Protein 4WBS (pdb70)

Solvent-accessible surface area: 22930 Å² total; per-residue (Å²): 139,19,46,0,37,0,90,80,0,65,18,106,109,74,104,157,30,17,0,93,70,0,32,2,54,0,39,20,16,44,0,0,0,0,0,0,21,86,55,20,3,3,42,27,0,0,46,0,0,3,17,90,20,94,31,75,46,26,94,0,43,8,83,74,107,61,0,14,165,49,68,67,107,96,4,32,92,73,7,6,9,52,24,56,95,97,36,69,9,112,134,177,58,17,0,31,86,0,0,68,27,15,0,87,143,42,94,28,122,104,52,59,178,23,65,81,118,29,15,36,71,109,0,68,42,11,0,87,73,3,130,1,44,134,11,67,146,53,69,1,62,72,22,61,50,31,54,50,50,51,0,28,4,0,47,10,7,6,41,119,10,26,1,0,0,11,5,30,23,4,46,26,27,26,10,65,21,16,108,31,4,36,47,12,1,114,50,0,71,135,87,84,8,0,0,0,0,3,1,39,28,6,73,36,0,6,50,31,12,59,47,0,17,1,0,17,96,3,36,50,62,14,52,12,45,23,54,104,4,14,123,52,81,55,0,42,79,67,1,4,12,93,92,15,67,131,169,89,126,99,167,106,101,217,85,126,109,46,95,100,14,39,0,28,0,116,74,0,22,24,43,99,82,117,143,66,10,0,106,71,0,37,7,60,0,40,23,18,40,1,0,0,0,0,0,18,86,46,22,3,2,29,21,0,0,62,0,0,2,20,81,18,101,38,80,52,30,93,0,35,10,83,72,57,76,2,25,168,61,69,66,133,25,8,39,96,95,8,5,12,61,16,42,76,141,10,86,25,104,57,98,59,16,0,49,81,0,0,74,25,13,1,116,144,37,112,55,109,71,82,22,65,78,118,27,19,42,67,100,1,112,38,9,10,71,78,2,127,4,59,136,10,16,148,54,68,3,82,73,23,63,54,30,56,63,53,49,0,7,3,0,30,8,6,6,47,117,8,24,0,0,1,11,16,40,12,4,34,24,25,25,16,64,18,20,76,34,4,27,117,7,0,105,43,0,74,147,86,62,9,0,0,1,0,1,2,34,28,6,74,32,0,4,47,16,12,53,52,0,16,0,0,11,109,2,38,50,64,15,50,12,43,25,48,96,4,23,130,50,149,47,0,44,166,52,1,2,12,109,178,16,68,124

Secondary structure (DSSP, 8-state):
--EEEEEEEEEEETTEEEEEEEEEEEETT-EEEEE-STTSSHHHHHHHHHTSS--SEEEEEETTEE-TTS-HHHHHHTTEEEE-SS--S-TTSBHHHHHHHHHTT-B-SSS-BPPHHHHHHHHHHHHHHTT-GGGTTSBGGG--HHHHHHHHHHHHHTT--SEEEEESTTTT--HHHHHHHHHHHHHHHHTT-EEEEE-S-HHHHHTT-SEEEEEETTEEEEEE-HHHHHH-HHHIIIII-TT---/-PPPPP--S--PPP-EEEEEEEEEEETTEEEEEEEEEEEETT-EEEEE-STTSSHHHHHHHHHTSS--SEEEEEETTEE-TTS-HHHHHHTTEEEE-TT----TTSBHHHHHHHHHTT-B---BPPHHHHHHHHHHHHHHTT-GGGTTSBGGG--HHHHHHHHHHHHHTT--SEEEEESTTTT--HHHHHHHHHHHHHHHHTT-EEEEE-S-HHHHHTT-SEEEEEETTEEEEEE-HHHHHH-HHHIIIII-TT---

Foldseek 3Di:
DKKKWWWFFWDADDPRTQAGGETDMWFFLAEEEQEADPSQASVQVLCLSQQVHQTPDTFIDIRNHTCSVPHNVVVLLVFEAEDEDPDDFQQQQFLLRSLLVLLQPEADPVRHRDDPVRSVVLSVVLCVLLVNVVRRGPRLNPDDPLSNVSSSVSSSCSSVHQEYEYEAPPPPDDPVSLVSVLVVVNSSSVVRHIYYYYHHDLCSRLVNHQKYFYRGNNYGPDIGRSVVLVVDPSCCVRPQHPPHDD/DDDDDDDPPDDDDKKKKWKWFFWDDDPPRTQAGGEIDMWIFLFEEEQEADPSNASQVVLCLQQQVDQTPDIFIDIRNHTDSPPHNVVCLLVFEAEDEQPDDFDQAAFLLVRLLVLQQVAFDPGGDDPVRSVVLSVVLCVLLVNVVRRRPGLNPDDSLSNVSSSVSSSCSSVHQEYEYEAQPPPDDPVSLVSVLVVVNSSSSVRHIYYYYHHDPCSRLVRGQKYFYRGNNYGPDIGRSVVLVVDPVCCVRPQHPPHDD

Radius of gyration: 25.63 Å; Cα contacts (8 Å, |Δi|>4): 1025; chains: 2; bounding box: 64×82×53 Å

Sequence (503 aa):
SSSLVVRNLKKRYGSSRTVVKDVSLDVKSGEVVGLLGPNNGAGKTTSFYMIVGLVPLDAGEIDLDGKSISLLPIHKRASSLGLSSYLPQEASVFRKLSVEENIRAVLELQVGDDGKRLSKDAIASRTEALLDELQISHLRENPALSLSGGERRRVEIARALATNPSFILLDEPFAGVDDPIAVLEIQKIVKFLKQRNIGVLITDHNVRETLGICDHAYIISDGSVLAAGAPGDIIENESVRRVYLGEHFRMSAPALPNRKPAGTSSSLVVRNLKKRYGSRTVVKDVSLDVKSGEVVGLLGPNGAGKTTSFYMIVGLVPLDAGEIDLDGKSISLLPIHKRASLGLSYLPQEASVFRKLSVEENIRAVLELQVGGKRLSKDAIASRTEALLDELQISHLRENPALSLSGGERRRVEIARALATNPSFILLDEPFAGVDPIAVLEIQKIVKFLKQRNIGVLITDHNVRETLGICDHAYIISDGSVLAAGAPGDIIENESVRRVYLGEHFRM

Structure (mmCIF, N/CA/C/O backbone):
data_4WBS
#
_entry.id   4WBS
#
_cell.length_a   54.070
_cell.length_b   79.850
_cell.length_c   121.140
_cell.angle_alpha   90.000
_cell.angle_beta   90.000
_cell.angle_gamma   90.000
#
_symmetry.space_group_name_H-M   'P 21 21 21'
#
loop_
_entity.id
_entity.type
_entity.pdbx_description
1 polymer 'ABC transporter related'
2 non-polymer 'CHLORIDE ION'
3 water water
#
loop_
_atom_site.group_PDB
_atom_site.id
_atom_site.type_symbol
_atom_site.label_atom_id
_atom_site.label_alt_id
_atom_site.label_comp_id
_atom_site.label_asym_id
_atom_site.label_entity_id
_atom_site.label_seq_id
_atom_site.pdbx_PDB_ins_code
_atom_site.Cartn_x
_atom_site.Cartn_y
_atom_site.Cartn_z
_atom_site.occupancy
_atom_site.B_iso_or_equiv
_atom_site.auth_seq_id
_atom_site.auth_comp_id
_atom_site.auth_asym_id
_atom_site.auth_atom_id
_atom_site.pdbx_PDB_model_num
ATOM 1 N N . SER A 1 37 ? 26.970 69.262 9.171 1.00 51.89 29 SER A N 1
ATOM 2 C CA . SER A 1 37 ? 26.853 68.007 8.425 1.00 58.48 29 SER A CA 1
ATOM 3 C C . SER A 1 37 ? 28.159 67.197 8.423 1.00 57.30 29 SER A C 1
ATOM 4 O O . SER A 1 37 ? 29.201 67.671 7.979 1.00 55.74 29 SER A O 1
ATOM 7 N N . SER A 1 38 ? 28.090 65.971 8.923 1.00 53.92 30 SER A N 1
ATOM 8 C CA . SER A 1 38 ? 29.243 65.075 8.943 1.00 51.80 30 SER A CA 1
ATOM 9 C C . SER A 1 38 ? 29.104 63.908 7.965 1.00 41.65 30 SER A C 1
ATOM 10 O O . SER A 1 38 ? 28.015 63.637 7.451 1.00 34.65 30 SER A O 1
ATOM 13 N N . SER A 1 39 ? 30.210 63.218 7.698 1.00 29.94 31 SER A N 1
ATOM 14 C CA . SER A 1 39 ? 30.135 62.031 6.862 1.00 37.02 31 SER A CA 1
ATOM 15 C C . SER A 1 39 ? 31.067 60.946 7.385 1.00 35.66 31 SER A C 1
ATOM 16 O O . SER A 1 39 ? 32.201 61.210 7.797 1.00 43.91 31 SER A O 1
ATOM 19 N N . LEU A 1 40 ? 30.551 59.724 7.365 1.00 27.49 32 LEU A N 1
ATOM 20 C CA . LEU A 1 40 ? 31.284 58.515 7.709 1.00 31.06 32 LEU A CA 1
ATOM 21 C C . LEU A 1 40 ? 31.458 57.728 6.424 1.00 29.47 32 LEU A C 1
ATOM 22 O O . LEU A 1 40 ? 30.473 57.304 5.819 1.00 31.34 32 LEU A O 1
ATOM 27 N N . VAL A 1 41 ? 32.703 57.567 5.986 1.00 27.13 33 VAL A N 1
ATOM 28 C CA . VAL A 1 41 ? 32.975 56.990 4.675 1.00 24.36 33 VAL A CA 1
ATOM 29 C C . VAL A 1 41 ? 33.773 55.694 4.812 1.00 24.36 33 VAL A C 1
ATOM 30 O O . VAL A 1 41 ? 34.905 55.686 5.272 1.00 27.68 33 VAL A O 1
ATOM 34 N N . VAL A 1 42 ? 33.158 54.600 4.404 1.00 26.83 34 VAL A N 1
ATOM 35 C CA . VAL A 1 42 ? 33.749 53.284 4.557 1.00 26.02 34 VAL A CA 1
ATOM 36 C C . VAL A 1 42 ? 34.138 52.795 3.179 1.00 29.23 34 VAL A C 1
ATOM 37 O O . VAL A 1 42 ? 33.323 52.833 2.251 1.00 27.04 34 VAL A O 1
ATOM 41 N N . ARG A 1 43 ? 35.400 52.397 3.022 1.00 23.79 35 ARG A N 1
ATOM 42 C CA . ARG A 1 43 ? 35.883 51.960 1.717 1.00 26.39 35 ARG A CA 1
ATOM 43 C C . ARG A 1 43 ? 36.625 50.626 1.749 1.00 32.77 35 ARG A C 1
ATOM 44 O O . ARG A 1 43 ? 37.611 50.462 2.467 1.00 29.02 35 ARG A O 1
ATOM 52 N N . ASN A 1 44 ? 36.122 49.687 0.952 1.00 31.51 36 ASN A N 1
ATOM 53 C CA . ASN A 1 44 ? 36.796 48.417 0.693 1.00 35.58 36 ASN A CA 1
ATOM 54 C C . ASN A 1 44 ? 37.285 47.661 1.929 1.00 31.57 36 ASN A C 1
ATOM 55 O O . ASN A 1 44 ? 38.440 47.253 1.982 1.00 30.07 36 ASN A O 1
ATOM 60 N N . LEU A 1 45 ? 36.414 47.484 2.921 1.00 26.57 37 LEU A N 1
ATOM 61 C CA . LEU A 1 45 ? 36.754 46.667 4.078 1.00 21.09 37 LEU A CA 1
ATOM 62 C C . LEU A 1 45 ? 37.041 45.233 3.666 1.00 25.79 37 LEU A C 1
ATOM 63 O O . LEU A 1 45 ? 36.400 44.704 2.757 1.00 25.13 37 LEU A O 1
ATOM 68 N N . LYS A 1 46 ? 38.013 44.623 4.337 1.00 26.05 38 LYS A N 1
ATOM 69 C CA . LYS A 1 46 ? 38.286 43.197 4.202 1.00 25.79 38 LYS A CA 1
ATOM 70 C C . LYS A 1 46 ? 38.646 42.591 5.556 1.00 24.85 38 LYS A C 1
ATOM 71 O O . LYS A 1 46 ? 39.420 43.174 6.308 1.00 29.45 38 LYS A O 1
ATOM 77 N N . LYS A 1 47 ? 38.108 41.410 5.849 1.00 22.31 39 LYS A N 1
ATOM 78 C CA . LYS A 1 47 ? 38.496 40.688 7.052 1.00 25.35 39 LYS A CA 1
ATOM 79 C C . LYS A 1 47 ? 38.632 39.213 6.721 1.00 27.95 39 LYS A C 1
ATOM 80 O O . LYS A 1 47 ? 37.719 38.595 6.191 1.00 28.96 39 LYS A O 1
ATOM 86 N N . ARG A 1 48 ? 39.788 38.655 7.050 1.00 26.38 40 ARG A N 1
ATOM 87 C CA . ARG A 1 48 ? 40.038 37.239 6.836 1.00 29.75 40 ARG A CA 1
ATOM 88 C C . ARG A 1 48 ? 40.384 36.593 8.177 1.00 33.51 40 ARG A C 1
ATOM 89 O O . ARG A 1 48 ? 41.216 37.120 8.932 1.00 35.26 40 ARG A O 1
ATOM 97 N N . TYR A 1 49 ? 39.752 35.457 8.463 1.00 32.63 41 TYR A N 1
ATOM 98 C CA . TYR A 1 49 ? 40.058 34.655 9.651 1.00 36.01 41 TYR A CA 1
ATOM 99 C C . TYR A 1 49 ? 40.561 33.286 9.253 1.00 45.66 41 TYR A C 1
ATOM 100 O O . TYR A 1 49 ? 39.797 32.470 8.733 1.00 48.96 41 TYR A O 1
ATOM 109 N N . GLY A 1 50 ? 41.847 33.038 9.470 1.00 48.68 42 GLY A N 1
ATOM 110 C CA . GLY A 1 50 ? 42.439 31.784 9.050 1.00 53.43 42 GLY A CA 1
ATOM 111 C C . GLY A 1 50 ? 42.451 31.705 7.540 1.00 52.57 42 GLY A C 1
ATOM 112 O O . GLY A 1 50 ? 43.016 32.571 6.879 1.00 58.82 42 GLY A O 1
ATOM 113 N N . SER A 1 51 ? 41.808 30.684 6.990 1.00 45.83 43 SER A N 1
ATOM 114 C CA A SER A 1 51 ? 41.788 30.477 5.551 0.55 44.83 43 SER A CA 1
ATOM 115 C CA B SER A 1 51 ? 41.798 30.509 5.545 0.45 45.31 43 SER A CA 1
ATOM 116 C C . SER A 1 51 ? 40.468 30.930 4.942 1.00 46.57 43 SER A C 1
ATOM 117 O O . SER A 1 51 ? 40.185 30.627 3.783 1.00 46.00 43 SER A O 1
ATOM 122 N N . ARG A 1 52 ? 39.654 31.625 5.742 1.00 46.17 44 ARG A N 1
ATOM 123 C CA . ARG A 1 52 ? 38.341 32.082 5.302 1.00 45.42 44 ARG A CA 1
ATOM 124 C C . ARG A 1 52 ? 38.168 33.621 5.287 1.00 45.13 44 ARG A C 1
ATOM 125 O O . ARG A 1 52 ? 38.200 34.277 6.339 1.00 39.08 44 ARG A O 1
ATOM 133 N N . THR A 1 53 ? 37.981 34.194 4.101 1.00 30.00 45 THR A N 1
ATOM 134 C CA . THR A 1 53 ? 37.701 35.627 3.998 1.00 36.23 45 THR A CA 1
ATOM 135 C C . THR A 1 53 ? 36.216 35.902 4.197 1.00 39.76 45 THR A C 1
ATOM 136 O O . THR A 1 53 ? 35.416 35.615 3.313 1.00 39.35 45 THR A O 1
ATOM 140 N N . VAL A 1 54 ? 35.846 36.452 5.355 1.00 38.20 46 VAL A N 1
ATOM 141 C CA . VAL A 1 54 ? 34.432 36.686 5.672 1.00 36.53 46 VAL A CA 1
ATOM 142 C C . VAL A 1 54 ? 33.906 38.031 5.146 1.00 31.47 46 VAL A C 1
ATOM 143 O O . VAL A 1 54 ? 32.715 38.156 4.881 1.00 39.16 46 VAL A O 1
ATOM 147 N N . VAL A 1 55 ? 34.782 39.026 5.006 1.00 28.77 47 VAL A N 1
ATOM 148 C CA . VAL A 1 55 ? 34.433 40.277 4.323 1.00 22.87 47 VAL A CA 1
ATOM 149 C C . VAL A 1 55 ? 35.454 40.485 3.220 1.00 28.16 47 VAL A C 1
ATOM 150 O O . VAL A 1 55 ? 36.653 40.596 3.480 1.00 25.70 47 VAL A O 1
ATOM 154 N N . LYS A 1 56 ? 34.995 40.488 1.975 1.00 31.85 48 LYS A N 1
ATOM 155 C CA . LYS A 1 56 ? 35.921 40.590 0.862 1.00 33.34 48 LYS A CA 1
ATOM 156 C C . LYS A 1 56 ? 36.157 42.036 0.467 1.00 29.83 48 LYS A C 1
ATOM 157 O O . LYS A 1 56 ? 37.303 42.457 0.343 1.00 25.54 48 LYS A O 1
ATOM 163 N N . ASP A 1 57 ? 35.071 42.779 0.269 1.00 32.25 49 ASP A N 1
ATOM 164 C CA . ASP A 1 57 ? 35.118 44.177 -0.153 1.00 27.43 49 ASP A CA 1
ATOM 165 C C . ASP A 1 57 ? 33.781 44.855 0.155 1.00 25.73 49 ASP A C 1
ATOM 166 O O . ASP A 1 57 ? 32.842 44.708 -0.614 1.00 25.23 49 ASP A O 1
ATOM 171 N N . VAL A 1 58 ? 33.709 45.622 1.239 1.00 27.78 50 VAL A N 1
ATOM 172 C CA . VAL A 1 58 ? 32.492 46.364 1.573 1.00 25.47 50 VAL A CA 1
ATOM 173 C C . VAL A 1 58 ? 32.760 47.874 1.704 1.00 30.50 50 VAL A C 1
ATOM 174 O O . VAL A 1 58 ? 33.664 48.291 2.423 1.00 31.05 50 VAL A O 1
ATOM 178 N N . SER A 1 59 ? 31.993 48.676 0.965 1.00 26.63 51 SER A N 1
ATOM 179 C CA . SER A 1 59 ? 32.040 50.123 1.074 1.00 27.09 51 SER A CA 1
ATOM 180 C C . SER A 1 59 ? 30.641 50.651 1.327 1.00 28.92 51 SER A C 1
ATOM 181 O O . SER A 1 59 ? 29.664 50.094 0.826 1.00 31.47 51 SER A O 1
ATOM 184 N N . LEU A 1 60 ? 30.556 51.737 2.090 1.00 29.34 52 LEU A N 1
ATOM 185 C CA . LEU A 1 60 ? 29.288 52.397 2.379 1.00 27.50 52 LEU A CA 1
ATOM 186 C C . LEU A 1 60 ? 29.532 53.842 2.820 1.00 28.17 52 LEU A C 1
ATOM 187 O O . LEU A 1 60 ? 30.675 54.239 3.083 1.00 26.73 52 LEU A O 1
ATOM 192 N N . ASP A 1 61 ? 28.451 54.612 2.910 1.00 26.54 53 ASP A N 1
ATOM 193 C CA . ASP A 1 61 ? 28.5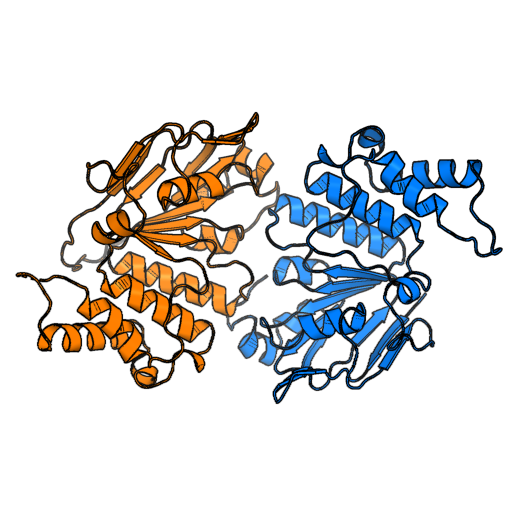09 55.975 3.421 1.00 30.04 53 ASP A CA 1
ATOM 194 C C . ASP A 1 61 ? 27.338 56.205 4.346 1.00 34.57 53 ASP A C 1
ATOM 195 O O . ASP A 1 61 ? 26.243 55.658 4.139 1.00 30.00 53 ASP A O 1
ATOM 200 N N . VAL A 1 62 ? 27.568 57.044 5.350 1.00 32.70 54 VAL A N 1
ATOM 201 C CA . VAL A 1 62 ? 26.504 57.535 6.210 1.00 27.76 54 VAL A CA 1
ATOM 202 C C . VAL A 1 62 ? 26.754 59.029 6.389 1.00 30.94 54 VAL A C 1
ATOM 203 O O . VAL A 1 62 ? 27.900 59.442 6.605 1.00 24.50 54 VAL A O 1
ATOM 207 N N . LYS A 1 63 ? 25.701 59.834 6.260 1.00 29.42 55 LYS A N 1
ATOM 208 C CA . LYS A 1 63 ? 25.784 61.277 6.473 1.00 29.84 55 LYS A CA 1
ATOM 209 C C . LYS A 1 63 ? 24.918 61.703 7.660 1.00 35.36 55 LYS A C 1
ATOM 210 O O . LYS A 1 63 ? 24.038 60.960 8.089 1.00 32.72 55 LYS A O 1
ATOM 212 N N . SER A 1 64 ? 25.149 62.906 8.180 1.00 30.20 56 SER A N 1
ATOM 213 C CA . SER A 1 64 ? 24.331 63.435 9.274 1.00 30.24 56 SER A CA 1
ATOM 214 C C . SER A 1 64 ? 22.839 63.379 8.951 1.00 34.61 56 SER A C 1
ATOM 215 O O . SER A 1 64 ? 22.427 63.706 7.836 1.00 42.07 56 SER A O 1
ATOM 218 N N . GLY A 1 65 ? 22.038 62.955 9.926 1.00 32.79 57 GLY A N 1
ATOM 219 C CA . GLY A 1 65 ? 20.591 62.918 9.774 1.00 30.66 57 GLY A CA 1
ATOM 220 C C . GLY A 1 65 ? 20.074 61.883 8.790 1.00 32.20 57 GLY A C 1
ATOM 221 O O . GLY A 1 65 ? 18.933 61.964 8.339 1.00 44.58 57 GLY A O 1
ATOM 222 N N . GLU A 1 66 ? 20.916 60.910 8.465 1.00 31.81 58 GLU A N 1
ATOM 223 C CA . GLU A 1 66 ? 20.588 59.837 7.532 1.00 31.43 58 GLU A CA 1
ATOM 224 C C . GLU A 1 66 ? 20.512 58.527 8.333 1.00 32.41 58 GLU A C 1
ATOM 225 O O . GLU A 1 66 ? 21.317 58.324 9.230 1.00 30.87 58 GLU A O 1
ATOM 231 N N . VAL A 1 67 ? 19.538 57.664 8.038 1.00 33.13 59 VAL A N 1
ATOM 232 C CA . VAL A 1 67 ? 19.457 56.348 8.693 1.00 28.87 59 VAL A CA 1
ATOM 233 C C . VAL A 1 67 ? 19.795 55.268 7.669 1.00 23.09 59 VAL A C 1
ATOM 234 O O . VAL A 1 67 ? 19.109 55.116 6.656 1.00 24.20 59 VAL A O 1
ATOM 238 N N . VAL A 1 68 ? 20.863 54.531 7.941 1.00 23.68 60 VAL A N 1
ATOM 239 C CA . VAL A 1 68 ? 21.387 53.567 7.003 1.00 26.35 60 VAL A CA 1
ATOM 240 C C . VAL A 1 68 ? 21.347 52.152 7.602 1.00 29.01 60 VAL A C 1
ATOM 241 O O . VAL A 1 68 ? 21.631 51.970 8.782 1.00 21.81 60 VAL A O 1
ATOM 245 N N . GLY A 1 69 ? 20.920 51.177 6.801 1.00 27.33 61 GLY A N 1
ATOM 246 C CA . GLY A 1 69 ? 20.852 49.792 7.233 1.00 27.22 61 GLY A CA 1
ATOM 247 C C . GLY A 1 69 ? 21.902 48.883 6.620 1.00 24.36 61 GLY A C 1
ATOM 248 O O . GLY A 1 69 ? 22.206 48.994 5.432 1.00 20.57 61 GLY A O 1
ATOM 249 N N . LEU A 1 70 ? 22.447 47.987 7.442 1.00 23.72 62 LEU A N 1
ATOM 250 C CA . LEU A 1 70 ? 23.443 46.999 7.028 1.00 21.39 62 LEU A CA 1
ATOM 251 C C . LEU A 1 70 ? 22.826 45.612 7.194 1.00 26.67 62 LEU A C 1
ATOM 252 O O . LEU A 1 70 ? 22.744 45.087 8.313 1.00 25.04 62 LEU A O 1
ATOM 257 N N . LEU A 1 71 ? 22.352 45.050 6.089 1.00 24.84 63 LEU A N 1
ATOM 258 C CA . LEU A 1 71 ? 21.519 43.852 6.128 1.00 22.06 63 LEU A CA 1
ATOM 259 C C . LEU A 1 71 ? 22.099 42.728 5.268 1.00 25.45 63 LEU A C 1
ATOM 260 O O . LEU A 1 71 ? 23.117 42.902 4.609 1.00 23.69 63 LEU A O 1
ATOM 265 N N . GLY A 1 72 ? 21.435 41.576 5.271 1.00 24.22 64 GLY A N 1
ATOM 266 C CA . GLY A 1 72 ? 21.885 40.460 4.476 1.00 22.52 64 GLY A CA 1
ATOM 267 C C . GLY A 1 72 ? 21.840 39.154 5.249 1.00 25.57 64 GLY A C 1
ATOM 268 O O . GLY A 1 72 ? 21.597 39.153 6.461 1.00 29.19 64 GLY A O 1
ATOM 269 N N . PRO A 1 73 ? 22.061 38.032 4.546 1.00 24.61 65 PRO A N 1
ATOM 270 C CA . PRO A 1 73 ? 22.033 36.710 5.190 1.00 29.88 65 PRO A CA 1
ATOM 271 C C . PRO A 1 73 ? 23.007 36.614 6.372 1.00 30.47 65 PRO A C 1
ATOM 272 O O . PRO A 1 73 ? 24.065 37.275 6.404 1.00 24.45 65 PRO A O 1
ATOM 276 N N . ASN A 1 74 ? 22.615 35.817 7.356 1.00 31.85 66 ASN A N 1
ATOM 277 C CA A ASN A 1 74 ? 23.438 35.586 8.533 0.48 40.18 66 ASN A CA 1
ATOM 278 C CA B ASN A 1 74 ? 23.434 35.608 8.540 0.52 40.17 66 ASN A CA 1
ATOM 279 C C . ASN A 1 74 ? 24.832 35.104 8.177 1.00 40.01 66 ASN A C 1
ATOM 280 O O . ASN A 1 74 ? 24.987 34.145 7.419 1.00 41.54 66 ASN A O 1
ATOM 289 N N . GLY A 1 75 ? 25.846 35.778 8.707 1.00 40.14 67 GLY A N 1
ATOM 290 C CA . GLY A 1 75 ? 27.215 35.363 8.493 1.00 37.47 67 GLY A CA 1
ATOM 291 C C . GLY A 1 75 ? 27.782 35.658 7.119 1.00 35.52 67 GLY A C 1
ATOM 292 O O . GLY A 1 75 ? 28.897 35.245 6.825 1.00 36.53 67 GLY A O 1
ATOM 293 N N . ALA A 1 76 ? 27.032 36.358 6.273 1.00 27.24 68 ALA A N 1
ATOM 294 C CA . ALA A 1 76 ? 27.502 36.632 4.918 1.00 33.85 68 ALA A CA 1
ATOM 295 C C . ALA A 1 76 ? 28.341 37.913 4.843 1.00 30.81 68 ALA A C 1
ATOM 296 O O . ALA A 1 76 ? 28.689 38.373 3.753 1.00 31.22 68 ALA A O 1
ATOM 298 N N . GLY A 1 77 ? 28.635 38.503 5.996 1.00 29.60 69 GLY A N 1
ATOM 299 C CA . GLY A 1 77 ? 29.555 39.630 6.047 1.00 19.91 69 GLY A CA 1
ATOM 300 C C . GLY A 1 77 ? 29.031 40.886 6.736 1.00 20.04 69 GLY A C 1
ATOM 301 O O . GLY A 1 77 ? 29.827 41.707 7.166 1.00 26.02 69 GLY A O 1
ATOM 302 N N . LYS A 1 78 ? 27.711 41.025 6.863 1.00 20.14 70 LYS A N 1
ATOM 303 C CA . LYS A 1 78 ? 27.123 42.253 7.437 1.00 22.27 70 LYS A CA 1
ATOM 304 C C . LYS A 1 78 ? 27.605 42.540 8.866 1.00 19.64 70 LYS A C 1
ATOM 305 O O . LYS A 1 78 ? 27.850 43.684 9.222 1.00 22.11 70 LYS A O 1
ATOM 311 N N . THR A 1 79 ? 27.739 41.500 9.685 1.00 21.47 71 THR A N 1
ATOM 312 C CA . THR A 1 79 ? 28.075 41.708 11.086 1.00 27.21 71 THR A CA 1
ATOM 313 C C . THR A 1 79 ? 29.559 42.054 11.266 1.00 21.67 71 THR A C 1
ATOM 314 O O . THR A 1 79 ? 29.912 43.021 11.949 1.00 20.44 71 THR A O 1
ATOM 318 N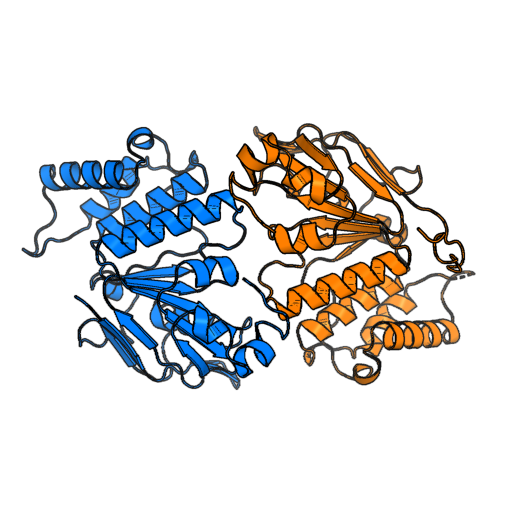 N . THR A 1 80 ? 30.421 41.276 10.634 1.00 24.66 72 THR A N 1
ATOM 319 C CA . THR A 1 80 ? 31.852 41.541 10.728 1.00 24.32 72 THR A CA 1
ATOM 320 C C . THR A 1 80 ? 32.129 42.944 10.177 1.00 25.56 72 THR A C 1
ATOM 321 O O . THR A 1 80 ? 32.953 43.677 10.715 1.00 25.48 72 THR A O 1
ATOM 325 N N . SER A 1 81 ? 31.405 43.321 9.124 1.00 24.06 73 SER A N 1
ATOM 326 C CA . SER A 1 81 ? 31.521 44.651 8.547 1.00 20.58 73 SER A CA 1
ATOM 327 C C . SER A 1 81 ? 31.163 45.712 9.558 1.00 27.79 73 SER A C 1
ATOM 328 O O . SER A 1 81 ? 31.885 46.710 9.723 1.00 24.85 73 SER A O 1
ATOM 331 N N . PHE A 1 82 ? 30.042 45.486 10.239 1.00 21.50 74 PHE A N 1
ATOM 332 C CA . PHE A 1 82 ? 29.545 46.413 11.243 1.00 20.38 74 PHE A CA 1
ATOM 333 C C . PHE A 1 82 ? 30.569 46.587 12.362 1.00 22.84 74 PHE A C 1
ATOM 334 O O . PHE A 1 82 ? 30.895 47.712 12.760 1.00 21.60 74 PHE A O 1
ATOM 342 N N . TYR A 1 83 ? 31.100 45.470 12.851 1.00 19.82 75 TYR A N 1
ATOM 343 C CA . TYR A 1 83 ? 32.070 45.531 13.935 1.00 16.24 75 TYR A CA 1
ATOM 344 C C . TYR A 1 83 ? 33.412 46.154 13.531 1.00 22.60 75 TYR A C 1
ATOM 345 O O . TYR A 1 83 ? 34.101 46.686 14.382 1.00 23.15 75 TYR A O 1
ATOM 354 N N . MET A 1 84 ? 33.798 46.042 12.262 1.00 22.37 76 MET A N 1
ATOM 355 C CA . MET A 1 84 ? 35.004 46.736 11.792 1.00 24.59 76 MET A CA 1
ATOM 356 C C . MET A 1 84 ? 34.744 48.238 11.858 1.00 20.38 76 MET A C 1
ATOM 357 O O . MET A 1 84 ? 35.602 49.018 12.254 1.00 20.39 76 MET A O 1
ATOM 362 N N . ILE A 1 85 ? 33.524 48.635 11.514 1.00 19.70 77 ILE A N 1
ATOM 363 C CA . ILE A 1 85 ? 33.156 50.045 11.589 1.00 20.13 77 ILE A CA 1
ATOM 364 C C . ILE A 1 85 ? 33.099 50.537 13.043 1.00 27.03 77 ILE A C 1
ATOM 365 O O . ILE A 1 85 ? 33.587 51.638 13.355 1.00 23.60 77 ILE A O 1
ATOM 370 N N . VAL A 1 86 ? 32.536 49.724 13.937 1.00 24.11 78 VAL A N 1
ATOM 371 C CA . VAL A 1 86 ? 32.510 50.059 15.363 1.00 21.21 78 VAL A CA 1
ATOM 372 C C . VAL A 1 86 ? 33.923 50.182 15.937 1.00 24.46 78 VAL A C 1
ATOM 373 O O . VAL A 1 86 ? 34.219 51.058 16.765 1.00 23.12 78 VAL A O 1
ATOM 377 N N . GLY A 1 87 ? 34.799 49.288 15.497 1.00 22.44 79 GLY A N 1
ATOM 378 C CA . GLY A 1 87 ? 36.145 49.243 16.021 1.00 22.92 79 GLY A CA 1
ATOM 379 C C . GLY A 1 87 ? 36.413 48.048 16.904 1.00 30.05 79 GLY A C 1
ATOM 380 O O . GLY A 1 87 ? 37.486 47.946 17.490 1.00 27.99 79 GLY A O 1
ATOM 381 N N . LEU A 1 88 ? 35.449 47.129 16.980 1.00 25.38 80 LEU A N 1
ATOM 382 C CA . LEU A 1 88 ? 35.623 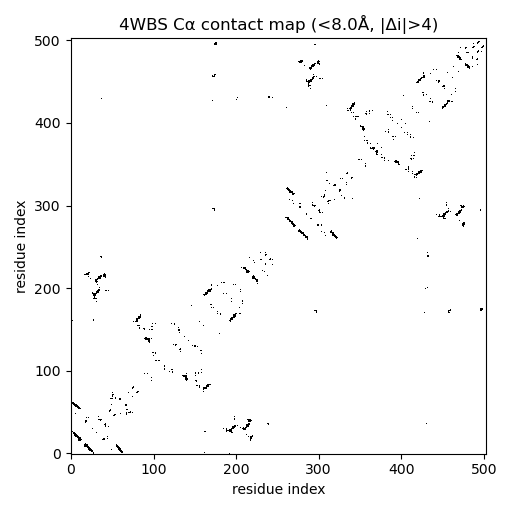45.869 17.727 1.00 28.84 80 LEU A CA 1
ATOM 383 C C . LEU A 1 88 ? 36.465 44.864 16.948 1.00 24.81 80 LEU A C 1
ATOM 384 O O . LEU A 1 88 ? 37.018 43.914 17.519 1.00 28.37 80 LEU A O 1
ATOM 389 N N . VAL A 1 89 ? 36.523 45.048 15.635 1.00 30.36 81 VAL A N 1
ATOM 390 C CA . VAL A 1 89 ? 37.279 44.136 14.788 1.00 32.19 81 VAL A CA 1
ATOM 391 C C . VAL A 1 89 ? 38.263 44.962 13.967 1.00 24.45 81 VAL A C 1
ATOM 392 O O . VAL A 1 89 ? 37.858 45.828 13.190 1.00 23.67 81 VAL A O 1
ATOM 396 N N . PRO A 1 90 ? 39.567 44.690 14.117 1.00 22.94 82 PRO A N 1
ATOM 397 C CA . PRO A 1 90 ? 40.529 45.459 13.322 1.00 25.55 82 PRO A CA 1
ATOM 398 C C . PRO A 1 90 ? 40.462 45.095 11.832 1.00 27.29 82 PRO A C 1
ATOM 399 O O . PRO A 1 90 ? 40.244 43.937 11.494 1.00 25.02 82 PRO A O 1
ATOM 403 N N . LEU A 1 91 ? 40.635 46.082 10.958 1.00 29.76 83 LEU A N 1
ATOM 404 C CA . LEU A 1 91 ? 40.626 45.859 9.509 1.00 27.60 83 LEU A CA 1
ATOM 405 C C . LEU A 1 91 ? 41.874 45.122 9.055 1.00 30.04 83 LEU A C 1
ATOM 406 O O . LEU A 1 91 ? 42.973 45.405 9.540 1.00 29.55 83 LEU A O 1
ATOM 411 N N . ASP A 1 92 ? 41.701 44.187 8.123 1.00 32.15 84 ASP A N 1
ATOM 412 C CA . ASP A 1 92 ? 42.824 43.580 7.410 1.00 33.69 84 ASP A CA 1
ATOM 413 C C . ASP A 1 92 ? 43.199 44.461 6.223 1.00 34.79 84 ASP A C 1
ATOM 414 O O . ASP A 1 92 ? 44.356 44.498 5.789 1.00 35.00 84 ASP A O 1
ATOM 419 N N . ALA A 1 93 ? 42.196 45.168 5.708 1.00 32.73 85 ALA A N 1
ATOM 420 C CA . ALA A 1 93 ? 42.376 46.121 4.624 1.00 38.90 85 ALA A CA 1
ATOM 421 C C . ALA A 1 93 ? 41.178 47.065 4.561 1.00 29.70 85 ALA A C 1
ATOM 422 O O . ALA A 1 93 ? 40.124 46.764 5.101 1.00 27.73 85 ALA A O 1
ATOM 424 N N . GLY A 1 94 ? 41.346 48.204 3.898 1.00 27.70 86 GLY A N 1
ATOM 425 C CA . GLY A 1 94 ? 40.268 49.165 3.772 1.00 30.49 86 GLY A CA 1
ATOM 426 C C . GLY A 1 94 ? 40.508 50.470 4.507 1.00 32.38 86 GLY A C 1
ATOM 427 O O . GLY A 1 94 ? 41.529 50.651 5.171 1.00 28.01 86 GLY A O 1
ATOM 428 N N . GLU A 1 95 ? 39.547 51.377 4.381 1.00 30.80 87 GLU A N 1
ATOM 429 C CA . GLU A 1 95 ? 39.615 52.688 5.002 1.00 27.56 87 GLU A CA 1
ATOM 430 C C . GLU A 1 95 ? 38.282 53.054 5.647 1.00 24.28 87 GLU A C 1
ATOM 431 O O . GLU A 1 95 ? 37.212 52.674 5.156 1.00 26.35 87 GLU A O 1
ATOM 437 N N . ILE A 1 96 ? 38.361 53.797 6.746 1.00 25.99 88 ILE A N 1
ATOM 438 C CA . ILE A 1 96 ? 37.195 54.407 7.379 1.00 26.65 88 ILE A CA 1
ATOM 439 C C . ILE A 1 96 ? 37.542 55.840 7.753 1.00 29.77 88 ILE A C 1
ATOM 440 O O . ILE A 1 96 ? 38.467 56.063 8.543 1.00 24.53 88 ILE A O 1
ATOM 445 N N . ASP A 1 97 ? 36.818 56.800 7.179 1.00 24.74 89 ASP A N 1
ATOM 446 C CA . ASP A 1 97 ? 37.085 58.203 7.439 1.00 26.94 89 ASP A CA 1
ATOM 447 C C . ASP A 1 97 ? 35.883 58.882 8.063 1.00 35.32 89 ASP A C 1
ATOM 448 O O . ASP A 1 97 ? 34.757 58.756 7.562 1.00 29.28 89 ASP A O 1
ATOM 453 N N . LEU A 1 98 ? 36.132 59.617 9.144 1.00 31.56 90 LEU A N 1
ATOM 454 C CA . LEU A 1 98 ? 35.103 60.419 9.782 1.00 29.15 90 LEU A CA 1
ATOM 455 C C . LEU A 1 98 ? 35.452 61.898 9.622 1.00 38.56 90 LEU A C 1
ATOM 456 O O . LEU A 1 98 ? 36.442 62.371 10.181 1.00 41.46 90 LEU A O 1
ATOM 461 N N . ASP A 1 99 ? 34.652 62.609 8.831 1.00 38.26 91 ASP A N 1
ATOM 462 C CA . ASP A 1 99 ? 34.923 64.004 8.506 1.00 42.49 91 ASP A CA 1
ATOM 463 C C . ASP A 1 99 ? 36.332 64.179 7.943 1.00 41.75 91 ASP A C 1
ATOM 464 O O . ASP A 1 99 ? 37.083 65.053 8.380 1.00 33.99 91 ASP A O 1
ATOM 469 N N . GLY A 1 100 ? 36.693 63.325 6.990 1.00 39.70 92 GLY A N 1
ATOM 470 C CA . GLY A 1 100 ? 37.967 63.449 6.301 1.00 42.39 92 GLY A CA 1
ATOM 471 C C . GLY A 1 100 ? 39.153 62.871 7.050 1.00 44.16 92 GLY A C 1
ATOM 472 O O . GLY A 1 100 ? 40.256 62.801 6.499 1.00 41.97 92 GLY A O 1
ATOM 473 N N . LYS A 1 101 ? 38.923 62.410 8.281 1.00 39.73 93 LYS A N 1
ATOM 474 C CA . LYS A 1 101 ? 40.003 61.901 9.138 1.00 41.52 93 LYS A CA 1
ATOM 475 C C . LYS A 1 101 ? 39.947 60.381 9.295 1.00 34.85 93 LYS A C 1
ATOM 476 O O . LYS A 1 101 ? 38.889 59.823 9.584 1.00 31.79 93 LYS A O 1
ATOM 482 N N . SER A 1 102 ? 41.082 59.708 9.105 1.00 34.49 94 SER A N 1
ATOM 483 C CA . SER A 1 102 ? 41.096 58.248 9.218 1.00 37.29 94 SER A CA 1
ATOM 484 C C . SER A 1 102 ? 40.887 57.797 10.655 1.00 33.79 94 SER A C 1
ATOM 485 O O . SER A 1 102 ? 41.523 58.300 11.572 1.00 34.43 94 SER A O 1
ATOM 488 N N . ILE A 1 103 ? 40.015 56.821 10.860 1.00 27.77 95 ILE A N 1
ATOM 489 C CA . ILE A 1 103 ? 39.815 56.323 12.208 1.00 22.20 95 ILE A CA 1
ATOM 490 C C . ILE A 1 103 ? 39.910 54.810 12.306 1.00 29.31 95 ILE A C 1
ATOM 491 O O . ILE A 1 103 ? 39.697 54.239 13.374 1.00 25.40 95 ILE A O 1
ATOM 496 N N . SER A 1 104 ? 40.223 54.166 11.191 1.00 27.75 96 SER A N 1
ATOM 497 C CA . SER A 1 104 ? 40.240 52.715 11.144 1.00 27.37 96 SER A CA 1
ATOM 498 C C . SER A 1 104 ? 41.228 52.079 12.123 1.00 27.69 96 SER A C 1
ATOM 499 O O . SER A 1 104 ? 41.008 50.956 12.563 1.00 30.83 96 SER A O 1
ATOM 502 N N . LEU A 1 105 ? 42.297 52.784 12.489 1.00 24.54 97 LEU A N 1
ATOM 503 C CA . LEU A 1 105 ? 43.240 52.206 13.438 1.00 28.70 97 LEU A CA 1
ATOM 504 C C . LEU A 1 105 ? 42.981 52.618 14.890 1.00 30.86 97 LEU A C 1
ATOM 505 O O . LEU A 1 105 ? 43.694 52.189 15.797 1.00 33.44 97 LEU A O 1
ATOM 510 N N . LEU A 1 106 ? 41.966 53.443 15.115 1.00 28.08 98 LEU A N 1
ATOM 511 C CA . LEU A 1 106 ? 41.707 53.968 16.449 1.00 28.67 98 LEU A CA 1
ATOM 512 C C . LEU A 1 106 ? 40.872 53.031 17.310 1.00 29.85 98 LEU A C 1
ATOM 513 O O . LEU A 1 106 ? 39.963 52.376 16.816 1.00 33.09 98 LEU A O 1
ATOM 518 N N . PRO A 1 107 ? 41.165 52.981 18.616 1.00 31.54 99 PRO A N 1
ATOM 519 C CA . PRO A 1 107 ? 40.288 52.227 19.521 1.00 31.61 99 PRO A CA 1
ATOM 520 C C . PRO A 1 107 ? 38.918 52.887 19.675 1.00 33.13 99 PRO A C 1
ATOM 521 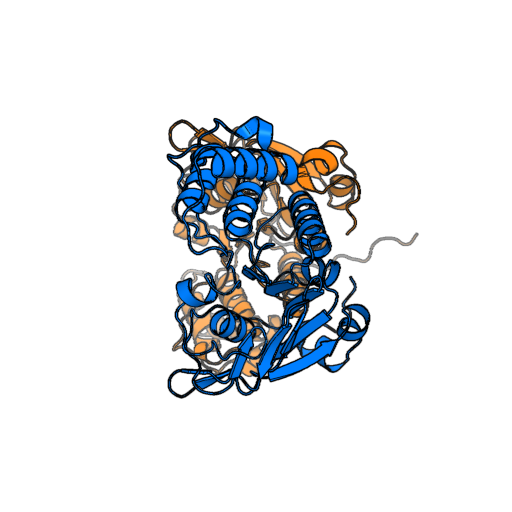O O . PRO A 1 107 ? 38.720 54.064 19.341 1.00 28.57 99 PRO A O 1
ATOM 525 N N . ILE A 1 108 ? 37.984 52.120 20.218 1.00 34.68 100 ILE A N 1
ATOM 526 C CA . ILE A 1 108 ? 36.600 52.534 20.322 1.00 28.98 100 ILE A CA 1
ATOM 527 C C . ILE A 1 108 ? 36.395 53.855 21.065 1.00 34.66 100 ILE A C 1
ATOM 528 O O . ILE A 1 108 ? 35.637 54.713 20.606 1.00 32.06 100 ILE A O 1
ATOM 533 N N . HIS A 1 109 ? 37.076 54.036 22.194 1.00 30.72 101 HIS A N 1
ATOM 534 C CA . HIS A 1 109 ? 36.867 55.252 22.976 1.00 32.46 101 HIS A CA 1
ATOM 535 C C . HIS A 1 109 ? 37.392 56.464 22.219 1.00 26.86 101 HIS A C 1
ATOM 536 O O . HIS A 1 109 ? 36.867 57.561 22.372 1.00 35.02 101 HIS A O 1
ATOM 543 N N . LYS A 1 110 ? 38.429 56.271 21.413 1.00 29.76 102 LYS A N 1
ATOM 544 C CA . LYS A 1 110 ? 38.933 57.357 20.574 1.00 29.25 102 LYS A CA 1
ATOM 545 C C . LYS A 1 110 ? 37.926 57.731 19.488 1.00 29.69 102 LYS A C 1
ATOM 546 O O . LYS A 1 110 ? 37.761 58.919 19.176 1.00 28.35 102 LYS A O 1
ATOM 552 N N . ARG A 1 111 ? 37.275 56.721 18.904 1.00 24.40 103 ARG A N 1
ATOM 553 C CA . ARG A 1 111 ? 36.221 56.954 17.915 1.00 21.36 103 ARG A CA 1
ATOM 554 C C . ARG A 1 111 ? 35.056 57.683 18.554 1.00 28.21 103 ARG A C 1
ATOM 555 O O . ARG A 1 111 ? 34.438 58.536 17.925 1.00 28.27 103 ARG A O 1
ATOM 563 N N . ALA A 1 112 ? 34.751 57.314 19.794 1.00 28.50 104 ALA A N 1
ATOM 564 C CA . ALA A 1 112 ? 33.690 57.953 20.568 1.00 31.31 104 ALA A CA 1
ATOM 565 C C . ALA A 1 112 ? 33.995 59.427 20.789 1.00 32.48 104 ALA A C 1
ATOM 566 O O . ALA A 1 112 ? 33.119 60.278 20.633 1.00 30.10 104 ALA A O 1
ATOM 568 N N . SER A 1 113 ? 35.241 59.721 21.153 1.00 28.29 105 SER A N 1
ATOM 569 C CA A SER A 1 113 ? 35.659 61.100 21.386 0.36 31.75 105 SER A CA 1
ATOM 570 C CA B SER A 1 113 ? 35.680 61.094 21.382 0.64 32.39 105 SER A CA 1
ATOM 571 C C . SER A 1 113 ? 35.440 61.943 20.136 1.00 34.58 105 SER A C 1
ATOM 572 O O . SER A 1 113 ? 35.114 63.131 20.229 1.00 35.02 105 SER A O 1
ATOM 577 N N . LEU A 1 114 ? 35.580 61.314 18.970 1.00 25.63 106 LEU A N 1
ATOM 578 C CA . LEU A 1 114 ? 35.433 62.014 17.695 1.00 32.38 106 LEU A CA 1
ATOM 579 C C . LEU A 1 114 ? 33.983 62.080 17.192 1.00 35.22 106 LEU A C 1
ATOM 580 O O . LEU A 1 114 ? 33.703 62.698 16.164 1.00 38.82 106 LEU A O 1
ATOM 585 N N . GLY A 1 115 ? 33.059 61.467 17.921 1.00 31.00 107 GLY A N 1
ATOM 586 C CA . GLY A 1 115 ? 31.650 61.586 17.582 1.00 27.85 107 GLY A CA 1
ATOM 587 C C . GLY A 1 115 ? 30.961 60.308 17.121 1.00 29.54 107 GLY A C 1
ATOM 588 O O . GLY A 1 115 ? 29.811 60.341 16.665 1.00 26.54 107 GLY A O 1
ATOM 589 N N . LEU A 1 116 ? 31.655 59.180 17.243 1.00 26.87 108 LEU A N 1
ATOM 590 C CA . LEU A 1 116 ? 31.095 57.893 16.819 1.00 30.73 108 LEU A CA 1
ATOM 591 C C . LEU A 1 116 ? 30.688 57.046 18.035 1.00 27.07 108 LEU A C 1
ATOM 592 O O . LEU A 1 116 ? 31.533 56.415 18.648 1.00 30.01 108 LEU A O 1
ATOM 597 N N . SER A 1 117 ? 29.399 57.001 18.375 1.00 24.34 109 SER A N 1
ATOM 598 C CA A SER A 1 117 ? 28.923 56.287 19.570 0.55 26.73 109 SER A CA 1
ATOM 599 C CA B SER A 1 117 ? 28.994 56.257 19.567 0.45 26.81 109 SER A CA 1
ATOM 600 C C . SER A 1 117 ? 28.273 54.943 19.233 1.00 30.96 109 SER A C 1
ATOM 601 O O . SER A 1 117 ? 27.471 54.854 18.308 1.00 26.39 109 SER A O 1
ATOM 606 N N . TYR A 1 118 ? 28.608 53.912 20.002 1.00 27.50 110 TYR A N 1
ATOM 607 C CA . TYR A 1 118 ? 28.155 52.539 19.767 1.00 23.25 110 TYR A CA 1
ATOM 608 C C . TYR A 1 118 ? 27.195 52.074 20.862 1.00 23.23 110 TYR A C 1
ATOM 609 O O . TYR A 1 118 ? 27.485 52.218 22.054 1.00 23.49 110 TYR A O 1
ATOM 618 N N . LEU A 1 119 ? 26.055 51.531 20.447 1.00 24.45 111 LEU A N 1
ATOM 619 C CA . LEU A 1 119 ? 25.016 51.073 21.362 1.00 24.24 111 LEU A CA 1
ATOM 620 C C . LEU A 1 119 ? 24.853 49.576 21.168 1.00 27.53 111 LEU A C 1
ATOM 621 O O . LEU A 1 119 ? 24.120 49.139 20.282 1.00 32.13 111 LEU A O 1
ATOM 626 N N . PRO A 1 120 ? 25.516 48.786 22.015 1.00 38.50 112 PRO A N 1
ATOM 627 C CA . PRO A 1 120 ? 25.436 47.333 21.863 1.00 45.72 112 PRO A CA 1
ATOM 628 C C . PRO A 1 120 ? 24.086 46.747 22.249 1.00 51.47 112 PRO A C 1
ATOM 629 O O . PRO A 1 120 ? 23.234 47.426 22.832 1.00 37.62 112 PRO A O 1
ATOM 633 N N . GLN A 1 121 ? 23.937 45.467 21.923 1.00 64.50 113 GLN A N 1
ATOM 634 C CA . GLN A 1 121 ? 22.753 44.667 22.208 1.00 70.85 113 GLN A CA 1
ATOM 635 C C . GLN A 1 121 ? 22.429 44.537 23.694 1.00 72.44 113 GLN A C 1
ATOM 636 O O . GLN A 1 121 ? 21.368 44.964 24.153 1.00 70.26 113 GLN A O 1
ATOM 642 N N . GLU A 1 122 ? 23.359 43.944 24.433 1.00 75.81 114 GLU A N 1
ATOM 643 C CA . GLU A 1 122 ? 23.177 43.640 25.850 1.00 81.09 114 GLU A CA 1
ATOM 644 C C . GLU A 1 122 ? 22.830 44.814 26.771 1.00 80.49 114 GLU A C 1
ATOM 645 O O . GLU A 1 122 ? 21.696 44.960 27.227 1.00 82.21 114 GLU A O 1
ATOM 647 N N . ALA A 1 123 ? 23.830 45.639 27.037 1.00 74.40 115 ALA A N 1
ATOM 648 C CA . ALA A 1 123 ? 23.772 46.644 28.082 1.00 68.44 115 ALA A CA 1
ATOM 649 C C . ALA A 1 123 ? 24.523 47.870 27.493 1.00 86.97 115 ALA A C 1
ATOM 650 O O . ALA A 1 123 ? 24.785 47.827 26.300 1.00 93.19 115 ALA A O 1
ATOM 652 N N . SER A 1 124 ? 24.886 48.947 28.203 1.00 80.42 116 SER A N 1
ATOM 653 C CA . SER A 1 124 ? 25.136 49.032 29.632 1.00 79.13 116 SER A CA 1
ATOM 654 C C . SER A 1 124 ? 24.798 50.368 30.253 1.00 76.66 116 SER A C 1
ATOM 655 O O . SER A 1 124 ? 25.101 51.433 29.717 1.00 77.69 116 SER A O 1
ATOM 657 N N . VAL A 1 125 ? 24.177 50.269 31.416 1.00 72.42 117 VAL A N 1
ATOM 658 C CA . VAL A 1 125 ? 23.915 51.389 32.290 1.00 66.82 117 VAL A CA 1
ATOM 659 C C . VAL A 1 125 ? 24.217 50.782 33.646 1.00 62.84 117 VAL A C 1
ATOM 660 O O . VAL A 1 125 ? 24.131 49.566 33.816 1.00 62.47 117 VAL A O 1
ATOM 664 N N . PHE A 1 126 ? 24.605 51.610 34.603 1.00 61.68 118 PHE A N 1
ATOM 665 C CA . PHE A 1 126 ? 24.974 51.113 35.916 1.00 54.57 118 PHE A CA 1
ATOM 666 C C . PHE A 1 126 ? 23.707 50.911 36.734 1.00 52.55 118 PHE A C 1
ATOM 667 O O . PHE A 1 126 ? 23.040 51.872 37.126 1.00 50.16 118 PHE A O 1
ATOM 675 N N . ARG A 1 127 ? 23.375 49.643 36.957 1.00 52.81 119 ARG A N 1
ATOM 676 C CA . ARG A 1 127 ? 22.114 49.247 37.574 1.00 50.06 119 ARG A CA 1
ATOM 677 C C . ARG A 1 127 ? 21.931 49.819 38.977 1.00 49.18 119 ARG A C 1
ATOM 678 O O . ARG A 1 127 ? 20.804 50.052 39.426 1.00 47.97 119 ARG A O 1
ATOM 686 N N . LYS A 1 128 ? 23.046 50.026 39.671 1.00 47.40 120 LYS A N 1
ATOM 687 C CA . LYS A 1 128 ? 23.023 50.538 41.036 1.00 41.56 120 LYS A CA 1
ATOM 688 C C . LYS A 1 128 ? 22.855 52.063 41.058 1.00 40.60 120 LYS A C 1
ATOM 689 O O . LYS A 1 128 ? 22.571 52.653 42.098 1.00 48.64 120 LYS A O 1
ATOM 695 N N . LEU A 1 129 ? 23.091 52.705 39.922 1.00 34.60 121 LEU A N 1
ATOM 696 C CA . LEU A 1 129 ? 22.909 54.146 39.820 1.00 36.21 121 LEU A CA 1
ATOM 697 C C . LEU A 1 129 ? 21.486 54.496 39.385 1.00 36.97 121 LEU A C 1
ATOM 698 O O . LEU A 1 129 ? 20.845 53.739 38.655 1.00 33.35 121 LEU A O 1
ATOM 703 N N . SER A 1 130 ? 21.007 55.656 39.813 1.00 34.46 122 SER A N 1
ATOM 704 C CA . SER A 1 130 ? 19.725 56.154 39.341 1.00 37.40 122 SER A CA 1
ATOM 705 C C . SER A 1 130 ? 19.825 56.515 37.859 1.00 37.80 122 SER A C 1
ATOM 706 O O . SER A 1 130 ? 20.921 56.557 37.293 1.00 38.68 122 SER A O 1
ATOM 709 N N . VAL A 1 131 ? 18.679 56.772 37.239 1.00 41.60 123 VAL A N 1
ATOM 710 C CA . VAL A 1 131 ? 18.631 57.210 35.848 1.00 35.61 123 VAL A CA 1
ATOM 711 C C . VAL A 1 131 ? 19.407 58.510 35.689 1.00 28.79 123 VAL A C 1
ATOM 712 O O . VAL A 1 131 ? 20.220 58.657 34.773 1.00 31.22 123 VAL A O 1
ATOM 716 N N . GLU A 1 132 ? 19.156 59.446 36.599 1.00 37.36 124 GLU A N 1
ATOM 717 C CA . GLU A 1 132 ? 19.857 60.723 36.618 1.00 35.29 124 GLU A CA 1
ATOM 718 C C . GLU A 1 132 ? 21.365 60.570 36.818 1.00 35.81 124 GLU A C 1
ATOM 719 O O . GLU A 1 132 ? 22.145 61.263 36.177 1.00 29.55 124 GLU A O 1
ATOM 725 N N . GLU A 1 133 ? 21.770 59.681 37.721 1.00 37.10 125 GLU A N 1
ATOM 726 C CA . GLU A 1 133 ? 23.190 59.459 37.998 1.00 37.91 125 GLU A CA 1
ATOM 727 C C . GLU A 1 133 ? 23.925 58.816 36.823 1.00 33.90 125 GLU A C 1
ATOM 728 O O . GLU A 1 133 ? 25.106 59.087 36.588 1.00 31.00 125 GLU A O 1
ATOM 734 N N . ASN A 1 134 ? 23.221 57.960 36.094 1.00 29.67 126 ASN A N 1
ATOM 735 C CA . ASN A 1 134 ? 23.769 57.318 34.909 1.00 26.90 126 ASN A CA 1
ATOM 736 C C . ASN A 1 134 ? 24.124 58.325 33.843 1.00 31.58 126 ASN A C 1
ATOM 737 O O . ASN A 1 134 ? 25.141 58.195 33.160 1.00 28.21 126 ASN A O 1
ATOM 742 N N . ILE A 1 135 ? 23.270 59.334 33.718 1.00 25.14 127 ILE A N 1
ATOM 743 C CA . ILE A 1 135 ? 23.455 60.382 32.730 1.00 28.53 127 ILE A CA 1
ATOM 744 C C . ILE A 1 135 ? 24.547 61.376 33.155 1.00 33.06 127 ILE A C 1
ATOM 745 O O . ILE A 1 135 ? 25.396 61.771 32.348 1.00 34.03 127 ILE A O 1
ATOM 750 N N . ARG A 1 136 ? 24.528 61.763 34.425 1.00 32.46 128 ARG A N 1
ATOM 751 C CA . ARG A 1 136 ? 25.531 62.674 34.964 1.00 34.46 128 ARG A CA 1
ATOM 752 C C . ARG A 1 136 ? 26.938 62.097 34.895 1.00 34.42 128 ARG A C 1
ATOM 753 O O . ARG A 1 136 ? 27.908 62.825 34.654 1.00 28.88 128 ARG A O 1
ATOM 761 N N . ALA A 1 137 ? 27.038 60.792 35.140 1.00 29.91 129 ALA A N 1
ATOM 762 C CA . ALA A 1 137 ? 28.317 60.087 35.128 1.00 34.22 129 ALA A CA 1
ATOM 763 C C . ALA A 1 137 ? 29.027 60.276 33.801 1.00 34.06 129 ALA A C 1
ATOM 764 O O . ALA A 1 137 ? 30.240 60.448 33.754 1.00 31.71 129 ALA A O 1
ATOM 766 N N . VAL A 1 138 ? 28.257 60.257 32.721 1.00 25.82 130 VAL A N 1
ATOM 767 C CA . VAL A 1 138 ? 28.811 60.505 31.398 1.00 28.95 130 VAL A CA 1
ATOM 768 C C . VAL A 1 138 ? 29.231 61.959 31.259 1.00 25.24 130 VAL A C 1
ATOM 769 O O . VAL A 1 138 ? 30.346 62.262 30.843 1.00 26.82 130 VAL A O 1
ATOM 773 N N . LEU A 1 139 ? 28.327 62.855 31.637 1.00 27.37 131 LEU A N 1
ATOM 774 C CA . LEU A 1 139 ? 28.553 64.289 31.489 1.00 30.65 131 LEU A CA 1
ATOM 775 C C . LEU A 1 139 ? 29.733 64.794 32.336 1.00 27.53 131 LEU A C 1
ATOM 776 O O . LEU A 1 139 ? 30.390 65.752 31.960 1.00 28.57 131 LEU A O 1
ATOM 781 N N . GLU A 1 140 ? 29.974 64.147 33.475 1.00 27.63 132 GLU A N 1
ATOM 782 C CA . GLU A 1 140 ? 31.071 64.493 34.367 1.00 39.24 132 GLU A CA 1
ATOM 783 C C . GLU A 1 140 ? 32.426 64.243 33.712 1.00 35.04 132 GLU A C 1
ATOM 784 O O . GLU A 1 140 ? 33.427 64.850 34.090 1.00 32.64 132 GLU A O 1
ATOM 790 N N . LEU A 1 141 ? 32.442 63.327 32.748 1.00 29.90 133 LEU A N 1
ATOM 791 C CA . LEU A 1 141 ? 33.654 62.933 32.064 1.00 31.08 133 LEU A CA 1
ATOM 792 C C . LEU A 1 141 ? 33.882 63.707 30.779 1.00 33.00 133 LEU A C 1
ATOM 793 O O . LEU A 1 141 ? 34.944 63.562 30.167 1.00 32.74 133 LEU A O 1
ATOM 798 N N . GLN A 1 142 ? 32.932 64.551 30.376 1.00 27.32 134 GLN A N 1
ATOM 799 C CA . GLN A 1 142 ? 33.093 65.220 29.083 1.00 28.01 134 GLN A CA 1
ATOM 800 C C . GLN A 1 142 ? 34.035 66.419 29.173 1.00 35.28 134 GLN A C 1
ATOM 801 O O . GLN A 1 142 ? 34.212 67.009 30.237 1.00 32.99 134 GLN A O 1
ATOM 807 N N . VAL A 1 143 ? 34.613 66.775 28.028 1.00 31.60 135 VAL A N 1
ATOM 808 C CA . VAL A 1 143 ? 35.449 67.950 27.901 1.00 41.52 135 VAL A CA 1
ATOM 809 C C . VAL A 1 143 ? 34.855 68.862 26.830 1.00 55.61 135 VAL A C 1
ATOM 810 O O . VAL A 1 143 ? 34.551 68.412 25.729 1.00 61.93 135 VAL A O 1
ATOM 814 N N . GLY A 1 144 ? 34.683 70.138 27.160 1.00 61.30 136 GLY A N 1
ATOM 815 C CA . GLY A 1 144 ? 34.169 71.124 26.221 1.00 69.61 136 GLY A CA 1
ATOM 816 C C . GLY A 1 144 ? 34.968 71.327 24.941 1.00 78.23 136 GLY A C 1
ATOM 817 O O . GLY A 1 144 ? 36.045 70.755 24.763 1.00 81.64 136 GLY A O 1
ATOM 818 N N . ASP A 1 145 ? 34.434 72.154 24.043 1.00 81.19 137 ASP A N 1
ATOM 819 C CA . ASP A 1 145 ? 35.169 72.588 22.857 1.00 75.70 137 ASP A CA 1
ATOM 820 C C . ASP A 1 145 ? 36.237 73.567 23.308 1.00 77.42 137 ASP A C 1
ATOM 821 O O . ASP A 1 145 ? 37.273 73.735 22.658 1.00 77.72 137 ASP A O 1
ATOM 823 N N . ASP A 1 146 ? 35.960 74.214 24.438 1.00 76.49 138 ASP A N 1
ATOM 824 C CA . ASP A 1 146 ? 36.935 75.054 25.116 1.00 73.08 138 ASP A CA 1
ATOM 825 C C . ASP A 1 146 ? 38.130 74.205 25.511 1.00 68.38 138 ASP A C 1
ATOM 826 O O . ASP A 1 146 ? 39.280 74.635 25.421 1.00 70.09 138 ASP A O 1
ATOM 828 N N . GLY A 1 147 ? 37.836 72.983 25.938 1.00 63.88 139 GLY A N 1
ATOM 829 C CA . GLY A 1 147 ? 38.848 72.075 26.437 1.00 57.97 139 GLY A CA 1
ATOM 830 C C . GLY A 1 147 ? 38.693 71.902 27.934 1.00 54.55 139 GLY A C 1
ATOM 831 O O . GLY A 1 147 ? 39.510 71.265 28.590 1.00 45.10 139 GLY A O 1
ATOM 832 N N . LYS A 1 148 ? 37.606 72.431 28.479 1.00 56.54 140 LYS A N 1
ATOM 833 C CA . LYS A 1 148 ? 37.408 72.381 29.916 1.00 55.64 140 LYS A CA 1
ATOM 834 C C . LYS A 1 148 ? 36.287 71.410 30.290 1.00 39.68 140 LYS A C 1
ATOM 835 O O . LYS A 1 148 ? 35.398 71.157 29.490 1.00 41.90 140 LYS A O 1
ATOM 837 N N . ARG A 1 149 ? 36.365 70.847 31.495 1.00 39.29 141 ARG A N 1
ATOM 838 C CA . ARG A 1 149 ? 35.327 69.951 32.011 1.00 38.09 141 ARG A CA 1
ATOM 839 C C . ARG A 1 149 ? 34.080 70.794 32.272 1.00 38.26 141 ARG A C 1
ATOM 840 O O . ARG A 1 149 ? 34.185 71.997 32.492 1.00 40.98 141 ARG A O 1
ATOM 848 N N . LEU A 1 150 ? 32.903 70.181 32.188 1.00 36.47 142 LEU A N 1
ATOM 849 C CA . LEU A 1 150 ? 31.649 70.911 32.368 1.00 37.63 142 LEU A CA 1
ATOM 850 C C . LEU A 1 150 ? 31.464 71.423 33.799 1.00 39.87 142 LEU A C 1
ATOM 851 O O . LEU A 1 150 ? 31.731 70.703 34.760 1.00 41.51 142 LEU A O 1
ATOM 856 N N . SER A 1 151 ? 30.982 72.655 33.940 1.00 44.13 143 SER A N 1
ATOM 857 C CA . SER A 1 151 ? 30.662 73.195 35.263 1.00 51.62 143 SER A CA 1
ATOM 858 C C . SER A 1 151 ? 29.487 72.433 35.871 1.00 51.09 143 SER A C 1
ATOM 859 O O . SER A 1 151 ? 28.728 71.782 35.152 1.00 46.39 143 SER A O 1
ATOM 862 N N . LYS A 1 152 ? 29.331 72.533 37.189 1.00 53.02 144 LYS A N 1
ATOM 863 C CA . LYS A 1 152 ? 28.221 71.885 37.873 1.00 49.43 144 LYS A CA 1
ATOM 864 C C . LYS A 1 152 ? 26.903 72.353 37.277 1.00 53.90 144 LYS A C 1
ATOM 865 O O . LYS A 1 152 ? 26.001 71.554 37.036 1.00 55.08 144 LYS A O 1
ATOM 867 N N . ASP A 1 153 ? 26.828 73.650 36.993 1.00 61.89 145 ASP A N 1
ATOM 868 C CA . ASP A 1 153 ? 25.652 74.263 36.381 1.00 63.26 145 ASP A CA 1
ATOM 869 C C . ASP A 1 153 ? 25.364 73.659 35.010 1.00 58.23 145 ASP A C 1
ATOM 870 O O . ASP A 1 153 ? 24.215 73.391 34.668 1.00 56.56 145 ASP A O 1
ATOM 875 N N . ALA A 1 154 ? 26.418 73.446 34.230 1.00 55.89 146 ALA A N 1
ATOM 876 C CA . ALA A 1 154 ? 26.282 72.914 32.877 1.00 53.18 146 ALA A CA 1
ATOM 877 C C . ALA A 1 154 ? 25.826 71.453 32.879 1.00 43.53 146 ALA A C 1
ATOM 878 O O . ALA A 1 154 ? 25.024 71.036 32.036 1.00 39.76 146 ALA A O 1
ATOM 880 N N . ILE A 1 155 ? 26.339 70.677 33.825 1.00 38.57 147 ILE A N 1
ATOM 881 C CA . ILE A 1 155 ? 25.945 69.275 33.957 1.00 40.16 147 ILE A CA 1
ATOM 882 C C . ILE A 1 155 ? 24.456 69.141 34.343 1.00 41.71 147 ILE A C 1
ATOM 883 O O . ILE A 1 155 ? 23.728 68.312 33.785 1.00 39.51 147 ILE A O 1
ATOM 888 N N . ALA A 1 156 ? 24.018 69.962 35.299 1.00 44.07 148 ALA A N 1
ATOM 889 C CA . ALA A 1 156 ? 22.619 69.985 35.729 1.00 50.00 148 ALA A CA 1
ATOM 890 C C . ALA A 1 156 ? 21.714 70.341 34.558 1.00 47.72 148 ALA A C 1
ATOM 891 O O . ALA A 1 156 ? 20.707 69.680 34.312 1.00 48.29 148 ALA A O 1
ATOM 893 N N . SER A 1 157 ? 22.100 71.379 33.828 1.00 45.41 149 SER A N 1
ATOM 894 C CA . SER A 1 157 ? 21.336 71.839 32.682 1.00 53.05 149 SER A CA 1
ATOM 895 C C . SER A 1 157 ? 21.201 70.741 31.613 1.00 46.57 149 SER A C 1
ATOM 896 O O . SER A 1 157 ? 20.100 70.478 31.123 1.00 42.25 149 SER A O 1
ATOM 899 N N . ARG A 1 158 ? 22.307 70.091 31.258 1.00 40.61 150 ARG A N 1
ATOM 900 C CA . ARG A 1 158 ? 22.277 69.065 30.213 1.00 39.33 150 ARG A CA 1
ATOM 901 C C . ARG A 1 158 ? 21.541 67.793 30.645 1.00 35.85 150 ARG A C 1
ATOM 902 O O . ARG A 1 158 ? 20.899 67.149 29.826 1.00 33.50 150 ARG A O 1
ATOM 910 N N . THR A 1 159 ? 21.662 67.434 31.922 1.00 33.78 151 THR A N 1
ATOM 911 C CA . THR A 1 159 ? 20.933 66.308 32.489 1.00 37.17 151 THR A CA 1
ATOM 912 C C . THR A 1 159 ? 19.428 66.547 32.379 1.00 44.61 151 THR A C 1
ATOM 913 O O . THR A 1 159 ? 18.674 65.693 31.911 1.00 42.79 151 THR A O 1
ATOM 917 N N . GLU A 1 160 ? 19.001 67.723 32.822 1.00 44.88 152 GLU A N 1
ATOM 918 C CA . GLU A 1 160 ? 17.599 68.089 32.750 1.00 39.72 152 GLU A CA 1
ATOM 919 C C . GLU A 1 160 ? 17.125 68.016 31.304 1.00 44.39 152 GLU A C 1
ATOM 920 O O . GLU A 1 160 ? 16.076 67.448 31.025 1.00 41.51 152 GLU A O 1
ATOM 926 N N . ALA A 1 161 ? 17.927 68.551 30.384 1.00 42.09 153 ALA A N 1
ATOM 927 C CA . ALA A 1 161 ? 17.591 68.543 28.962 1.00 41.39 153 ALA A CA 1
ATOM 928 C C . ALA A 1 161 ? 17.394 67.130 28.413 1.00 36.96 153 ALA A C 1
ATOM 929 O O . ALA A 1 161 ? 16.392 66.829 27.770 1.00 42.32 153 ALA A O 1
ATOM 931 N N . LEU A 1 162 ? 18.355 66.262 28.686 1.00 34.38 154 LEU A N 1
ATOM 932 C CA . LEU A 1 162 ? 18.307 64.897 28.181 1.00 35.12 154 LEU A CA 1
ATOM 933 C C . LEU A 1 162 ? 17.132 64.115 28.766 1.00 38.79 154 LEU A C 1
ATOM 934 O O . LEU A 1 162 ? 16.512 63.312 28.071 1.00 39.28 154 LEU A O 1
ATOM 939 N N . LEU A 1 163 ? 16.838 64.336 30.044 1.00 38.72 155 LEU A N 1
ATOM 940 C CA . LEU A 1 163 ? 15.714 63.646 30.681 1.00 40.27 155 LEU A CA 1
ATOM 941 C C . LEU A 1 163 ? 14.403 63.988 29.981 1.00 39.99 155 LEU A C 1
ATOM 942 O O . LEU A 1 163 ? 13.611 63.104 29.645 1.00 42.92 155 LEU A O 1
ATOM 947 N N . ASP A 1 164 ? 14.203 65.279 29.749 1.00 40.99 156 ASP A N 1
ATOM 948 C CA . ASP A 1 164 ? 13.019 65.785 29.079 1.00 47.72 156 ASP A CA 1
ATOM 949 C C . ASP A 1 164 ? 12.944 65.309 27.638 1.00 46.94 156 ASP A C 1
ATOM 950 O O . ASP A 1 164 ? 11.880 64.897 27.176 1.00 45.47 156 ASP A O 1
ATOM 955 N N . GLU A 1 165 ? 14.070 65.367 26.929 1.00 46.62 157 GLU A N 1
ATOM 956 C CA . GLU A 1 165 ? 14.093 64.999 25.517 1.00 45.85 157 GLU A CA 1
ATOM 957 C C . GLU A 1 165 ? 13.765 63.538 25.296 1.00 42.11 157 GLU A C 1
ATOM 958 O O . GLU A 1 165 ? 13.176 63.179 24.282 1.00 43.10 157 GLU A O 1
ATOM 964 N N . LEU A 1 166 ? 14.185 62.694 26.231 1.00 39.51 158 LEU A N 1
ATOM 965 C CA . LEU A 1 166 ? 13.941 61.265 26.115 1.00 39.95 158 LEU A CA 1
ATOM 966 C C . LEU A 1 166 ? 12.673 60.869 26.866 1.00 44.51 158 LEU A C 1
ATOM 967 O O . LEU A 1 166 ? 12.373 59.684 26.988 1.00 43.18 158 LEU A O 1
ATOM 972 N N . GLN A 1 167 ? 11.960 61.875 27.372 1.00 43.98 159 GLN A N 1
ATOM 973 C CA . GLN A 1 167 ? 10.674 61.686 28.036 1.00 53.99 159 GLN A CA 1
ATOM 974 C C . GLN A 1 167 ? 10.790 60.740 29.222 1.00 52.36 159 GLN A C 1
ATOM 975 O O . GLN A 1 167 ? 9.898 59.940 29.475 1.00 50.03 159 GLN A O 1
ATOM 981 N N . ILE A 1 168 ? 11.900 60.824 29.946 1.00 42.60 160 ILE A N 1
ATOM 982 C CA . ILE A 1 168 ? 12.131 59.903 31.045 1.00 39.55 160 ILE A CA 1
ATOM 983 C C . ILE A 1 168 ? 12.358 60.650 32.347 1.00 37.52 160 ILE A C 1
ATOM 984 O O . ILE A 1 168 ? 12.912 60.109 33.297 1.00 36.52 160 ILE A O 1
ATOM 989 N N . SER A 1 169 ? 11.925 61.903 32.387 1.00 40.90 161 SER A N 1
ATOM 990 C CA . SER A 1 169 ? 12.153 62.738 33.559 1.00 44.54 161 SER A CA 1
ATOM 991 C C . SER A 1 169 ? 11.470 62.191 34.807 1.00 46.78 161 SER A C 1
ATOM 992 O O . SER A 1 169 ? 11.925 62.431 35.920 1.00 42.17 161 SER A O 1
ATOM 995 N N . HIS A 1 170 ? 10.391 61.437 34.619 1.00 46.41 162 HIS A N 1
ATOM 996 C CA . HIS A 1 170 ? 9.678 60.838 35.743 1.00 46.79 162 HIS A CA 1
ATOM 997 C C . HIS A 1 170 ? 10.471 59.712 36.384 1.00 47.81 162 HIS A C 1
ATOM 998 O O . HIS A 1 170 ? 10.135 59.250 37.474 1.00 47.05 162 HIS A O 1
ATOM 1005 N N . LEU A 1 171 ? 11.522 59.267 35.701 1.00 44.01 163 LEU A N 1
ATOM 1006 C CA . LEU A 1 171 ? 12.328 58.156 36.191 1.00 42.60 163 LEU A CA 1
ATOM 1007 C C . LEU A 1 171 ? 13.658 58.569 36.822 1.00 36.70 163 LEU A C 1
ATOM 1008 O O . LEU A 1 171 ? 14.452 57.705 37.190 1.00 35.44 163 LEU A O 1
ATOM 1013 N N . ARG A 1 172 ? 13.886 59.876 36.949 1.00 40.14 164 ARG A N 1
ATOM 1014 C CA . ARG A 1 172 ? 15.191 60.413 37.353 1.00 41.29 164 ARG A CA 1
ATOM 1015 C C . ARG A 1 172 ? 15.803 59.712 38.576 1.00 36.99 164 ARG A C 1
ATOM 1016 O O . ARG A 1 172 ? 16.990 59.414 38.572 1.00 35.37 164 ARG A O 1
ATOM 1024 N N . GLU A 1 173 ? 14.991 59.426 39.592 1.00 38.35 165 GLU A N 1
ATOM 1025 C CA . GLU A 1 173 ? 15.472 58.815 40.836 1.00 41.34 165 GLU A CA 1
ATOM 1026 C C . GLU A 1 173 ? 15.435 57.294 40.834 1.00 42.07 165 GLU A C 1
ATOM 1027 O O . GLU A 1 173 ? 15.949 56.667 41.763 1.00 40.15 165 GLU A O 1
ATOM 1033 N N . ASN A 1 174 ? 14.809 56.702 39.820 1.00 37.44 166 ASN A N 1
ATOM 1034 C CA . ASN A 1 174 ? 14.716 55.249 39.756 1.00 39.85 166 ASN A CA 1
ATOM 1035 C C . ASN A 1 174 ? 16.084 54.615 39.524 1.00 37.47 166 ASN A C 1
ATOM 1036 O O . ASN A 1 174 ? 16.843 55.075 38.665 1.00 36.80 166 ASN A O 1
ATOM 1041 N N . PRO A 1 175 ? 16.386 53.532 40.265 1.00 38.38 167 PRO A N 1
ATOM 1042 C CA . PRO A 1 175 ? 17.582 52.744 39.970 1.00 39.17 167 PRO A CA 1
ATOM 1043 C C . PRO A 1 175 ? 17.445 52.144 38.578 1.00 37.47 167 PRO A C 1
ATOM 1044 O O . PRO A 1 175 ? 16.345 51.715 38.214 1.00 36.61 167 PRO A O 1
ATOM 1048 N N . ALA A 1 176 ? 18.539 52.100 37.828 1.00 34.85 168 ALA A N 1
ATOM 1049 C CA . ALA A 1 176 ? 18.531 51.563 36.471 1.00 35.67 168 ALA A CA 1
ATOM 1050 C C . ALA A 1 176 ? 18.013 50.123 36.439 1.00 36.98 168 ALA A C 1
ATOM 1051 O O . ALA A 1 176 ? 17.382 49.702 35.467 1.00 41.65 168 ALA A O 1
ATOM 1053 N N . LEU A 1 177 ? 18.283 49.381 37.509 1.00 38.26 169 LEU A N 1
ATOM 1054 C CA . LEU A 1 177 ? 17.834 47.997 37.643 1.00 40.66 169 LEU A CA 1
ATOM 1055 C C . LEU A 1 177 ? 16.310 47.837 37.561 1.00 44.76 169 LEU A C 1
ATOM 1056 O O . LEU A 1 177 ? 15.815 46.803 37.121 1.00 49.65 169 LEU A O 1
ATOM 1058 N N . SER A 1 178 ? 15.567 48.854 37.984 1.00 46.22 170 SER A N 1
ATOM 1059 C CA . SER A 1 178 ? 14.107 48.750 38.073 1.00 45.58 170 SER A CA 1
ATOM 1060 C C . SER A 1 178 ? 13.363 49.036 36.762 1.00 47.73 170 SER A C 1
ATOM 1061 O O . SER A 1 178 ? 12.134 48.921 36.698 1.00 50.59 170 SER A O 1
ATOM 1064 N N . LEU A 1 179 ? 14.096 49.398 35.717 1.00 44.24 171 LEU A N 1
ATOM 1065 C CA . LEU A 1 179 ? 13.463 49.863 34.487 1.00 41.95 171 LEU A CA 1
ATOM 1066 C C . LEU A 1 179 ? 12.967 48.743 33.573 1.00 46.06 171 LEU A C 1
ATOM 1067 O O . LEU A 1 179 ? 13.550 47.665 33.507 1.00 48.45 171 LEU A O 1
ATOM 1072 N N . SER A 1 180 ? 11.893 49.028 32.847 1.00 44.79 172 SER A N 1
ATOM 1073 C CA . SER A 1 180 ? 11.453 48.172 31.763 1.00 45.68 172 SER A CA 1
ATOM 1074 C C . SER A 1 180 ? 12.483 48.233 30.652 1.00 45.72 172 SER A C 1
ATOM 1075 O O . SER A 1 180 ? 13.352 49.100 30.664 1.00 46.93 172 SER A O 1
ATOM 1078 N N . GLY A 1 181 ? 12.392 47.327 29.686 1.00 46.98 173 GLY A N 1
ATOM 1079 C CA . GLY A 1 181 ? 13.343 47.325 28.588 1.00 47.03 173 GLY A CA 1
ATOM 1080 C C . GLY A 1 181 ? 13.282 48.615 27.794 1.00 43.71 173 GLY A C 1
ATOM 1081 O O . GLY A 1 181 ? 14.311 49.187 27.425 1.00 40.74 173 GLY A O 1
ATOM 1082 N N . GLY A 1 182 ? 12.065 49.094 27.566 1.00 41.07 174 GLY A N 1
ATOM 1083 C CA . GLY A 1 182 ? 11.854 50.305 26.797 1.00 43.05 174 GLY A CA 1
ATOM 1084 C C . GLY A 1 182 ? 12.421 51.528 27.485 1.00 46.38 174 GLY A C 1
ATOM 1085 O O . GLY A 1 182 ? 13.088 52.350 26.857 1.00 49.25 174 GLY A O 1
ATOM 1086 N N . GLU A 1 183 ? 12.163 51.644 28.781 1.00 45.07 175 GLU A N 1
ATOM 1087 C CA . GLU A 1 183 ? 12.706 52.743 29.571 1.00 41.42 175 GLU A CA 1
ATOM 1088 C C . GLU A 1 183 ? 14.240 52.683 29.634 1.00 41.17 175 GLU A C 1
ATOM 1089 O O . GLU A 1 183 ? 14.920 53.706 29.506 1.00 38.06 175 GLU A O 1
ATOM 1095 N N . ARG A 1 184 ? 14.784 51.484 29.825 1.00 46.01 176 ARG A N 1
ATOM 1096 C CA . ARG A 1 184 ? 16.235 51.317 29.887 1.00 42.66 176 ARG A CA 1
ATOM 1097 C C . ARG A 1 184 ? 16.870 51.768 28.573 1.00 38.82 176 ARG A C 1
ATOM 1098 O O . ARG A 1 184 ? 17.881 52.466 28.556 1.00 35.55 176 ARG A O 1
ATOM 1106 N N . ARG A 1 185 ? 16.223 51.409 27.473 1.00 41.13 177 ARG A N 1
ATOM 1107 C CA . ARG A 1 185 ? 16.701 51.752 26.146 1.00 42.36 177 ARG A CA 1
ATOM 1108 C C . ARG A 1 185 ? 16.833 53.271 25.996 1.00 41.09 177 ARG A C 1
ATOM 1109 O O . ARG A 1 185 ? 17.792 53.781 25.407 1.00 35.49 177 ARG A O 1
ATOM 1117 N N . ARG A 1 186 ? 15.866 53.984 26.559 1.00 41.22 178 ARG A N 1
ATOM 1118 C CA . ARG A 1 186 ? 15.846 55.437 26.522 1.00 38.35 178 ARG A CA 1
ATOM 1119 C C . ARG A 1 186 ? 16.992 56.024 27.343 1.00 35.29 178 ARG A C 1
ATOM 1120 O O . ARG A 1 186 ? 17.599 57.028 26.961 1.00 37.11 178 ARG A O 1
ATOM 1128 N N . VAL A 1 187 ? 17.307 55.378 28.458 1.00 35.62 179 VAL A N 1
ATOM 1129 C CA . VAL A 1 187 ? 18.412 55.835 29.284 1.00 37.40 179 VAL A CA 1
ATOM 1130 C C . VAL A 1 187 ? 19.733 55.665 28.532 1.00 37.41 179 VAL A C 1
ATOM 1131 O O . VAL A 1 187 ? 20.597 56.540 28.571 1.00 39.89 179 VAL A O 1
ATOM 1135 N N . GLU A 1 188 ? 19.858 54.556 27.812 1.00 32.55 180 GLU A N 1
ATOM 1136 C CA . GLU A 1 188 ? 21.053 54.283 27.027 1.00 29.47 180 GLU A CA 1
ATOM 1137 C C . GLU A 1 188 ? 21.264 55.331 25.920 1.00 29.66 180 GLU A C 1
ATOM 1138 O O . GLU A 1 188 ? 22.388 55.804 25.708 1.00 32.42 180 GLU A O 1
ATOM 1144 N N . ILE A 1 189 ? 20.186 55.725 25.249 1.00 26.73 181 ILE A N 1
ATOM 1145 C CA . ILE A 1 189 ? 20.260 56.797 24.266 1.00 33.71 181 ILE A CA 1
ATOM 1146 C C . ILE A 1 189 ? 20.723 58.080 24.933 1.00 32.27 181 ILE A C 1
ATOM 1147 O O . ILE A 1 189 ? 21.600 58.772 24.419 1.00 30.91 181 ILE A O 1
ATOM 1152 N N . ALA A 1 190 ? 20.127 58.386 26.080 1.00 31.80 182 ALA A N 1
ATOM 1153 C CA . ALA A 1 190 ? 20.508 59.566 26.837 1.00 35.69 182 ALA A CA 1
ATOM 1154 C C . ALA A 1 190 ? 22.012 59.551 27.133 1.00 34.74 182 ALA A C 1
ATOM 1155 O O . ALA A 1 190 ? 22.679 60.553 26.914 1.00 33.00 182 ALA A O 1
ATOM 1157 N N . ARG A 1 191 ? 22.550 58.407 27.570 1.00 31.09 183 ARG A N 1
ATOM 1158 C CA . ARG A 1 191 ? 23.990 58.312 27.869 1.00 30.46 183 ARG A CA 1
ATOM 1159 C C . ARG A 1 191 ? 24.846 58.501 26.626 1.00 32.16 183 ARG A C 1
ATOM 1160 O O . ARG A 1 191 ? 25.898 59.129 26.686 1.00 37.46 183 ARG A O 1
ATOM 1168 N N . ALA A 1 192 ? 24.402 57.957 25.501 1.00 28.94 184 ALA A N 1
ATOM 1169 C CA . ALA A 1 192 ? 25.095 58.174 24.240 1.00 28.76 184 ALA A CA 1
ATOM 1170 C C . ALA A 1 192 ? 25.022 59.655 23.835 1.00 30.36 184 ALA A C 1
ATOM 1171 O O . ALA A 1 192 ? 26.002 60.233 23.349 1.00 30.08 184 ALA A O 1
ATOM 1173 N N . LEU A 1 193 ? 23.848 60.256 24.016 1.00 27.96 185 LEU A N 1
ATOM 1174 C CA . LEU A 1 193 ? 23.645 61.643 23.597 1.00 30.62 185 LEU A CA 1
ATOM 1175 C C . LEU A 1 193 ? 24.484 62.590 24.433 1.00 27.65 185 LEU A C 1
ATOM 1176 O O . LEU A 1 193 ? 24.871 63.648 23.961 1.00 29.73 185 LEU A O 1
ATOM 1181 N N . ALA A 1 194 ? 24.785 62.189 25.661 1.00 25.08 186 ALA A N 1
ATOM 1182 C CA . ALA A 1 194 ? 25.566 63.017 26.557 1.00 37.22 186 ALA A CA 1
ATOM 1183 C C . ALA A 1 194 ? 27.015 63.191 26.078 1.00 33.68 186 ALA A C 1
ATOM 1184 O O . ALA A 1 194 ? 27.720 64.067 26.570 1.00 33.72 186 ALA A O 1
ATOM 1186 N N . THR A 1 195 ? 27.443 62.381 25.109 1.00 28.91 187 THR A N 1
ATOM 1187 C CA . THR A 1 195 ? 28.784 62.510 24.519 1.00 26.66 187 THR A CA 1
ATOM 1188 C C . THR A 1 195 ? 28.756 63.402 23.268 1.00 32.68 187 THR A C 1
ATOM 1189 O O . THR A 1 195 ? 29.769 63.591 22.592 1.00 31.53 187 THR A O 1
ATOM 1193 N N . ASN A 1 196 ? 27.572 63.908 22.951 1.00 26.61 188 ASN A N 1
ATOM 1194 C CA . ASN A 1 196 ? 27.338 64.717 21.758 1.00 31.44 188 ASN A CA 1
ATOM 1195 C C . ASN A 1 196 ? 27.874 64.055 20.466 1.00 32.50 188 ASN A C 1
ATOM 1196 O O . ASN A 1 196 ? 28.747 64.615 19.780 1.00 34.53 188 ASN A O 1
ATOM 1201 N N . PRO A 1 197 ? 27.360 62.854 20.132 1.00 28.49 189 PRO A N 1
ATOM 1202 C CA . PRO A 1 197 ? 27.826 62.095 18.966 1.00 25.08 189 PRO A CA 1
ATOM 1203 C C . PRO A 1 197 ? 27.383 62.671 17.633 1.00 27.30 189 PRO A C 1
ATOM 1204 O O . PRO A 1 197 ? 26.324 63.277 17.530 1.00 28.63 189 PRO A O 1
ATOM 1208 N N . SER A 1 198 ? 28.178 62.415 16.610 1.00 27.97 190 SER A N 1
ATOM 1209 C CA . SER A 1 198 ? 27.820 62.744 15.244 1.00 33.21 190 SER A CA 1
ATOM 1210 C C . SER A 1 198 ? 27.055 61.588 14.579 1.00 26.97 190 SER A C 1
ATOM 1211 O O . SER A 1 198 ? 26.173 61.787 13.729 1.00 23.97 190 SER A O 1
ATOM 1214 N N . PHE A 1 199 ? 27.403 60.377 14.990 1.00 20.59 191 PHE A N 1
ATOM 1215 C CA . PHE A 1 199 ? 26.819 59.150 14.444 1.00 20.02 191 PHE A CA 1
ATOM 1216 C C . PHE A 1 199 ? 26.547 58.164 15.562 1.00 25.47 191 PHE A C 1
ATOM 1217 O O . PHE A 1 199 ? 27.315 58.078 16.522 1.00 21.39 191 PHE A O 1
ATOM 1225 N N . ILE A 1 200 ? 25.459 57.416 15.437 1.00 26.80 192 ILE A N 1
ATOM 1226 C CA . ILE A 1 200 ? 25.141 56.369 16.408 1.00 23.06 192 ILE A CA 1
ATOM 1227 C C . ILE A 1 200 ? 25.000 55.032 15.691 1.00 28.17 192 ILE A C 1
ATOM 1228 O O . ILE A 1 200 ? 24.266 54.912 14.709 1.00 30.84 192 ILE A O 1
ATOM 1233 N N . LEU A 1 201 ? 25.730 54.035 16.180 1.00 17.73 193 LEU A N 1
ATOM 1234 C CA . LEU A 1 201 ? 25.749 52.695 15.587 1.00 18.30 193 LEU A CA 1
ATOM 1235 C C . LEU A 1 201 ? 24.962 51.737 16.472 1.00 24.48 193 LEU A C 1
ATOM 1236 O O . LEU A 1 201 ? 25.360 51.503 17.618 1.00 21.26 193 LEU A O 1
ATOM 1241 N N . LEU A 1 202 ? 23.822 51.252 15.963 1.00 20.92 194 LEU A N 1
ATOM 1242 C CA . LEU A 1 202 ? 22.924 50.363 16.707 1.00 22.07 194 LEU A CA 1
ATOM 1243 C C . LEU A 1 202 ? 23.097 48.883 16.330 1.00 22.00 194 LEU A C 1
ATOM 1244 O O . LEU A 1 202 ? 22.867 48.504 15.191 1.00 23.36 194 LEU A O 1
ATOM 1249 N N . ASP A 1 203 ? 23.464 48.056 17.299 1.00 17.81 195 ASP A N 1
ATOM 1250 C CA . ASP A 1 203 ? 23.725 46.643 17.070 1.00 22.78 195 ASP A CA 1
ATOM 1251 C C . ASP A 1 203 ? 22.435 45.862 17.397 1.00 23.67 195 ASP A C 1
ATOM 1252 O O . ASP A 1 203 ? 22.049 45.785 18.560 1.00 18.90 195 ASP A O 1
ATOM 1257 N N . GLU A 1 204 ? 21.762 45.352 16.368 1.00 23.01 196 GLU A N 1
ATOM 1258 C CA . GLU A 1 204 ? 20.532 44.555 16.522 1.00 21.47 196 GLU A CA 1
ATOM 1259 C C . GLU A 1 204 ? 19.465 45.139 17.482 1.00 23.87 196 GLU A C 1
ATOM 1260 O O . GLU A 1 204 ? 18.975 44.452 18.383 1.00 20.03 196 GLU A O 1
ATOM 1266 N N . PRO A 1 205 ? 19.077 46.403 17.271 1.00 20.01 197 PRO A N 1
ATOM 1267 C CA . PRO A 1 205 ? 18.125 46.999 18.207 1.00 21.05 197 PRO A CA 1
ATOM 1268 C C . PRO A 1 205 ? 16.780 46.255 18.240 1.00 23.47 197 PRO A C 1
ATOM 1269 O O . PRO A 1 205 ? 16.108 46.299 19.267 1.00 26.17 197 PRO A O 1
ATOM 1273 N N . PHE A 1 206 ? 16.398 45.568 17.164 1.00 24.49 198 PHE A N 1
ATOM 1274 C CA . PHE A 1 206 ? 15.088 44.906 17.156 1.00 25.17 198 PHE A CA 1
ATOM 1275 C C . PHE A 1 206 ? 15.087 43.454 17.606 1.00 25.19 198 PHE A C 1
ATOM 1276 O O . PHE A 1 206 ? 14.028 42.814 17.618 1.00 18.71 198 PHE A O 1
ATOM 1284 N N . ALA A 1 207 ? 16.253 42.899 17.920 1.00 21.42 199 ALA A N 1
ATOM 1285 C CA . ALA A 1 207 ? 16.335 41.485 18.307 1.00 22.29 199 ALA A CA 1
ATOM 1286 C C . ALA A 1 207 ? 15.483 41.152 19.530 1.00 26.11 199 ALA A C 1
ATOM 1287 O O . ALA A 1 207 ? 15.710 41.693 20.613 1.00 24.67 199 ALA A O 1
ATOM 1289 N N . GLY A 1 208 ? 14.526 40.240 19.339 1.00 23.90 200 GLY A N 1
ATOM 1290 C CA . GLY A 1 208 ? 13.639 39.751 20.392 1.00 24.68 200 GLY A CA 1
ATOM 1291 C C . GLY A 1 208 ? 12.540 40.689 20.907 1.00 24.51 200 GLY A C 1
ATOM 1292 O O . GLY A 1 208 ? 11.839 40.346 21.857 1.00 25.88 200 GLY A O 1
ATOM 1293 N N . VAL A 1 209 ? 12.360 41.857 20.302 1.00 26.41 201 VAL A N 1
ATOM 1294 C CA . VAL A 1 209 ? 11.463 42.855 20.904 1.00 28.35 201 VAL A CA 1
ATOM 1295 C C . VAL A 1 209 ? 10.045 42.709 20.337 1.00 29.08 201 VAL A C 1
ATOM 1296 O O . VAL A 1 209 ? 9.899 42.266 19.209 1.00 28.79 201 VAL A O 1
ATOM 1300 N N . ASP A 1 210 ? 9.002 43.053 21.106 1.00 30.20 202 ASP A N 1
ATOM 1301 C CA A ASP A 1 210 ? 7.607 42.908 20.644 0.64 29.22 202 ASP A CA 1
ATOM 1302 C CA B ASP A 1 210 ? 7.647 42.861 20.586 0.36 28.96 202 ASP A CA 1
ATOM 1303 C C . ASP A 1 210 ? 7.253 44.007 19.638 1.00 30.30 202 ASP A C 1
ATOM 1304 O O . ASP A 1 210 ? 7.967 45.028 19.549 1.00 29.19 202 ASP A O 1
ATOM 1313 N N . PRO A 1 211 ? 6.130 43.838 18.895 1.00 29.18 203 PRO A N 1
ATOM 1314 C CA . PRO A 1 211 ? 5.772 44.878 17.920 1.00 31.34 203 PRO A CA 1
ATOM 1315 C C . PRO A 1 211 ? 5.629 46.289 18.503 1.00 34.45 203 PRO A C 1
ATOM 1316 O O . PRO A 1 211 ? 6.001 47.241 17.828 1.00 40.65 203 PRO A O 1
ATOM 1320 N N . ILE A 1 212 ? 5.117 46.415 19.723 1.00 26.13 204 ILE A N 1
ATOM 1321 C CA . ILE A 1 212 ? 4.975 47.724 20.357 1.00 32.56 204 ILE A CA 1
ATOM 1322 C C . ILE A 1 212 ? 6.338 48.356 20.572 1.00 34.80 204 ILE A C 1
ATOM 1323 O O . ILE A 1 212 ? 6.528 49.562 20.365 1.00 30.02 204 ILE A O 1
ATOM 1328 N N . ALA A 1 213 ? 7.297 47.529 20.968 1.00 31.54 205 ALA A N 1
ATOM 1329 C CA . ALA A 1 213 ? 8.651 48.022 21.212 1.00 33.79 205 ALA A CA 1
ATOM 1330 C C . ALA A 1 213 ? 9.299 48.488 19.914 1.00 35.92 205 ALA A C 1
ATOM 1331 O O . ALA A 1 213 ? 10.028 49.478 19.907 1.00 27.99 205 ALA A O 1
ATOM 1333 N N . VAL A 1 214 ? 9.013 47.786 18.819 1.00 33.12 206 VAL A N 1
ATOM 1334 C CA . VAL A 1 214 ? 9.497 48.184 17.498 1.00 36.53 206 VAL A CA 1
ATOM 1335 C C . VAL A 1 214 ? 9.147 49.649 17.201 1.00 33.08 206 VAL A C 1
ATOM 1336 O O . VAL A 1 214 ? 9.996 50.418 16.754 1.00 32.51 206 VAL A O 1
ATOM 1340 N N . LEU A 1 215 ? 7.891 50.011 17.438 1.00 27.81 207 LEU A N 1
ATOM 1341 C CA . LEU A 1 215 ? 7.405 51.366 17.203 1.00 28.48 207 LEU A CA 1
ATOM 1342 C C . LEU A 1 215 ? 8.163 52.390 18.032 1.00 32.65 207 LEU A C 1
ATOM 1343 O O . LEU A 1 215 ? 8.497 53.462 17.545 1.00 31.67 207 LEU A O 1
ATOM 1348 N N . GLU A 1 216 ? 8.409 52.058 19.294 1.00 31.43 208 GLU A N 1
ATOM 1349 C CA . GLU A 1 216 ? 9.157 52.933 20.179 1.00 33.02 208 GLU A CA 1
ATOM 1350 C C . GLU A 1 216 ? 10.573 53.145 19.629 1.00 30.01 208 GLU A C 1
ATOM 1351 O O . GLU A 1 216 ? 11.062 54.269 19.562 1.00 24.72 208 GLU A O 1
ATOM 1353 N N . ILE A 1 217 ? 11.224 52.059 19.221 1.00 25.13 209 ILE A N 1
ATOM 1354 C CA . ILE A 1 217 ? 12.579 52.157 18.678 1.00 28.76 209 ILE A CA 1
ATOM 1355 C C . ILE A 1 217 ? 12.621 53.000 17.402 1.00 27.65 209 ILE A C 1
ATOM 1356 O O . ILE A 1 217 ? 13.484 53.859 17.237 1.00 27.76 209 ILE A O 1
ATOM 1361 N N . GLN A 1 218 ? 11.650 52.791 16.528 1.00 31.56 210 GLN A N 1
ATOM 1362 C CA . GLN A 1 218 ? 11.547 53.559 15.300 1.00 34.58 210 GLN A CA 1
ATOM 1363 C C . GLN A 1 218 ? 11.312 55.049 15.597 1.00 33.72 210 GLN A C 1
ATOM 1364 O O . GLN A 1 218 ? 11.877 55.935 14.931 1.00 26.27 210 GLN A O 1
ATOM 1370 N N . LYS A 1 219 ? 10.488 55.331 16.602 1.00 29.30 211 LYS A N 1
ATOM 1371 C CA . LYS A 1 219 ? 10.289 56.718 17.001 1.00 31.05 211 LYS A CA 1
ATOM 1372 C C . LYS A 1 219 ? 11.601 57.334 17.509 1.00 28.35 211 LYS A C 1
ATOM 1373 O O . LYS A 1 219 ? 11.918 58.487 17.192 1.00 24.99 211 LYS A O 1
ATOM 1375 N N . ILE A 1 220 ? 12.362 56.562 18.282 1.00 24.80 212 ILE A N 1
ATOM 1376 C CA . ILE A 1 220 ? 13.657 57.031 18.800 1.00 25.12 212 ILE A CA 1
ATOM 1377 C C . ILE A 1 220 ? 14.648 57.319 17.681 1.00 27.90 212 ILE A C 1
ATOM 1378 O O . ILE A 1 220 ? 15.352 58.327 17.720 1.00 28.60 212 ILE A O 1
ATOM 1383 N N . VAL A 1 221 ? 14.697 56.445 16.681 1.00 26.02 213 VAL A N 1
ATOM 1384 C CA . VAL A 1 221 ? 15.601 56.649 15.552 1.00 27.18 213 VAL A CA 1
ATOM 1385 C C . VAL A 1 221 ? 15.225 57.907 14.786 1.00 32.63 213 VAL A C 1
ATOM 1386 O O . VAL A 1 221 ? 16.095 58.680 14.391 1.00 29.68 213 VAL A O 1
ATOM 1390 N N . LYS A 1 222 ? 13.922 58.110 14.586 1.00 31.29 214 LYS A N 1
ATOM 1391 C CA . LYS A 1 222 ? 13.425 59.331 13.959 1.00 27.85 214 LYS A CA 1
ATOM 1392 C C . LYS A 1 222 ? 13.831 60.567 14.768 1.00 33.15 214 LYS A C 1
ATOM 1393 O O . LYS A 1 222 ? 14.220 61.589 14.204 1.00 33.71 214 LYS A O 1
ATOM 1399 N N . PHE A 1 223 ? 13.735 60.476 16.088 1.00 31.45 215 PHE A N 1
ATOM 1400 C CA . PHE A 1 223 ? 14.190 61.547 16.973 1.00 29.85 215 PHE A CA 1
ATOM 1401 C C . PHE A 1 223 ? 15.696 61.830 16.749 1.00 25.75 215 PHE A C 1
ATOM 1402 O O . PHE A 1 223 ? 16.116 62.989 16.622 1.00 25.07 215 PHE A O 1
ATOM 1410 N N . LEU A 1 224 ? 16.496 60.775 16.663 1.00 22.73 216 LEU A N 1
ATOM 1411 C CA . LEU A 1 224 ? 17.936 60.922 16.377 1.00 22.26 216 LEU A CA 1
ATOM 1412 C C . LEU A 1 224 ? 18.182 61.587 15.031 1.00 34.02 216 LEU A C 1
ATOM 1413 O O . LEU A 1 224 ? 19.000 62.502 14.909 1.00 28.96 216 LEU A O 1
ATOM 1418 N N . LYS A 1 225 ? 17.454 61.119 14.024 1.00 33.18 217 LYS A N 1
ATOM 1419 C CA . LYS A 1 225 ? 17.531 61.651 12.662 1.00 36.13 217 LYS A CA 1
ATOM 1420 C C . LYS A 1 225 ? 17.250 63.165 12.618 1.00 34.25 217 LYS A C 1
ATOM 1421 O O . LYS A 1 225 ? 17.925 63.941 11.925 1.00 29.11 217 LYS A O 1
ATOM 1427 N N . GLN A 1 226 ? 16.226 63.580 13.349 1.00 32.34 218 GLN A N 1
ATOM 1428 C CA . GLN A 1 226 ? 15.850 64.984 13.414 1.00 29.84 218 GLN A CA 1
ATOM 1429 C C . GLN A 1 226 ? 16.844 65.842 14.218 1.00 28.97 218 GLN A C 1
ATOM 1430 O O . GLN A 1 226 ? 16.825 67.068 14.128 1.00 38.90 218 GLN A O 1
ATOM 1436 N N . ARG A 1 227 ? 17.708 65.196 14.992 1.00 33.76 219 ARG A N 1
ATOM 1437 C CA . ARG A 1 227 ? 18.789 65.881 15.709 1.00 41.54 219 ARG A CA 1
ATOM 1438 C C . ARG A 1 227 ? 20.072 65.975 14.877 1.00 38.58 219 ARG A C 1
ATOM 1439 O O . ARG A 1 227 ? 21.139 66.292 15.406 1.00 41.52 219 ARG A O 1
ATOM 1447 N N . ASN A 1 228 ? 19.965 65.643 13.592 1.00 33.15 220 ASN A N 1
ATOM 1448 C CA . ASN A 1 228 ? 21.088 65.668 12.653 1.00 27.66 220 ASN A CA 1
ATOM 1449 C C . ASN A 1 228 ? 22.161 64.648 13.033 1.00 25.18 220 ASN A C 1
ATOM 1450 O O . ASN A 1 228 ? 23.341 64.845 12.758 1.00 30.29 220 ASN A O 1
ATOM 1455 N N . ILE A 1 229 ? 21.736 63.556 13.666 1.00 24.03 221 ILE A N 1
ATOM 1456 C CA . ILE A 1 229 ? 22.631 62.425 13.930 1.00 28.39 221 ILE A CA 1
ATOM 1457 C C . ILE A 1 229 ? 22.440 61.339 12.867 1.00 28.44 221 ILE A C 1
ATOM 1458 O O . ILE A 1 229 ? 21.319 60.892 12.624 1.00 31.42 221 ILE A O 1
ATOM 1463 N N . GLY A 1 230 ? 23.537 60.919 12.237 1.00 26.99 222 GLY A N 1
ATOM 1464 C CA . GLY A 1 230 ? 23.498 59.805 11.309 1.00 26.23 222 GLY A CA 1
ATOM 1465 C C . GLY A 1 230 ? 23.384 58.512 12.098 1.00 27.42 222 GLY A C 1
ATOM 1466 O O . GLY A 1 230 ? 23.995 58.376 13.162 1.00 30.26 222 GLY A O 1
ATOM 1467 N N . VAL A 1 231 ? 22.592 57.568 11.608 1.00 28.93 223 VAL A N 1
ATOM 1468 C CA . VAL A 1 231 ? 22.431 56.304 12.321 1.00 25.67 223 VAL A CA 1
ATOM 1469 C C . VAL A 1 231 ? 22.692 55.105 11.410 1.00 24.13 223 VAL A C 1
ATOM 1470 O O . VAL A 1 231 ? 22.130 55.007 10.315 1.00 20.37 223 VAL A O 1
ATOM 1474 N N . LEU A 1 232 ? 23.570 54.211 11.865 1.00 21.67 224 LEU A N 1
ATOM 1475 C CA . LEU A 1 232 ? 23.846 52.969 11.177 1.00 25.60 224 LEU A CA 1
ATOM 1476 C C . LEU A 1 232 ? 23.295 51.788 11.979 1.00 25.63 224 LEU A C 1
ATOM 1477 O O . LEU A 1 232 ? 23.666 51.583 13.126 1.00 22.29 224 LEU A O 1
ATOM 1482 N N . ILE A 1 233 ? 22.415 51.011 11.360 1.00 22.47 225 ILE A N 1
ATOM 1483 C CA . ILE A 1 233 ? 21.798 49.874 12.029 1.00 16.98 225 ILE A CA 1
ATOM 1484 C C . ILE A 1 233 ? 22.142 48.562 11.352 1.00 16.79 225 ILE A C 1
ATOM 1485 O O . ILE A 1 233 ? 21.994 48.422 10.137 1.00 26.56 225 ILE A O 1
ATOM 1490 N N . THR A 1 234 ? 22.568 47.578 12.138 1.00 21.18 226 THR A N 1
ATOM 1491 C CA . THR A 1 234 ? 22.554 46.224 11.618 1.00 20.27 226 THR A CA 1
ATOM 1492 C C . THR A 1 234 ? 21.558 45.435 12.471 1.00 20.96 226 THR A C 1
ATOM 1493 O O . THR A 1 234 ? 21.433 45.633 13.673 1.00 22.21 226 THR A O 1
ATOM 1497 N N . ASP A 1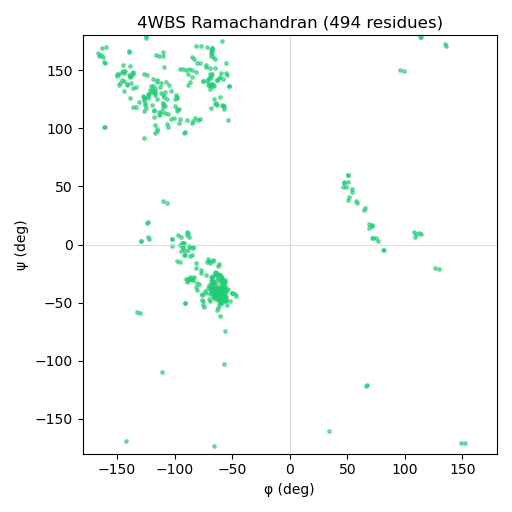 235 ? 20.816 44.559 11.819 1.00 18.13 227 ASP A N 1
ATOM 1498 C CA . ASP A 1 235 ? 19.758 43.829 12.486 1.00 21.15 227 ASP A CA 1
ATOM 1499 C C . ASP A 1 235 ? 19.353 42.682 11.599 1.00 24.82 227 ASP A C 1
ATOM 1500 O O . ASP A 1 235 ? 19.637 42.710 10.400 1.00 32.78 227 ASP A O 1
ATOM 1505 N N . HIS A 1 236 ? 18.670 41.695 12.172 1.00 20.18 228 HIS A N 1
ATOM 1506 C CA . HIS A 1 236 ? 18.179 40.542 11.407 1.00 20.70 228 HIS A CA 1
ATOM 1507 C C . HIS A 1 236 ? 16.732 40.711 10.949 1.00 22.13 228 HIS A C 1
ATOM 1508 O O . HIS A 1 236 ? 16.256 39.956 10.101 1.00 19.05 228 HIS A O 1
ATOM 1515 N N . ASN A 1 237 ? 16.036 41.682 11.538 1.00 22.67 229 ASN A N 1
ATOM 1516 C CA . ASN A 1 237 ? 14.598 41.886 11.304 1.00 21.61 229 ASN A CA 1
ATOM 1517 C C . ASN A 1 237 ? 14.390 42.850 10.161 1.00 24.36 229 ASN A C 1
ATOM 1518 O O . ASN A 1 237 ? 14.446 44.069 10.335 1.00 25.17 229 ASN A O 1
ATOM 1523 N N . VAL A 1 238 ? 14.162 42.278 8.989 1.00 23.09 230 VAL A N 1
ATOM 1524 C CA . VAL A 1 238 ? 14.261 42.991 7.724 1.00 26.99 230 VAL A CA 1
ATOM 1525 C C . VAL A 1 238 ? 13.256 44.140 7.624 1.00 31.48 230 VAL A C 1
ATOM 1526 O O . VAL A 1 238 ? 13.618 45.294 7.367 1.00 26.39 230 VAL A O 1
ATOM 1530 N N . ARG A 1 239 ? 11.982 43.824 7.828 1.00 23.08 231 ARG A N 1
ATOM 1531 C CA . ARG A 1 239 ? 10.928 44.826 7.645 1.00 21.11 231 ARG A CA 1
ATOM 1532 C C . ARG A 1 239 ? 11.020 45.994 8.627 1.00 21.63 231 ARG A C 1
ATOM 1533 O O . ARG A 1 239 ? 10.868 47.155 8.237 1.00 24.10 231 ARG A O 1
ATOM 1541 N N . GLU A 1 240 ? 11.268 45.669 9.894 1.00 26.34 232 GLU A N 1
ATOM 1542 C CA . GLU A 1 240 ? 11.425 46.654 10.955 1.00 28.52 232 GLU A CA 1
ATOM 1543 C C . GLU A 1 240 ? 12.555 47.640 10.643 1.00 27.39 232 GLU A C 1
ATOM 1544 O O . GLU A 1 240 ? 12.424 48.855 10.845 1.00 26.17 232 GLU A O 1
ATOM 1550 N N . THR A 1 241 ? 13.657 47.105 10.133 1.00 21.09 233 THR A N 1
ATOM 1551 C CA . THR A 1 241 ? 14.835 47.908 9.818 1.00 23.13 233 THR A CA 1
ATOM 1552 C C . THR A 1 241 ? 14.638 48.729 8.562 1.00 22.45 233 THR A C 1
ATOM 1553 O O . THR A 1 241 ? 14.791 49.959 8.581 1.00 22.35 233 THR A O 1
ATOM 1557 N N . LEU A 1 242 ? 14.266 48.069 7.473 1.00 20.45 234 LEU A N 1
ATOM 1558 C CA . LEU A 1 242 ? 14.016 48.784 6.232 1.00 28.29 234 LEU A CA 1
ATOM 1559 C C . LEU A 1 242 ? 12.966 49.886 6.403 1.00 31.06 234 LEU A C 1
ATOM 1560 O O . LEU A 1 242 ? 13.003 50.896 5.715 1.00 32.12 234 LEU A O 1
ATOM 1565 N N . GLY A 1 243 ? 12.031 49.663 7.322 1.00 35.87 235 GLY A N 1
ATOM 1566 C CA . GLY A 1 243 ? 10.959 50.601 7.585 1.00 33.89 235 GLY A CA 1
ATOM 1567 C C . GLY A 1 243 ? 11.394 51.961 8.081 1.00 35.27 235 GLY A C 1
ATOM 1568 O O . GLY A 1 243 ? 10.628 52.910 7.984 1.00 34.85 235 GLY A O 1
ATOM 1569 N N . ILE A 1 244 ? 12.617 52.078 8.588 1.00 33.69 236 ILE A N 1
ATOM 1570 C CA . ILE A 1 244 ? 13.112 53.385 9.024 1.00 31.52 236 ILE A CA 1
ATOM 1571 C C . ILE A 1 244 ? 14.386 53.806 8.326 1.00 30.14 236 ILE A C 1
ATOM 1572 O O . ILE A 1 244 ? 14.967 54.826 8.671 1.00 31.11 236 ILE A O 1
ATOM 1577 N N . CYS A 1 245 ? 14.837 53.020 7.362 1.00 31.68 237 CYS A N 1
ATOM 1578 C CA . CYS A 1 245 ? 16.075 53.347 6.674 1.00 30.20 237 CYS A CA 1
ATOM 1579 C C . CYS A 1 245 ? 15.843 54.248 5.484 1.00 31.19 237 CYS A C 1
ATOM 1580 O O . CYS A 1 245 ? 14.909 54.035 4.711 1.00 33.32 237 CYS A O 1
ATOM 1583 N N . ASP A 1 246 ? 16.707 55.247 5.336 1.00 26.86 238 ASP A N 1
ATOM 1584 C CA . ASP A 1 246 ? 16.729 56.063 4.139 1.00 32.03 238 ASP A CA 1
ATOM 1585 C C . ASP A 1 246 ? 17.454 55.299 3.049 1.00 35.30 238 ASP A C 1
ATOM 1586 O O . ASP A 1 246 ? 17.140 55.414 1.869 1.00 34.35 238 ASP A O 1
ATOM 1591 N N . HIS A 1 247 ? 18.444 54.523 3.470 1.00 35.34 239 HIS A N 1
ATOM 1592 C CA . HIS A 1 247 ? 19.312 53.808 2.557 1.00 35.88 239 HIS A CA 1
ATOM 1593 C C . HIS A 1 247 ? 19.695 52.477 3.203 1.00 30.91 239 HIS A C 1
ATOM 1594 O O . HIS A 1 247 ? 19.800 52.406 4.419 1.00 26.41 239 HIS A O 1
ATOM 1601 N N . ALA A 1 248 ? 19.903 51.431 2.411 1.00 28.23 240 ALA A N 1
ATOM 1602 C CA . ALA A 1 248 ? 20.319 50.143 2.977 1.00 30.88 240 ALA A CA 1
ATOM 1603 C C . ALA A 1 248 ? 21.318 49.434 2.065 1.00 28.31 240 ALA A C 1
ATOM 1604 O O . ALA A 1 248 ? 21.311 49.614 0.850 1.00 36.71 240 ALA A O 1
ATOM 1606 N N . TYR A 1 249 ? 22.210 48.669 2.670 1.00 21.33 241 TYR A N 1
ATOM 1607 C CA . TYR A 1 249 ? 23.183 47.896 1.916 1.00 26.93 241 TYR A CA 1
ATOM 1608 C C . TYR A 1 249 ? 22.941 46.416 2.191 1.00 28.59 241 TYR A C 1
ATOM 1609 O O . TYR A 1 249 ? 22.853 46.014 3.351 1.00 27.53 241 TYR A O 1
ATOM 1618 N N . ILE A 1 250 ? 22.824 45.608 1.140 1.00 32.08 242 ILE A N 1
ATOM 1619 C CA . ILE A 1 250 ? 22.693 44.157 1.326 1.00 27.58 242 ILE A CA 1
ATOM 1620 C C . ILE A 1 250 ? 24.049 43.471 1.150 1.00 21.93 242 ILE A C 1
ATOM 1621 O O . ILE A 1 250 ? 24.670 43.555 0.079 1.00 28.49 242 ILE A O 1
ATOM 1626 N N . ILE A 1 251 ? 24.538 42.843 2.221 1.00 19.87 243 ILE A N 1
ATOM 1627 C CA . ILE A 1 251 ? 25.863 42.203 2.184 1.00 26.93 243 ILE A CA 1
ATOM 1628 C C . ILE A 1 251 ? 25.697 40.711 1.964 1.00 26.69 243 ILE A C 1
ATOM 1629 O O . ILE A 1 251 ? 24.978 40.035 2.700 1.00 22.03 243 ILE A O 1
ATOM 1634 N N . SER A 1 252 ? 26.362 40.211 0.933 1.00 31.17 244 SER A N 1
ATOM 1635 C CA . SER A 1 252 ? 26.277 38.804 0.583 1.00 29.93 244 SER A CA 1
ATOM 1636 C C . SER A 1 252 ? 27.622 38.373 0.003 1.00 28.62 244 SER A C 1
ATOM 1637 O O . SER A 1 252 ? 28.221 39.128 -0.766 1.00 28.84 244 SER A O 1
ATOM 1640 N N . ASP A 1 253 ? 28.087 37.176 0.367 1.00 31.91 245 ASP A N 1
ATOM 1641 C CA . ASP A 1 253 ? 29.402 36.696 -0.074 1.00 29.26 245 ASP A CA 1
ATOM 1642 C C . ASP A 1 253 ? 30.521 37.724 0.205 1.00 25.39 245 ASP A C 1
ATOM 1643 O O . ASP A 1 253 ? 31.372 37.991 -0.644 1.00 32.83 245 ASP A O 1
ATOM 1648 N N . GLY A 1 254 ? 30.469 38.357 1.373 1.00 28.15 246 GLY A N 1
ATOM 1649 C CA . GLY A 1 254 ? 31.489 39.305 1.788 1.00 26.94 246 GLY A CA 1
ATOM 1650 C C . GLY A 1 254 ? 31.541 40.616 1.014 1.00 30.07 246 GLY A C 1
ATOM 1651 O O . GLY A 1 254 ? 32.520 41.358 1.121 1.00 25.51 246 GLY A O 1
ATOM 1652 N N . SER A 1 255 ? 30.492 40.910 0.247 1.00 27.52 247 SER A N 1
ATOM 1653 C CA . SER A 1 255 ? 30.476 42.082 -0.628 1.00 25.85 247 SER A CA 1
ATOM 1654 C C . SER A 1 255 ? 29.122 42.791 -0.638 1.00 26.82 247 SER A C 1
ATOM 1655 O O . SER A 1 255 ? 28.128 42.252 -0.170 1.00 25.11 247 SER A O 1
ATOM 1658 N N . VAL A 1 256 ? 29.093 44.008 -1.169 1.00 26.52 248 VAL A N 1
ATOM 1659 C CA . VAL A 1 256 ? 27.824 44.706 -1.307 1.00 32.80 248 VAL A CA 1
ATOM 1660 C C . VAL A 1 256 ? 27.075 44.193 -2.526 1.00 31.89 248 VAL A C 1
ATOM 1661 O O . VAL A 1 256 ? 27.448 44.488 -3.664 1.00 37.01 248 VAL A O 1
ATOM 1665 N N . LEU A 1 257 ? 26.024 43.420 -2.277 1.00 29.00 249 LEU A N 1
ATOM 1666 C CA . LEU A 1 257 ? 25.194 42.851 -3.338 1.00 26.01 249 LEU A CA 1
ATOM 1667 C C . LEU A 1 257 ? 24.304 43.917 -3.977 1.00 31.47 249 LEU A C 1
ATOM 1668 O O . LEU A 1 257 ? 24.087 43.918 -5.190 1.00 35.94 249 LEU A O 1
ATOM 1673 N N . ALA A 1 258 ? 23.774 44.804 -3.140 1.00 31.60 250 ALA A N 1
ATOM 1674 C CA . ALA A 1 258 ? 22.957 45.918 -3.603 1.00 38.67 250 ALA A CA 1
ATOM 1675 C C . ALA A 1 258 ? 22.890 47.020 -2.549 1.00 34.29 250 ALA A C 1
ATOM 1676 O O . ALA A 1 258 ? 23.052 46.767 -1.355 1.00 29.34 250 ALA A O 1
ATOM 1678 N N . ALA A 1 259 ? 22.613 48.238 -3.002 1.00 29.00 251 ALA A N 1
ATOM 1679 C CA . ALA A 1 259 ? 22.524 49.388 -2.119 1.00 31.67 251 ALA A CA 1
ATOM 1680 C C . ALA A 1 259 ? 21.497 50.369 -2.674 1.00 35.04 251 ALA A C 1
ATOM 1681 O O . ALA A 1 259 ? 21.327 50.465 -3.882 1.00 39.93 251 ALA A O 1
ATOM 1683 N N . GLY A 1 260 ? 20.785 51.066 -1.795 1.00 33.63 252 GLY A N 1
ATOM 1684 C CA . GLY A 1 260 ? 19.821 52.055 -2.249 1.00 35.42 252 GLY A CA 1
ATOM 1685 C C . GLY A 1 260 ? 18.649 52.190 -1.302 1.00 35.61 252 GLY A C 1
ATOM 1686 O O . GLY A 1 260 ? 18.667 51.634 -0.195 1.00 29.71 252 GLY A O 1
ATOM 1687 N N . ALA A 1 261 ? 17.631 52.928 -1.742 1.00 34.23 253 ALA A N 1
ATOM 1688 C CA . ALA A 1 261 ? 16.406 53.078 -0.968 1.00 33.01 253 ALA A CA 1
ATOM 1689 C C . ALA A 1 261 ? 15.766 51.707 -0.754 1.00 31.53 253 ALA A C 1
ATOM 1690 O O . ALA A 1 261 ? 15.818 50.857 -1.640 1.00 31.25 253 ALA A O 1
ATOM 1692 N N . PRO A 1 262 ? 15.155 51.494 0.425 1.00 34.72 254 PRO A N 1
ATOM 1693 C CA . PRO A 1 262 ? 14.496 50.227 0.749 1.00 38.08 254 PRO A CA 1
ATOM 1694 C C . PRO A 1 262 ? 13.535 49.773 -0.352 1.00 36.10 254 PRO A C 1
ATOM 1695 O O . PRO A 1 262 ? 13.538 48.600 -0.708 1.00 37.50 254 PRO A O 1
ATOM 1699 N N . GLY A 1 263 ? 12.768 50.703 -0.909 1.00 38.44 255 GLY A N 1
ATOM 1700 C CA . GLY A 1 263 ? 11.829 50.391 -1.974 1.00 43.40 255 GLY A CA 1
ATOM 1701 C C . GLY A 1 263 ? 12.473 49.744 -3.191 1.00 43.13 255 GLY A C 1
ATOM 1702 O O . GLY A 1 263 ? 11.882 48.878 -3.827 1.00 49.82 255 GLY A O 1
ATOM 1703 N N . ASP A 1 264 ? 13.679 50.178 -3.534 1.00 40.57 256 ASP A N 1
ATOM 1704 C CA . ASP A 1 264 ? 14.396 49.608 -4.666 1.00 38.20 256 ASP A CA 1
ATOM 1705 C C . ASP A 1 264 ? 15.091 48.293 -4.283 1.00 37.84 256 ASP A C 1
ATOM 1706 O O . ASP A 1 264 ? 15.173 47.366 -5.091 1.00 40.82 256 ASP A O 1
ATOM 1711 N N . ILE A 1 265 ? 15.606 48.238 -3.058 1.00 36.60 257 ILE A N 1
ATOM 1712 C CA . ILE A 1 265 ? 16.275 47.048 -2.533 1.00 36.08 257 ILE A CA 1
ATOM 1713 C C . ILE A 1 265 ? 15.383 45.806 -2.617 1.00 35.28 257 ILE A C 1
ATOM 1714 O O . ILE A 1 265 ? 15.815 44.753 -3.106 1.00 34.68 257 ILE A O 1
ATOM 1719 N N . ILE A 1 266 ? 14.140 45.947 -2.152 1.00 29.38 258 ILE A N 1
ATOM 1720 C CA . ILE A 1 266 ? 13.150 44.864 -2.155 1.00 32.13 258 ILE A CA 1
ATOM 1721 C C . ILE A 1 266 ? 12.936 44.268 -3.538 1.00 40.17 258 ILE A C 1
ATOM 1722 O O . ILE A 1 266 ? 12.758 43.062 -3.690 1.00 45.91 258 ILE A O 1
ATOM 1727 N N . GLU A 1 267 ? 12.926 45.129 -4.549 1.00 41.32 259 GLU A N 1
ATOM 1728 C CA . GLU A 1 267 ? 12.587 44.704 -5.903 1.00 44.97 259 GLU A CA 1
ATOM 1729 C C . GLU A 1 267 ? 13.791 44.147 -6.640 1.00 43.22 259 GLU A C 1
ATOM 1730 O O . GLU A 1 267 ? 13.655 43.591 -7.732 1.00 43.75 259 GLU A O 1
ATOM 1736 N N . ASN A 1 268 ? 14.970 44.304 -6.045 1.00 39.38 260 ASN A N 1
ATOM 1737 C CA . ASN A 1 268 ? 16.193 43.811 -6.661 1.00 39.80 260 ASN A CA 1
ATOM 1738 C C . ASN A 1 268 ? 16.166 42.287 -6.746 1.00 38.85 260 ASN A C 1
ATOM 1739 O O . ASN A 1 268 ? 16.086 41.597 -5.730 1.00 39.36 260 ASN A O 1
ATOM 1744 N N . GLU A 1 269 ? 16.262 41.772 -7.967 1.00 36.33 261 GLU A N 1
ATOM 1745 C CA . GLU A 1 269 ? 16.102 40.347 -8.217 1.00 38.72 261 GLU A CA 1
ATOM 1746 C C . GLU A 1 269 ? 17.182 39.513 -7.535 1.00 39.03 261 GLU A C 1
ATOM 1747 O O . GLU A 1 269 ? 16.905 38.408 -7.079 1.00 38.13 261 GLU A O 1
ATOM 1749 N N . SER A 1 270 ? 18.409 40.031 -7.482 1.00 43.42 262 SER A N 1
ATOM 1750 C CA . SER A 1 270 ? 19.512 39.346 -6.797 1.00 39.16 262 SER A CA 1
ATOM 1751 C C . SER A 1 270 ? 19.211 39.201 -5.317 1.00 29.01 262 SER A C 1
ATOM 1752 O O . SER A 1 270 ? 19.380 38.129 -4.725 1.00 32.11 262 SER A O 1
ATOM 1755 N N . VAL A 1 271 ? 18.764 40.303 -4.728 1.00 27.15 263 VAL A N 1
ATOM 1756 C CA . VAL A 1 271 ? 18.416 40.363 -3.318 1.00 29.17 263 VAL A CA 1
ATOM 1757 C C . VAL A 1 271 ? 17.279 39.370 -2.968 1.00 31.54 263 VAL A C 1
ATOM 1758 O O . VAL A 1 271 ? 17.325 38.677 -1.937 1.00 28.58 263 VAL A O 1
ATOM 1762 N N . ARG A 1 272 ? 16.284 39.285 -3.847 1.00 24.80 264 ARG A N 1
ATOM 1763 C CA . ARG A 1 272 ? 15.162 38.389 -3.624 1.00 38.13 264 ARG A CA 1
ATOM 1764 C C . ARG A 1 272 ? 15.639 36.932 -3.687 1.00 35.60 264 ARG A C 1
ATOM 1765 O O . ARG A 1 272 ? 15.217 36.108 -2.886 1.00 35.60 264 ARG A O 1
ATOM 1773 N N . ARG A 1 273 ? 16.546 36.634 -4.615 1.00 34.12 265 ARG A N 1
ATOM 1774 C CA . ARG A 1 273 ? 17.058 35.273 -4.796 1.00 31.54 265 ARG A CA 1
ATOM 1775 C C . ARG A 1 273 ? 17.865 34.805 -3.592 1.00 27.32 265 ARG A C 1
ATOM 1776 O O . ARG A 1 273 ? 17.708 33.684 -3.121 1.00 33.60 265 ARG A O 1
ATOM 1778 N N . VAL A 1 274 ? 18.739 35.673 -3.104 1.00 26.94 266 VAL A N 1
ATOM 1779 C CA . VAL A 1 274 ? 19.687 35.313 -2.054 1.00 38.94 266 VAL A CA 1
ATOM 1780 C C . VAL A 1 274 ? 19.161 35.470 -0.619 1.00 30.70 266 VAL A C 1
ATOM 1781 O O . VAL A 1 274 ? 19.578 34.758 0.300 1.00 29.52 266 VAL A O 1
ATOM 1785 N N . TYR A 1 275 ? 18.256 36.416 -0.432 1.00 28.22 267 TYR A N 1
ATOM 1786 C CA . TYR A 1 275 ? 17.956 36.906 0.904 1.00 30.89 267 TYR A CA 1
ATOM 1787 C C . TYR A 1 275 ? 16.468 37.003 1.225 1.00 31.93 267 TYR A C 1
ATOM 1788 O O . TYR A 1 275 ? 16.015 36.428 2.205 1.00 26.44 267 TYR A O 1
ATOM 1797 N N . LEU A 1 276 ? 15.730 37.774 0.428 1.00 32.83 268 LEU A N 1
ATOM 1798 C CA . LEU A 1 276 ? 14.330 38.063 0.729 1.00 34.44 268 LEU A CA 1
ATOM 1799 C C . LEU A 1 276 ? 13.324 37.019 0.256 1.00 32.75 268 LEU A C 1
ATOM 1800 O O . LEU A 1 276 ? 12.276 36.875 0.859 1.00 31.83 268 LEU A O 1
ATOM 1805 N N . GLY A 1 277 ? 13.612 36.333 -0.841 1.00 32.75 269 GLY A N 1
ATOM 1806 C CA . GLY A 1 277 ? 12.670 35.359 -1.361 1.00 38.98 269 GLY A CA 1
ATOM 1807 C C . GLY A 1 277 ? 11.804 35.961 -2.446 1.00 40.08 269 GLY A C 1
ATOM 1808 O O . GLY A 1 277 ? 11.509 37.158 -2.418 1.00 36.74 269 GLY A O 1
ATOM 1809 N N . GLU A 1 278 ? 11.382 35.121 -3.386 1.00 42.82 270 GLU A N 1
ATOM 1810 C CA . GLU A 1 278 ? 10.607 35.553 -4.547 1.00 46.67 270 GLU A CA 1
ATOM 1811 C C . GLU A 1 278 ? 9.307 36.219 -4.141 1.00 44.91 270 GLU A C 1
ATOM 1812 O O . GLU A 1 278 ? 8.863 37.164 -4.791 1.00 49.33 270 GLU A O 1
ATOM 1814 N N . HIS A 1 279 ? 8.693 35.726 -3.069 1.00 44.96 271 HIS A N 1
ATOM 1815 C CA . HIS A 1 279 ? 7.376 36.218 -2.673 1.00 50.56 271 HIS A CA 1
ATOM 1816 C C . HIS A 1 279 ? 7.451 37.095 -1.428 1.00 59.56 271 HIS A C 1
ATOM 1817 O O . HIS A 1 279 ? 6.549 37.070 -0.589 1.00 65.45 271 HIS A O 1
ATOM 1819 N N . PHE A 1 280 ? 8.528 37.869 -1.308 1.00 55.33 272 PHE A N 1
ATOM 1820 C CA . PHE A 1 280 ? 8.659 38.802 -0.195 1.00 45.56 272 PHE A CA 1
ATOM 1821 C C . PHE A 1 280 ? 7.706 39.979 -0.332 1.00 41.92 272 PHE A C 1
ATOM 1822 O O . PHE A 1 280 ? 7.552 40.542 -1.414 1.00 46.14 272 PHE A O 1
ATOM 1830 N N . ARG A 1 281 ? 7.077 40.349 0.775 1.00 38.40 273 ARG A N 1
ATOM 1831 C CA . ARG A 1 281 ? 6.267 41.561 0.832 1.00 44.37 273 ARG A CA 1
ATOM 1832 C C . ARG A 1 281 ? 6.523 42.229 2.169 1.00 43.14 273 ARG A C 1
ATOM 1833 O O . ARG A 1 281 ? 6.737 41.543 3.174 1.00 37.25 273 ARG A O 1
ATOM 1835 N N . MET A 1 282 ? 6.504 43.558 2.180 1.00 47.44 274 MET A N 1
ATOM 1836 C CA . MET A 1 282 ? 6.703 44.314 3.408 1.00 48.82 274 MET A CA 1
ATOM 1837 C C . MET A 1 282 ? 5.511 44.083 4.321 1.00 55.58 274 MET A C 1
ATOM 1838 O O . MET A 1 282 ? 5.626 44.175 5.545 1.00 56.19 274 MET A O 1
ATOM 1844 N N . SER B 1 24 ? -21.508 26.004 -2.144 1.00 46.23 16 SER B N 1
ATOM 1845 C CA . SER B 1 24 ? -20.313 25.403 -1.549 1.00 51.29 16 SER B CA 1
ATOM 1846 C C . SER B 1 24 ? -20.261 23.872 -1.682 1.00 48.37 16 SER B C 1
ATOM 1847 O O . SER B 1 24 ? -21.227 23.180 -1.360 1.00 48.52 16 SER B O 1
ATOM 1850 N N . ALA B 1 25 ? -19.121 23.351 -2.140 1.00 43.78 17 ALA B N 1
ATOM 1851 C CA . ALA B 1 25 ? -18.925 21.910 -2.295 1.00 37.24 17 ALA B CA 1
ATOM 1852 C C . ALA B 1 25 ? -18.629 21.235 -0.958 1.00 32.14 17 ALA B C 1
ATOM 1853 O O . ALA B 1 25 ? -18.164 21.879 -0.028 1.00 33.34 17 ALA B O 1
ATOM 1855 N N . PRO B 1 26 ? -18.907 19.928 -0.858 1.00 35.07 18 PRO B N 1
ATOM 1856 C CA . PRO B 1 26 ? -18.500 19.157 0.323 1.00 36.87 18 PRO B CA 1
ATOM 1857 C C . PRO B 1 26 ? -16.985 19.089 0.435 1.00 33.12 18 PRO B C 1
ATOM 1858 O O . PRO B 1 26 ? -16.302 19.292 -0.565 1.00 36.51 18 PRO B O 1
ATOM 1862 N N . ALA B 1 27 ? -16.469 18.797 1.622 1.00 34.12 19 ALA B N 1
ATOM 1863 C CA . ALA B 1 27 ? -15.026 18.714 1.816 1.00 37.94 19 ALA B CA 1
ATOM 1864 C C . ALA B 1 27 ? -14.415 17.564 1.015 1.00 29.21 19 ALA B C 1
ATOM 1865 O O . ALA B 1 27 ? -15.086 16.574 0.733 1.00 28.63 19 ALA B O 1
ATOM 1867 N N . LEU B 1 28 ? -13.144 17.711 0.644 1.00 31.71 20 LEU B N 1
ATOM 1868 C CA . LEU B 1 28 ? -12.389 16.628 0.013 1.00 36.94 20 LEU B CA 1
ATOM 1869 C C . LEU B 1 28 ? -12.405 15.377 0.887 1.00 35.80 20 LEU B C 1
ATOM 1870 O O . LEU B 1 28 ? -12.624 15.465 2.095 1.00 35.33 20 LEU B O 1
ATOM 1875 N N . PRO B 1 29 ? -12.210 14.198 0.278 1.00 38.90 21 PRO B N 1
ATOM 1876 C CA . PRO B 1 29 ? -12.128 12.985 1.105 1.00 38.27 21 PRO B CA 1
ATOM 1877 C C . PRO B 1 29 ? -10.852 12.956 1.953 1.00 39.93 21 PRO B C 1
ATOM 1878 O O . PRO B 1 29 ? -9.816 13.473 1.523 1.00 40.46 21 PRO B O 1
ATOM 1882 N N . ASN B 1 30 ? -10.930 12.386 3.153 1.00 40.59 22 ASN B N 1
ATOM 1883 C CA . ASN B 1 30 ? -9.736 12.210 3.975 1.00 41.47 22 ASN B CA 1
ATOM 1884 C C . ASN B 1 30 ? -9.251 10.777 3.868 1.00 42.08 22 ASN B C 1
ATOM 1885 O O . ASN B 1 30 ? -9.901 9.864 4.370 1.00 38.08 22 ASN B O 1
ATOM 1887 N N . ARG B 1 31 ? -8.126 10.571 3.196 1.00 42.49 23 ARG B N 1
ATOM 1888 C CA . ARG B 1 31 ? -7.607 9.221 3.023 1.00 43.43 23 ARG B CA 1
ATOM 1889 C C . ARG B 1 31 ? -6.450 8.964 3.981 1.00 51.44 23 ARG B C 1
ATOM 1890 O O . ARG B 1 31 ? -5.879 7.868 4.005 1.00 51.64 23 ARG B O 1
ATOM 1898 N N . LYS B 1 32 ? -6.099 9.985 4.759 1.00 49.36 24 LYS B N 1
ATOM 1899 C CA . LYS B 1 32 ? -5.031 9.859 5.746 1.00 54.59 24 LYS B CA 1
ATOM 1900 C C . LYS B 1 32 ? -5.333 8.719 6.710 1.00 59.62 24 LYS B C 1
ATOM 1901 O O . LYS B 1 32 ? -6.327 8.766 7.445 1.00 52.13 24 LYS B O 1
ATOM 1903 N N . PRO B 1 33 ? -4.471 7.685 6.698 1.00 69.95 25 PRO B N 1
ATOM 1904 C CA . PRO B 1 33 ? -4.644 6.502 7.545 1.00 75.63 25 PRO B CA 1
ATOM 1905 C C . PRO B 1 33 ? -4.687 6.922 9.003 1.00 76.50 25 PRO B C 1
ATOM 1906 O O . PRO B 1 33 ? -3.727 7.516 9.486 1.00 78.34 25 PRO B O 1
ATOM 1910 N N . ALA B 1 34 ? -5.800 6.643 9.673 1.00 79.72 26 ALA B N 1
ATOM 1911 C CA . ALA B 1 34 ? -6.043 7.142 11.024 1.00 84.14 26 ALA B CA 1
ATOM 1912 C C . ALA B 1 34 ? -4.916 6.800 12.005 1.00 91.58 26 ALA B C 1
ATOM 1913 O O . ALA B 1 34 ? -4.759 5.647 12.419 1.00 95.12 26 ALA B O 1
ATOM 1915 N N . GLY B 1 35 ? -4.132 7.814 12.363 1.00 89.69 27 GLY B N 1
ATOM 1916 C CA . GLY B 1 35 ? -3.081 7.656 13.349 1.00 90.94 27 GLY B CA 1
ATOM 1917 C C . GLY B 1 35 ? -3.663 7.780 14.740 1.00 89.08 27 GLY B C 1
ATOM 1918 O O . GLY B 1 35 ? -4.751 8.333 14.914 1.00 88.94 27 GLY B O 1
ATOM 1919 N N . THR B 1 36 ? -2.949 7.255 15.730 1.00 85.38 28 THR B N 1
ATOM 1920 C CA . THR B 1 36 ? -3.395 7.343 17.112 1.00 78.34 28 THR B CA 1
ATOM 1921 C C . THR B 1 36 ? -3.460 8.807 17.545 1.00 74.44 28 THR B C 1
ATOM 1922 O O . THR B 1 36 ? -2.460 9.525 17.503 1.00 75.96 28 THR B O 1
ATOM 1924 N N . SER B 1 37 ? -4.650 9.249 17.933 1.00 69.15 29 SER B N 1
ATOM 1925 C CA . SER B 1 37 ? -4.834 10.613 18.395 1.00 61.01 29 SER B CA 1
ATOM 1926 C C . SER B 1 37 ? -4.135 10.812 19.730 1.00 59.92 29 SER B C 1
ATOM 1927 O O . SER B 1 37 ? -4.492 10.188 20.730 1.00 58.10 29 SER B O 1
ATOM 1929 N N . SER B 1 38 ? -3.150 11.703 19.747 1.00 59.47 30 SER B N 1
ATOM 1930 C CA . SER B 1 38 ? -2.463 12.025 20.980 1.00 52.99 30 SER B CA 1
ATOM 1931 C C . SER B 1 38 ? -2.809 13.428 21.432 1.00 50.71 30 SER B C 1
ATOM 1932 O O . SER B 1 38 ? -3.276 14.245 20.654 1.00 47.46 30 SER B O 1
ATOM 1935 N N . SER B 1 39 ? -2.551 13.706 22.698 1.00 33.59 31 SER B N 1
ATOM 1936 C CA . SER B 1 39 ? -2.769 15.031 23.256 1.00 37.46 31 SER B CA 1
ATOM 1937 C C . SER B 1 39 ? -1.710 15.411 24.282 1.00 31.33 31 SER B C 1
ATOM 1938 O O . SER B 1 39 ? -1.276 14.569 25.066 1.00 33.27 31 SER B O 1
ATOM 1941 N N . LEU B 1 40 ? -1.290 16.671 24.261 1.00 24.33 32 LEU B N 1
ATOM 1942 C CA . LEU B 1 40 ? -0.437 17.218 25.308 1.00 32.78 32 LEU B CA 1
ATOM 1943 C C . LEU B 1 40 ? -1.241 18.283 26.062 1.00 23.54 32 LEU B C 1
ATOM 1944 O O . LEU B 1 40 ? -1.616 19.290 25.486 1.00 33.77 32 LEU B O 1
ATOM 1949 N N . VAL B 1 41 ? -1.537 18.036 27.330 1.00 25.73 33 VAL B N 1
ATOM 1950 C CA . VAL B 1 41 ? -2.442 18.900 28.077 1.00 27.92 33 VAL B CA 1
ATOM 1951 C C . VAL B 1 41 ? -1.743 19.495 29.276 1.00 32.41 33 VAL B C 1
ATOM 1952 O O . VAL B 1 41 ? -1.241 18.785 30.142 1.00 36.45 33 VAL B O 1
ATOM 1956 N N . VAL B 1 42 ? -1.684 20.812 29.291 1.00 26.17 34 VAL B N 1
ATOM 1957 C CA . VAL B 1 42 ? -0.966 21.539 30.306 1.00 24.20 34 VAL B CA 1
ATOM 1958 C C . VAL B 1 42 ? -1.950 22.271 31.218 1.00 28.52 34 VAL B C 1
ATOM 1959 O O . VAL B 1 42 ? -2.809 22.999 30.735 1.00 26.79 34 VAL B O 1
ATOM 1963 N N . ARG B 1 43 ? -1.819 22.094 32.531 1.00 27.34 35 ARG B N 1
ATOM 1964 C CA . ARG B 1 43 ? -2.760 22.696 33.477 1.00 34.15 35 ARG B CA 1
ATOM 1965 C C . ARG B 1 43 ? -2.105 23.543 34.545 1.00 34.16 35 ARG B C 1
ATOM 1966 O O . ARG B 1 43 ? -1.319 23.021 35.334 1.00 32.99 35 ARG B O 1
ATOM 1974 N N . ASN B 1 44 ? -2.487 24.814 34.612 1.00 33.33 36 ASN B N 1
ATOM 1975 C CA . ASN B 1 44 ? -2.121 25.703 35.712 1.00 31.34 36 ASN B CA 1
ATOM 1976 C C . ASN B 1 44 ? -0.645 25.661 36.121 1.00 30.21 36 ASN B C 1
ATOM 1977 O O . ASN B 1 44 ? -0.336 25.533 37.301 1.00 38.30 36 ASN B O 1
ATOM 1982 N N . LEU B 1 45 ? 0.258 25.772 35.157 1.00 31.93 37 LEU B N 1
ATOM 1983 C CA . LEU B 1 45 ? 1.680 25.884 35.479 1.00 36.87 37 LEU B CA 1
ATOM 1984 C C . LEU B 1 45 ? 1.938 27.092 36.366 1.00 40.09 37 LEU B C 1
ATOM 1985 O O . LEU B 1 45 ? 1.320 28.139 36.177 1.00 28.52 37 LEU B O 1
ATOM 1990 N N . LYS B 1 46 ? 2.864 26.947 37.313 1.00 32.00 38 LYS B N 1
ATOM 1991 C CA . LYS B 1 46 ? 3.323 28.076 38.123 1.00 33.20 38 LYS B CA 1
ATOM 1992 C C . LYS B 1 46 ? 4.838 28.004 38.296 1.00 38.83 38 LYS B C 1
ATOM 1993 O O . LYS B 1 46 ? 5.405 26.910 38.452 1.00 38.89 38 LYS B O 1
ATOM 1995 N N . LYS B 1 47 ? 5.502 29.156 38.202 1.00 31.08 39 LYS B N 1
ATOM 1996 C CA . LYS B 1 47 ? 6.942 29.206 38.463 1.00 36.16 39 LYS B CA 1
ATOM 1997 C C . LYS B 1 47 ? 7.356 30.500 39.149 1.00 40.62 39 LYS B C 1
ATOM 1998 O O . LYS B 1 47 ? 6.961 31.585 38.739 1.00 39.61 39 LYS B O 1
ATOM 2004 N N . ARG B 1 48 ? 8.144 30.365 40.206 1.00 44.11 40 ARG B N 1
ATOM 2005 C CA . ARG B 1 48 ? 8.690 31.509 40.908 1.00 47.45 40 ARG B CA 1
ATOM 2006 C C . ARG B 1 48 ? 10.215 31.450 40.872 1.00 53.86 40 ARG B C 1
ATOM 2007 O O . ARG B 1 48 ? 10.802 30.379 41.020 1.00 55.67 40 ARG B O 1
ATOM 2009 N N . TYR B 1 49 ? 10.851 32.584 40.605 1.00 52.63 41 TYR B N 1
ATOM 2010 C CA . TYR B 1 49 ? 12.299 32.685 40.747 1.00 54.63 41 TYR B CA 1
ATOM 2011 C C . TYR B 1 49 ? 12.583 33.724 41.827 1.00 63.11 41 TYR B C 1
ATOM 2012 O O . TYR B 1 49 ? 12.498 34.928 41.579 1.00 68.13 41 TYR B O 1
ATOM 2021 N N . GLY B 1 50 ? 12.937 33.260 43.019 1.00 62.69 42 GLY B N 1
ATOM 2022 C CA . GLY B 1 50 ? 13.111 34.155 44.145 1.00 71.09 42 GLY B CA 1
ATOM 2023 C C . GLY B 1 50 ? 11.803 34.807 44.564 1.00 74.59 42 GLY B C 1
ATOM 2024 O O . GLY B 1 50 ? 10.833 34.124 44.896 1.00 76.22 42 GLY B O 1
ATOM 2025 N N . SER B 1 51 ? 11.777 36.136 44.537 1.00 75.10 43 SER B N 1
ATOM 2026 C CA . SER B 1 51 ? 10.611 36.902 44.974 1.00 76.98 43 SER B CA 1
ATOM 2027 C C . SER B 1 51 ? 9.620 37.131 43.835 1.00 75.39 43 SER B C 1
ATOM 2028 O O . SER B 1 51 ? 8.525 37.658 44.039 1.00 80.87 43 SER B O 1
ATOM 2030 N N . ARG B 1 52 ? 10.006 36.697 42.642 1.00 67.05 44 ARG B N 1
ATOM 2031 C CA . ARG B 1 52 ? 9.321 37.056 41.407 1.00 56.55 44 ARG B CA 1
ATOM 2032 C C . ARG B 1 52 ? 8.547 35.876 40.830 1.00 58.18 44 ARG B C 1
ATOM 2033 O O . ARG B 1 52 ? 9.141 34.885 40.403 1.00 60.04 44 ARG B O 1
ATOM 2041 N N . THR B 1 53 ? 7.221 35.983 40.817 1.00 55.41 45 THR B N 1
ATOM 2042 C CA . THR B 1 53 ? 6.393 34.952 40.199 1.00 52.63 45 THR B CA 1
ATOM 2043 C C . THR B 1 53 ? 6.287 35.226 38.708 1.00 46.70 45 THR B C 1
ATOM 2044 O O . THR B 1 53 ? 5.580 36.137 38.283 1.00 54.30 45 THR B O 1
ATOM 2048 N N . VAL B 1 54 ? 7.011 34.439 37.919 1.00 35.99 46 VAL B N 1
ATOM 2049 C CA . VAL B 1 54 ? 7.097 34.648 36.479 1.00 36.03 46 VAL B CA 1
ATOM 2050 C C . VAL B 1 54 ? 5.997 33.933 35.681 1.00 38.91 46 VAL B C 1
ATOM 2051 O O . VAL B 1 54 ? 5.596 34.397 34.616 1.00 37.70 46 VAL B O 1
ATOM 2055 N N . VAL B 1 55 ? 5.515 32.807 36.199 1.00 38.59 47 VAL B N 1
ATOM 2056 C CA . VAL B 1 55 ? 4.349 32.130 35.638 1.00 31.97 47 VAL B CA 1
ATOM 2057 C C . VAL B 1 55 ? 3.340 31.907 36.764 1.00 36.62 47 VAL B C 1
ATOM 2058 O O . VAL B 1 55 ? 3.617 31.186 37.726 1.00 34.34 47 VAL B O 1
ATOM 2062 N N . LYS B 1 56 ? 2.183 32.550 36.659 1.00 37.60 48 LYS B N 1
ATOM 2063 C CA . LYS B 1 56 ? 1.178 32.469 37.714 1.00 49.56 48 LYS B CA 1
ATOM 2064 C C . LYS B 1 56 ? 0.186 31.327 37.489 1.00 52.06 48 LYS B C 1
ATOM 2065 O O . LYS B 1 56 ? -0.059 30.512 38.384 1.00 48.18 48 LYS B O 1
ATOM 2071 N N . ASP B 1 57 ? -0.375 31.278 36.287 1.00 48.75 49 ASP B N 1
ATOM 2072 C CA . ASP B 1 57 ? -1.382 30.289 35.931 1.00 45.53 49 ASP B CA 1
ATOM 2073 C C . ASP B 1 57 ? -1.440 30.193 34.417 1.00 44.45 49 ASP B C 1
ATOM 2074 O O . ASP B 1 57 ? -2.000 31.072 33.763 1.00 47.20 49 ASP B O 1
ATOM 2079 N N . VAL B 1 58 ? -0.824 29.161 33.850 1.00 34.88 50 VAL B N 1
ATOM 2080 C CA . VAL B 1 58 ? -0.927 28.961 32.409 1.00 27.16 50 VAL B CA 1
ATOM 2081 C C . VAL B 1 58 ? -1.406 27.559 32.060 1.00 28.73 50 VAL B C 1
ATOM 2082 O O . VAL B 1 58 ? -0.789 26.577 32.463 1.00 26.28 50 VAL B O 1
ATOM 2086 N N . SER B 1 59 ? -2.491 27.478 31.285 1.00 32.36 51 SER B N 1
ATOM 2087 C CA . SER B 1 59 ? -2.986 26.198 30.766 1.00 32.55 51 SER B CA 1
ATOM 2088 C C . SER B 1 59 ? -3.065 26.267 29.244 1.00 36.75 51 SER B C 1
ATOM 2089 O O . SER B 1 59 ? -3.321 27.319 28.661 1.00 37.12 51 SER B O 1
ATOM 2092 N N . LEU B 1 60 ? -2.808 25.139 28.604 1.00 33.25 52 LEU B N 1
ATOM 2093 C CA . LEU B 1 60 ? -2.885 25.054 27.159 1.00 32.58 52 LEU B CA 1
ATOM 2094 C C . LEU B 1 60 ? -2.960 23.596 26.779 1.00 32.96 52 LEU B C 1
ATOM 2095 O O . LEU B 1 60 ? -2.789 22.722 27.619 1.00 32.57 52 LEU B O 1
ATOM 2100 N N . ASP B 1 61 ? -3.254 23.335 25.518 1.00 30.99 53 ASP B N 1
ATOM 2101 C CA . ASP B 1 61 ? -3.238 21.972 25.022 1.00 25.87 53 ASP B CA 1
ATOM 2102 C C . ASP B 1 61 ? -2.757 21.960 23.592 1.00 30.95 53 ASP B C 1
ATOM 2103 O O . ASP B 1 61 ? -2.882 22.943 22.873 1.00 27.69 53 ASP B O 1
ATOM 2108 N N . VAL B 1 62 ? -2.203 20.827 23.195 1.00 26.27 54 VAL B N 1
ATOM 2109 C CA . VAL B 1 62 ? -1.840 20.564 21.819 1.00 24.15 54 VAL B CA 1
ATOM 2110 C C . VAL B 1 62 ? -2.355 19.171 21.497 1.00 27.03 54 VAL B C 1
ATOM 2111 O O . VAL B 1 62 ? -2.211 18.247 22.309 1.00 25.81 54 VAL B O 1
ATOM 2115 N N . LYS B 1 63 ? -2.974 19.021 20.334 1.00 30.01 55 LYS B N 1
ATOM 2116 C CA . LYS B 1 63 ? -3.413 17.709 19.888 1.00 32.86 55 LYS B CA 1
ATOM 2117 C C . LYS B 1 63 ? -2.579 17.356 18.662 1.00 33.97 55 LYS B C 1
ATOM 2118 O O . LYS B 1 63 ? -1.969 18.238 18.054 1.00 29.60 55 LYS B O 1
ATOM 2120 N N . SER B 1 64 ? -2.550 16.072 18.314 1.00 36.47 56 SER B N 1
ATOM 2121 C CA . SER B 1 64 ? -1.857 15.595 17.123 1.00 35.33 56 SER B CA 1
ATOM 2122 C C . SER B 1 64 ? -2.297 16.370 15.899 1.00 31.28 56 SER B C 1
ATOM 2123 O O . SER B 1 64 ? -3.477 16.593 15.711 1.00 33.54 56 SER B O 1
ATOM 2126 N N . GLY B 1 65 ? -1.346 16.751 15.055 1.00 26.64 57 GLY B N 1
ATOM 2127 C CA . GLY B 1 65 ? -1.655 17.455 13.828 1.00 32.49 57 GLY B CA 1
ATOM 2128 C C . GLY B 1 65 ? -2.121 18.894 13.998 1.00 33.49 57 GLY B C 1
ATOM 2129 O O . GLY B 1 65 ? -2.700 19.470 13.087 1.00 32.57 57 GLY B O 1
ATOM 2130 N N . GLU B 1 66 ? -1.870 19.467 15.168 1.00 27.65 58 GLU B N 1
ATOM 2131 C CA . GLU B 1 66 ? -2.228 20.853 15.472 1.00 28.63 58 GLU B CA 1
ATOM 2132 C C . GLU B 1 66 ? -0.935 21.654 15.689 1.00 26.51 58 GLU B C 1
ATOM 2133 O O . GLU B 1 66 ? -0.009 21.139 16.311 1.00 20.85 58 GLU B O 1
ATOM 2139 N N . VAL B 1 67 ? -0.879 22.889 15.190 1.00 21.23 59 VAL B N 1
ATOM 2140 C CA . VAL B 1 67 ? 0.278 23.769 15.448 1.00 19.64 59 VAL B CA 1
ATOM 2141 C C . VAL B 1 67 ? -0.184 24.860 16.412 1.00 23.48 59 VAL B C 1
ATOM 2142 O O . VAL B 1 67 ? -1.119 25.623 16.122 1.00 22.97 59 VAL B O 1
ATOM 2146 N N . VAL B 1 68 ? 0.453 24.895 17.571 1.00 20.65 60 VAL B N 1
ATOM 2147 C CA . VAL B 1 68 ? 0.078 25.805 18.641 1.00 19.20 60 VAL B CA 1
ATOM 2148 C C . VAL B 1 68 ? 1.205 26.783 18.957 1.00 24.18 60 VAL B C 1
ATOM 2149 O O . VAL B 1 68 ? 2.365 26.382 19.079 1.00 21.78 60 VAL B O 1
ATOM 2153 N N . GLY B 1 69 ? 0.853 28.060 19.100 1.00 23.50 61 GLY B N 1
ATOM 2154 C CA . GLY B 1 69 ? 1.828 29.080 19.396 1.00 22.18 61 GLY B CA 1
ATOM 2155 C C . GLY B 1 69 ? 1.807 29.575 20.826 1.00 23.93 61 GLY B C 1
ATOM 2156 O O . GLY B 1 69 ? 0.756 29.813 21.422 1.00 28.36 61 GLY B O 1
ATOM 2157 N N . LEU B 1 70 ? 3.003 29.730 21.375 1.00 20.72 62 LEU B N 1
ATOM 2158 C CA . LEU B 1 70 ? 3.171 30.228 22.723 1.00 23.60 62 LEU B CA 1
ATOM 2159 C C . LEU B 1 70 ? 3.899 31.579 22.617 1.00 25.66 62 LEU B C 1
ATOM 2160 O O . LEU B 1 70 ? 5.125 31.639 22.486 1.00 23.07 62 LEU B O 1
ATOM 2165 N N . LEU B 1 71 ? 3.116 32.656 22.661 1.00 25.76 63 LEU B N 1
ATOM 2166 C CA . LEU B 1 71 ? 3.582 33.995 22.337 1.00 23.70 63 LEU B CA 1
ATOM 2167 C C . LEU B 1 71 ? 3.319 34.993 23.460 1.00 24.67 63 LEU B C 1
ATOM 2168 O O . LEU B 1 71 ? 2.783 34.634 24.503 1.00 24.85 63 LEU B O 1
ATOM 2173 N N . GLY B 1 72 ? 3.721 36.245 23.258 1.00 20.71 64 GLY B N 1
ATOM 2174 C CA . GLY B 1 72 ? 3.495 37.242 24.288 1.00 24.62 64 GLY B CA 1
ATOM 2175 C C . GLY B 1 72 ? 4.708 38.099 24.533 1.00 25.30 64 GLY B C 1
ATOM 2176 O O . GLY B 1 72 ? 5.787 37.822 23.989 1.00 29.37 64 GLY B O 1
ATOM 2177 N N . PRO B 1 73 ? 4.547 39.142 25.363 1.00 23.87 65 PRO B N 1
ATOM 2178 C CA . PRO B 1 73 ? 5.651 40.066 25.649 1.00 24.32 65 PRO B CA 1
ATOM 2179 C C . PRO B 1 73 ? 6.903 39.353 26.151 1.00 28.00 65 PRO B C 1
ATOM 2180 O O . PRO B 1 73 ? 6.817 38.353 26.852 1.00 25.48 65 PRO B O 1
ATOM 2184 N N . ASN B 1 74 ? 8.064 39.881 25.790 1.00 26.72 66 ASN B N 1
ATOM 2185 C CA . ASN B 1 74 ? 9.313 39.237 26.164 1.00 27.70 66 ASN B CA 1
ATOM 2186 C C . ASN B 1 74 ? 9.414 39.178 27.688 1.00 25.37 66 ASN B C 1
ATOM 2187 O O . ASN B 1 74 ? 9.241 40.179 28.370 1.00 31.10 66 ASN B O 1
ATOM 2192 N N . GLY B 1 75 ? 9.649 37.992 28.224 1.00 27.18 67 GLY B N 1
ATOM 2193 C CA . GLY B 1 75 ? 9.735 37.805 29.665 1.00 30.20 67 GLY B CA 1
ATOM 2194 C C . GLY B 1 75 ? 8.454 37.771 30.497 1.00 29.53 67 GLY B C 1
ATOM 2195 O O . GLY B 1 75 ? 8.527 37.653 31.711 1.00 29.88 67 GLY B O 1
ATOM 2196 N N . ALA B 1 76 ? 7.285 37.847 29.871 1.00 30.04 68 ALA B N 1
ATOM 2197 C CA . ALA B 1 76 ? 6.021 37.868 30.629 1.00 31.43 68 ALA B CA 1
ATOM 2198 C C . ALA B 1 76 ? 5.440 36.468 30.894 1.00 31.43 68 ALA B C 1
ATOM 2199 O O . ALA B 1 76 ? 4.308 36.337 31.385 1.00 32.95 68 ALA B O 1
ATOM 2201 N N . GLY B 1 77 ? 6.200 35.427 30.572 1.00 31.32 69 GLY B N 1
ATOM 2202 C CA . GLY B 1 77 ? 5.793 34.075 30.917 1.00 31.12 69 GLY B CA 1
ATOM 2203 C C . GLY B 1 77 ? 5.801 33.013 29.824 1.00 25.20 69 GLY B C 1
ATOM 2204 O O . GLY B 1 77 ? 5.852 31.841 30.148 1.00 24.97 69 GLY B O 1
ATOM 2205 N N . LYS B 1 78 ? 5.766 33.399 28.552 1.00 24.86 70 LYS B N 1
ATOM 2206 C CA . LYS B 1 78 ? 5.695 32.413 27.471 1.00 20.63 70 LYS B CA 1
ATOM 2207 C C . LYS B 1 78 ? 6.893 31.458 27.473 1.00 22.76 70 LYS B C 1
ATOM 2208 O O . LYS B 1 78 ? 6.739 30.256 27.241 1.00 23.33 70 LYS B O 1
ATOM 2214 N N . THR B 1 79 ? 8.079 31.987 27.751 1.00 27.61 71 THR B N 1
ATOM 2215 C CA . THR B 1 79 ? 9.306 31.211 27.633 1.00 24.29 71 THR B CA 1
ATOM 2216 C C . THR B 1 79 ? 9.476 30.230 28.785 1.00 20.33 71 THR B C 1
ATOM 2217 O O . THR B 1 79 ? 9.760 29.057 28.567 1.00 21.90 71 THR B O 1
ATOM 2221 N N . THR B 1 80 ? 9.308 30.715 30.010 1.00 24.22 72 THR B N 1
ATOM 2222 C CA . THR B 1 80 ? 9.392 29.865 31.196 1.00 19.08 72 THR B CA 1
ATOM 2223 C C . THR B 1 80 ? 8.303 28.783 31.133 1.00 29.00 72 THR B C 1
ATOM 2224 O O . THR B 1 80 ? 8.528 27.631 31.516 1.00 24.45 72 THR B O 1
ATOM 2228 N N . SER B 1 81 ? 7.127 29.151 30.628 1.00 23.51 73 SER B N 1
ATOM 2229 C CA . SER B 1 81 ? 6.052 28.178 30.437 1.00 22.54 73 SER B CA 1
ATOM 2230 C C . SER B 1 81 ? 6.504 27.075 29.489 1.00 22.17 73 SER B C 1
ATOM 2231 O O . SER B 1 81 ? 6.319 25.879 29.749 1.00 22.26 73 SER B O 1
ATOM 2234 N N . PHE B 1 82 ? 7.117 27.500 28.389 1.00 19.37 74 PHE B N 1
ATOM 2235 C CA . PHE B 1 82 ? 7.630 26.581 27.378 1.00 20.67 74 PHE B CA 1
ATOM 2236 C C . PHE B 1 82 ? 8.710 25.649 27.971 1.00 21.42 74 PHE B C 1
ATOM 2237 O O . PHE B 1 82 ? 8.700 24.442 27.724 1.00 22.89 74 PHE B O 1
ATOM 2245 N N . TYR B 1 83 ? 9.635 26.205 28.751 1.00 25.28 75 TYR B N 1
ATOM 2246 C CA . TYR B 1 83 ? 10.700 25.379 29.340 1.00 24.27 75 TYR B CA 1
ATOM 2247 C C . TYR B 1 83 ? 10.171 24.376 30.369 1.00 23.90 75 TYR B C 1
ATOM 2248 O O . TYR B 1 83 ? 10.745 23.292 30.541 1.00 20.50 75 TYR B O 1
ATOM 2257 N N . MET B 1 84 ? 9.097 24.732 31.068 1.00 20.42 76 MET B N 1
ATOM 2258 C CA . MET B 1 84 ? 8.470 23.783 31.981 1.00 24.73 76 MET B CA 1
ATOM 2259 C C . MET B 1 84 ? 7.899 22.608 31.193 1.00 21.56 76 MET B C 1
ATOM 2260 O O . MET B 1 84 ? 7.979 21.454 31.622 1.00 22.18 76 MET B O 1
ATOM 2265 N N . ILE B 1 85 ? 7.340 22.896 30.023 1.00 17.72 77 ILE B N 1
ATOM 2266 C CA . ILE B 1 85 ? 6.795 21.838 29.167 1.00 20.43 77 ILE B CA 1
ATOM 2267 C C . ILE B 1 85 ? 7.907 20.944 28.568 1.00 25.03 77 ILE B C 1
ATOM 2268 O O . ILE B 1 85 ? 7.789 19.718 28.523 1.00 24.43 77 ILE B O 1
ATOM 2273 N N . VAL B 1 86 ? 8.988 21.560 28.119 1.00 23.76 78 VAL B N 1
ATOM 2274 C CA . VAL B 1 86 ? 10.134 20.790 27.635 1.00 21.36 78 VAL B CA 1
ATOM 2275 C C . VAL B 1 86 ? 10.696 19.937 28.759 1.00 20.40 78 VAL B C 1
ATOM 2276 O O . VAL B 1 86 ? 11.023 18.781 28.551 1.00 21.97 78 VAL B O 1
ATOM 2280 N N . GLY B 1 87 ? 10.766 20.507 29.961 1.00 22.79 79 GLY B N 1
ATOM 2281 C CA . GLY B 1 87 ? 11.404 19.844 31.081 1.00 22.70 79 GLY B CA 1
ATOM 2282 C C . GLY B 1 87 ? 12.749 20.465 31.467 1.00 26.04 79 GLY B C 1
ATOM 2283 O O . GLY B 1 87 ? 13.500 19.881 32.252 1.00 23.94 79 GLY B O 1
ATOM 2284 N N . LEU B 1 88 ? 13.070 21.634 30.911 1.00 24.47 80 LEU B N 1
ATOM 2285 C CA . LEU B 1 88 ? 14.333 22.323 31.240 1.00 27.36 80 LEU B CA 1
ATOM 2286 C C . LEU B 1 88 ? 14.241 22.996 32.597 1.00 29.32 80 LEU B C 1
ATOM 2287 O O . LEU B 1 88 ? 15.240 23.216 33.281 1.00 32.81 80 LEU B O 1
ATOM 2292 N N . VAL B 1 89 ? 13.006 23.291 32.978 1.00 28.50 81 VAL B N 1
ATOM 2293 C CA . VAL B 1 89 ? 12.683 23.955 34.226 1.00 29.86 81 VAL B CA 1
ATOM 2294 C C . VAL B 1 89 ? 11.641 23.140 35.001 1.00 30.82 81 VAL B C 1
ATOM 2295 O O . VAL B 1 89 ? 10.610 22.764 34.444 1.00 27.68 81 VAL B O 1
ATOM 2299 N N . PRO B 1 90 ? 11.927 22.820 36.273 1.00 24.40 82 PRO B N 1
ATOM 2300 C CA . PRO B 1 90 ? 10.946 22.104 37.108 1.00 25.59 82 PRO B CA 1
ATOM 2301 C C . PRO B 1 90 ? 9.722 22.959 37.464 1.00 35.14 82 PRO B C 1
ATOM 2302 O O . PRO B 1 90 ? 9.873 24.152 37.713 1.00 30.80 82 PRO B O 1
ATOM 2306 N N . LEU B 1 91 ? 8.533 22.357 37.508 1.00 37.78 83 LEU B N 1
ATOM 2307 C CA . LEU B 1 91 ? 7.319 23.087 37.893 1.00 34.91 83 LEU B CA 1
ATOM 2308 C C . LEU B 1 91 ? 7.296 23.416 39.384 1.00 40.01 83 LEU B C 1
ATOM 2309 O O . LEU B 1 91 ? 7.721 22.602 40.206 1.00 40.60 83 LEU B O 1
ATOM 2314 N N . ASP B 1 92 ? 6.802 24.602 39.738 1.00 36.19 84 ASP B N 1
ATOM 2315 C CA . ASP B 1 92 ? 6.469 24.870 41.139 1.00 38.35 84 ASP B CA 1
ATOM 2316 C C . ASP B 1 92 ? 5.068 24.324 41.428 1.00 39.49 84 ASP B C 1
ATOM 2317 O O . ASP B 1 92 ? 4.774 23.910 42.546 1.00 47.02 84 ASP B O 1
ATOM 2322 N N . ALA B 1 93 ? 4.216 24.330 40.404 1.00 33.89 85 ALA B N 1
ATOM 2323 C CA . ALA B 1 93 ? 2.858 23.783 40.486 1.00 38.19 85 ALA B CA 1
ATOM 2324 C C . ALA B 1 93 ? 2.309 23.589 39.079 1.00 32.89 85 ALA B C 1
ATOM 2325 O O . ALA B 1 93 ? 2.845 24.152 38.125 1.00 30.93 85 ALA B O 1
ATOM 2327 N N . GLY B 1 94 ? 1.247 22.795 38.952 1.00 33.29 86 GLY B N 1
ATOM 2328 C CA . GLY B 1 94 ? 0.641 22.525 37.660 1.00 33.74 86 GLY B CA 1
ATOM 2329 C C . GLY B 1 94 ? 0.771 21.077 37.217 1.00 39.47 86 GLY B C 1
ATOM 2330 O O . GLY B 1 94 ? 1.362 20.250 37.910 1.00 37.12 86 GLY B O 1
ATOM 2331 N N . GLU B 1 95 ? 0.205 20.757 36.062 1.00 40.05 87 GLU B N 1
ATOM 2332 C CA . GLU B 1 95 ? 0.242 19.390 35.558 1.00 33.17 87 GLU B CA 1
ATOM 2333 C C . GLU B 1 95 ? 0.573 19.393 34.083 1.00 30.35 87 GLU B C 1
ATOM 2334 O O . GLU B 1 95 ? 0.211 20.317 33.361 1.00 29.58 87 GLU B O 1
ATOM 2340 N N . ILE B 1 96 ? 1.250 18.346 33.635 1.00 27.00 88 ILE B N 1
ATOM 2341 C CA . ILE B 1 96 ? 1.462 18.123 32.220 1.00 27.45 88 ILE B CA 1
ATOM 2342 C C . ILE B 1 96 ? 1.156 16.676 31.926 1.00 28.27 88 ILE B C 1
ATOM 2343 O O . ILE B 1 96 ? 1.810 15.781 32.469 1.00 28.45 88 ILE B O 1
ATOM 2348 N N . ASP B 1 97 ? 0.163 16.450 31.068 1.00 29.53 89 ASP B N 1
ATOM 2349 C CA . ASP B 1 97 ? -0.273 15.100 30.714 1.00 33.87 89 ASP B CA 1
ATOM 2350 C C . ASP B 1 97 ? -0.065 14.823 29.242 1.00 35.71 89 ASP B C 1
ATOM 2351 O O . ASP B 1 97 ? -0.450 15.620 28.376 1.00 33.99 89 ASP B O 1
ATOM 2356 N N . LEU B 1 98 ? 0.556 13.682 28.971 1.00 28.53 90 LEU B N 1
ATOM 2357 C CA . LEU B 1 98 ? 0.726 13.190 27.615 1.00 30.68 90 LEU B CA 1
ATOM 2358 C C . LEU B 1 98 ? -0.109 11.933 27.481 1.00 35.91 90 LEU B C 1
ATOM 2359 O O . LEU B 1 98 ? 0.172 10.929 28.129 1.00 37.39 90 LEU B O 1
ATOM 2364 N N . ASP B 1 99 ? -1.155 12.015 26.665 1.00 41.36 91 ASP B N 1
ATOM 2365 C CA . ASP B 1 99 ? -2.108 10.922 26.483 1.00 44.41 91 ASP B CA 1
ATOM 2366 C C . ASP B 1 99 ? -2.677 10.456 27.806 1.00 43.19 91 ASP B C 1
ATOM 2367 O O . ASP B 1 99 ? -2.779 9.256 28.063 1.00 40.35 91 ASP B O 1
ATOM 2372 N N . GLY B 1 100 ? -3.065 11.417 28.638 1.00 40.82 92 GLY B N 1
ATOM 2373 C CA . GLY B 1 100 ? -3.716 11.115 29.903 1.00 47.89 92 GLY B CA 1
ATOM 2374 C C . GLY B 1 100 ? -2.787 10.744 31.041 1.00 48.67 92 GLY B C 1
ATOM 2375 O O . GLY B 1 100 ? -3.239 10.556 32.170 1.00 42.93 92 GLY B O 1
ATOM 2376 N N . LYS B 1 101 ? -1.493 10.638 30.739 1.00 45.99 93 LYS B N 1
ATOM 2377 C CA . LYS B 1 101 ? -0.492 10.231 31.712 1.00 46.92 93 LYS B CA 1
ATOM 2378 C C . LYS B 1 101 ? 0.472 11.376 32.042 1.00 38.04 93 LYS B C 1
ATOM 2379 O O . LYS B 1 101 ? 0.945 12.082 31.150 1.00 30.57 93 LYS B O 1
ATOM 2381 N N . SER B 1 102 ? 0.752 11.550 33.328 1.00 39.94 94 SER B N 1
ATOM 2382 C CA . SER B 1 102 ? 1.632 12.614 33.799 1.00 40.86 94 SER B CA 1
ATOM 2383 C C . SER B 1 102 ? 3.065 12.436 33.326 1.00 30.71 94 SER B C 1
ATOM 2384 O O . SER B 1 102 ? 3.597 11.324 33.351 1.00 31.93 94 SER B O 1
ATOM 2387 N N . ILE B 1 103 ? 3.678 13.529 32.874 1.00 27.70 95 ILE B N 1
ATOM 2388 C CA . ILE B 1 103 ? 5.088 13.511 32.511 1.00 31.01 95 ILE B CA 1
ATOM 2389 C C . ILE B 1 103 ? 5.859 14.655 33.177 1.00 32.36 95 ILE B C 1
ATOM 2390 O O . ILE B 1 103 ? 7.048 14.824 32.924 1.00 26.74 95 ILE B O 1
ATOM 2395 N N . SER B 1 104 ? 5.195 15.446 34.016 1.00 27.86 96 SER B N 1
ATOM 2396 C CA . SER B 1 104 ? 5.854 16.615 34.625 1.00 31.29 96 SER B CA 1
ATOM 2397 C C . SER B 1 104 ? 7.086 16.255 35.496 1.00 42.65 96 SER B C 1
ATOM 2398 O O . SER B 1 104 ? 7.996 17.067 35.661 1.00 40.29 96 SER B O 1
ATOM 2401 N N . LEU B 1 105 ? 7.123 15.043 36.044 1.00 38.48 97 LEU B N 1
ATOM 2402 C CA . LEU B 1 105 ? 8.256 14.619 36.869 1.00 34.63 97 LEU B CA 1
ATOM 2403 C C . LEU B 1 105 ? 9.350 13.871 36.117 1.00 34.77 97 LEU B C 1
ATOM 2404 O O . LEU B 1 105 ? 10.303 13.395 36.725 1.00 30.31 97 LEU B O 1
ATOM 2409 N N . LEU B 1 106 ? 9.190 13.708 34.811 1.00 32.56 98 LEU B N 1
ATOM 2410 C CA . LEU B 1 106 ? 10.191 12.981 34.040 1.00 31.77 98 LEU B CA 1
ATOM 2411 C C . LEU B 1 106 ? 11.316 13.888 33.521 1.00 25.00 98 LEU B C 1
ATOM 2412 O O . LEU B 1 106 ? 11.083 15.055 33.205 1.00 23.79 98 LEU B O 1
ATOM 2417 N N . PRO B 1 107 ? 12.542 13.344 33.434 1.00 26.48 99 PRO B N 1
ATOM 2418 C CA . PRO B 1 107 ? 13.646 14.053 32.771 1.00 30.82 99 PRO B CA 1
ATOM 2419 C C . PRO B 1 107 ? 13.373 14.165 31.279 1.00 29.86 99 PRO B C 1
ATOM 2420 O O . PRO B 1 107 ? 12.501 13.455 30.775 1.00 25.46 99 PRO B O 1
ATOM 2424 N N . ILE B 1 108 ? 14.108 15.032 30.594 1.00 26.39 100 ILE B N 1
ATOM 2425 C CA . ILE B 1 108 ? 13.879 15.318 29.189 1.00 25.57 100 ILE B CA 1
ATOM 2426 C C . ILE B 1 108 ? 13.971 14.072 28.323 1.00 24.65 100 ILE B C 1
ATOM 2427 O O . ILE B 1 108 ? 13.156 13.883 27.417 1.00 23.92 100 ILE B O 1
ATOM 2432 N N . HIS B 1 109 ? 14.954 13.220 28.593 1.00 32.91 101 HIS B N 1
ATOM 2433 C CA . HIS B 1 109 ? 15.134 12.018 27.775 1.00 30.21 101 HIS B CA 1
ATOM 2434 C C . HIS B 1 109 ? 13.997 10.981 27.939 1.00 33.33 101 HIS B C 1
ATOM 2435 O O . HIS B 1 109 ? 13.685 10.248 26.992 1.00 27.35 101 HIS B O 1
ATOM 2442 N N . LYS B 1 110 ? 13.398 10.903 29.126 1.00 33.62 102 LYS B N 1
ATOM 2443 C CA . LYS B 1 110 ? 12.237 10.031 29.342 1.00 26.62 102 LYS B CA 1
ATOM 2444 C C . LYS B 1 110 ? 11.023 10.561 28.558 1.00 30.95 102 LYS B C 1
ATOM 2445 O O . LYS B 1 110 ? 10.265 9.792 27.975 1.00 34.82 102 LYS B O 1
ATOM 2447 N N . ARG B 1 111 ? 10.859 11.882 28.546 1.00 29.65 103 ARG B N 1
ATOM 2448 C CA . ARG B 1 111 ? 9.821 12.526 27.749 1.00 23.65 103 ARG B CA 1
ATOM 2449 C C . ARG B 1 111 ? 10.059 12.246 26.267 1.00 26.48 103 ARG B C 1
ATOM 2450 O O . ARG B 1 111 ? 9.117 12.000 25.522 1.00 24.47 103 ARG B O 1
ATOM 2458 N N . ALA B 1 112 ? 11.324 12.267 25.844 1.00 31.56 104 ALA B N 1
ATOM 2459 C CA . ALA B 1 112 ? 11.671 11.951 24.459 1.00 31.09 104 ALA B CA 1
ATOM 2460 C C . ALA B 1 112 ? 11.229 10.532 24.126 1.00 31.98 104 ALA B C 1
ATOM 2461 O O . ALA B 1 112 ? 10.652 10.285 23.065 1.00 31.25 104 ALA B O 1
ATOM 2463 N N . SER B 1 113 ? 11.495 9.603 25.038 1.00 31.98 105 SER B N 1
ATOM 2464 C CA . SER B 1 113 ? 11.081 8.208 24.861 1.00 32.84 105 SER B CA 1
ATOM 2465 C C . SER B 1 113 ? 9.579 8.067 24.698 1.00 32.34 105 SER B C 1
ATOM 2466 O O . SER B 1 113 ? 9.100 7.184 23.993 1.00 34.04 105 SER B O 1
ATOM 2469 N N . LEU B 1 114 ? 8.826 8.938 25.355 1.00 32.60 106 LEU B N 1
ATOM 2470 C CA . LEU B 1 114 ? 7.382 8.807 25.332 1.00 27.20 106 LEU B CA 1
ATOM 2471 C C . LEU B 1 114 ? 6.786 9.538 24.136 1.00 31.85 106 LEU B C 1
ATOM 2472 O O . LEU B 1 114 ? 5.574 9.524 23.954 1.00 28.62 106 LEU B O 1
ATOM 2477 N N . GLY B 1 115 ? 7.636 10.180 23.334 1.00 22.12 107 GLY B N 1
ATOM 2478 C CA . GLY B 1 115 ? 7.191 10.801 22.095 1.00 25.85 107 GLY B CA 1
ATOM 2479 C C . GLY B 1 115 ? 7.246 12.324 22.051 1.00 26.55 107 GLY B C 1
ATOM 2480 O O . GLY B 1 115 ? 6.715 12.945 21.126 1.00 29.30 107 GLY B O 1
ATOM 2481 N N . LEU B 1 116 ? 7.875 12.930 23.051 1.00 29.00 108 LEU B N 1
ATOM 2482 C CA . LEU B 1 116 ? 7.936 14.390 23.157 1.00 27.73 108 LEU B CA 1
ATOM 2483 C C . LEU B 1 116 ? 9.333 14.886 22.807 1.00 26.95 108 LEU B C 1
ATOM 2484 O O . LEU B 1 116 ? 10.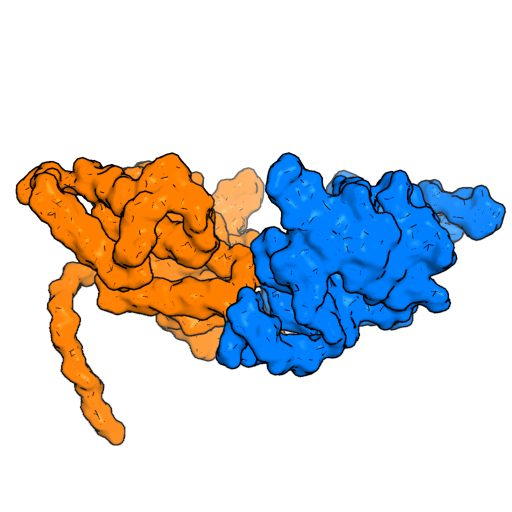265 14.750 23.594 1.00 29.48 108 LEU B O 1
ATOM 2489 N N . SER B 1 117 ? 9.481 15.438 21.611 1.00 24.25 109 SER B N 1
ATOM 2490 C CA . SER B 1 117 ? 10.789 15.756 21.068 1.00 25.42 109 SER B CA 1
ATOM 2491 C C . SER B 1 117 ? 11.091 17.264 21.164 1.00 24.09 109 SER B C 1
ATOM 2492 O O . SER B 1 117 ? 10.274 18.094 20.768 1.00 25.52 109 SER B O 1
ATOM 2495 N N . TYR B 1 118 ? 12.280 17.612 21.657 1.00 20.22 110 TYR B N 1
ATOM 2496 C CA . TYR B 1 118 ? 12.632 19.016 21.839 1.00 21.09 110 TYR B CA 1
ATOM 2497 C C . TYR B 1 118 ? 13.632 19.433 20.778 1.00 25.92 110 TYR B C 1
ATOM 2498 O O . TYR B 1 118 ? 14.677 18.804 20.585 1.00 19.20 110 TYR B O 1
ATOM 2507 N N . LEU B 1 119 ? 13.279 20.494 20.065 1.00 21.51 111 LEU B N 1
ATOM 2508 C CA . LEU B 1 119 ? 14.100 20.965 18.981 1.00 22.35 111 LEU B CA 1
ATOM 2509 C C . LEU B 1 119 ? 14.478 22.452 19.074 1.00 24.01 111 LEU B C 1
ATOM 2510 O O . LEU B 1 119 ? 13.738 23.314 18.591 1.00 21.39 111 LEU B O 1
ATOM 2515 N N . PRO B 1 120 ? 15.623 22.752 19.697 1.00 22.56 112 PRO B N 1
ATOM 2516 C CA . PRO B 1 120 ? 16.164 24.115 19.715 1.00 22.28 112 PRO B CA 1
ATOM 2517 C C . PRO B 1 120 ? 16.804 24.416 18.361 1.00 25.14 112 PRO B C 1
ATOM 2518 O O . PRO B 1 120 ? 16.885 23.520 17.522 1.00 24.42 112 PRO B O 1
ATOM 2522 N N . GLN B 1 121 ? 17.178 25.660 18.111 1.00 18.84 113 GLN B N 1
ATOM 2523 C CA . GLN B 1 121 ? 17.894 25.972 16.891 1.00 22.00 113 GLN B CA 1
ATOM 2524 C C . GLN B 1 121 ? 19.278 25.313 16.961 1.00 26.75 113 GLN B C 1
ATOM 2525 O O . GLN B 1 121 ? 19.870 25.227 18.046 1.00 27.82 113 GLN B O 1
ATOM 2531 N N . GLU B 1 122 ? 19.798 24.891 15.811 1.00 25.36 114 GLU B N 1
ATOM 2532 C CA . GLU B 1 122 ? 21.107 24.235 15.745 1.00 40.65 114 GLU B CA 1
ATOM 2533 C C . GLU B 1 122 ? 21.246 23.081 16.746 1.00 39.20 114 GLU B C 1
ATOM 2534 O O . GLU B 1 122 ? 22.201 23.013 17.527 1.00 41.80 114 GLU B O 1
ATOM 2540 N N . ALA B 1 123 ? 20.283 22.170 16.673 1.00 35.66 115 ALA B N 1
ATOM 2541 C CA . ALA B 1 123 ? 20.114 21.072 17.619 1.00 41.85 115 ALA B CA 1
ATOM 2542 C C . ALA B 1 123 ? 21.268 20.077 17.557 1.00 48.95 115 ALA B C 1
ATOM 2543 O O . ALA B 1 123 ? 22.232 20.280 16.820 1.00 47.24 115 ALA B O 1
ATOM 2545 N N . SER B 1 124 ? 21.139 18.975 18.286 1.00 59.11 116 SER B N 1
ATOM 2546 C CA . SER B 1 124 ? 22.206 17.988 18.318 1.00 69.09 116 SER B CA 1
ATOM 2547 C C . SER B 1 124 ? 22.381 17.350 16.951 1.00 64.53 116 SER B C 1
ATOM 2548 O O . SER B 1 124 ? 21.426 16.829 16.374 1.00 74.09 116 SER B O 1
ATOM 2551 N N . VAL B 1 125 ? 23.604 17.404 16.444 1.00 51.10 117 VAL B N 1
ATOM 2552 C CA . VAL B 1 125 ? 23.989 16.691 15.236 1.00 48.07 117 VAL B CA 1
ATOM 2553 C C . VAL B 1 125 ? 25.467 16.362 15.356 1.00 48.89 117 VAL B C 1
ATOM 2554 O O . VAL B 1 125 ? 26.216 17.125 15.960 1.00 56.12 117 VAL B O 1
ATOM 2558 N N . PHE B 1 126 ? 25.887 15.229 14.801 1.00 46.53 118 PHE B N 1
ATOM 2559 C CA . PHE B 1 126 ? 27.286 14.842 14.827 1.00 53.26 118 PHE B CA 1
ATOM 2560 C C . PHE B 1 126 ? 27.972 15.416 13.602 1.00 55.22 118 PHE B C 1
ATOM 2561 O O . PHE B 1 126 ? 27.760 14.946 12.483 1.00 59.64 118 PHE B O 1
ATOM 2569 N N . ARG B 1 127 ? 28.793 16.433 13.814 1.00 51.92 119 ARG B N 1
ATOM 2570 C CA . ARG B 1 127 ? 29.387 17.169 12.710 1.00 49.56 119 ARG B CA 1
ATOM 2571 C C . ARG B 1 127 ? 30.257 16.292 11.816 1.00 51.32 119 ARG B C 1
ATOM 2572 O O . ARG B 1 127 ? 30.360 16.534 10.610 1.00 51.34 119 ARG B O 1
ATOM 2574 N N . LYS B 1 128 ? 30.875 15.267 12.402 1.00 56.41 120 LYS B N 1
ATOM 2575 C CA . LYS B 1 128 ? 31.794 14.410 11.654 1.00 54.29 120 LYS B CA 1
ATOM 2576 C C . LYS B 1 128 ? 31.099 13.332 10.832 1.00 52.51 120 LYS B C 1
ATOM 2577 O O . LYS B 1 128 ? 31.670 12.819 9.874 1.00 51.68 120 LYS B O 1
ATOM 2579 N N . LEU B 1 129 ? 29.857 13.013 11.183 1.00 51.55 121 LEU B N 1
ATOM 2580 C CA . LEU B 1 129 ? 29.111 11.966 10.486 1.00 56.01 121 LEU B CA 1
ATOM 2581 C C . LEU B 1 129 ? 28.349 12.489 9.273 1.00 48.99 121 LEU B C 1
ATOM 2582 O O . LEU B 1 129 ? 27.923 13.650 9.241 1.00 51.05 121 LEU B O 1
ATOM 2587 N N . SER B 1 130 ? 28.155 11.618 8.287 1.00 41.04 122 SER B N 1
ATOM 2588 C CA . SER B 1 130 ? 27.361 11.969 7.116 1.00 43.28 122 SER B CA 1
ATOM 2589 C C . SER B 1 130 ? 25.900 12.159 7.506 1.00 40.03 122 SER B C 1
ATOM 2590 O O . SER B 1 130 ? 25.497 11.826 8.625 1.00 38.60 122 SER B O 1
ATOM 2593 N N . VAL B 1 131 ? 25.107 12.694 6.585 1.00 36.53 123 VAL B N 1
ATOM 2594 C CA . VAL B 1 131 ? 23.695 12.900 6.854 1.00 39.29 123 VAL B CA 1
ATOM 2595 C C . VAL B 1 131 ? 23.040 11.574 7.189 1.00 39.42 123 VAL B C 1
ATOM 2596 O O . VAL B 1 131 ? 22.349 11.440 8.200 1.00 37.54 123 VAL B O 1
ATOM 2600 N N . GLU B 1 132 ? 23.324 10.584 6.354 1.00 34.75 124 GLU B N 1
ATOM 2601 C CA . GLU B 1 132 ? 22.782 9.254 6.516 1.00 41.68 124 GLU B CA 1
ATOM 2602 C C . GLU B 1 132 ? 23.201 8.690 7.872 1.00 42.13 124 GLU B C 1
ATOM 2603 O O . GLU B 1 132 ? 22.389 8.100 8.582 1.00 39.80 124 GLU B O 1
ATOM 2609 N N . GLU B 1 133 ? 24.463 8.904 8.240 1.00 38.42 125 GLU B N 1
ATOM 2610 C CA . GLU B 1 133 ? 24.979 8.393 9.501 1.00 36.84 125 GLU B CA 1
ATOM 2611 C C . GLU B 1 133 ? 24.315 9.083 10.689 1.00 34.24 125 GLU B C 1
ATOM 2612 O O . GLU B 1 133 ? 24.122 8.465 11.731 1.00 37.19 125 GLU B O 1
ATOM 2618 N N . ASN B 1 134 ? 23.973 10.362 10.540 1.00 34.46 126 ASN B N 1
ATOM 2619 C CA . ASN B 1 134 ? 23.315 11.108 11.605 1.00 34.01 126 ASN B CA 1
ATOM 2620 C C . ASN B 1 134 ? 21.929 10.575 11.928 1.00 33.34 126 ASN B C 1
ATOM 2621 O O . ASN B 1 134 ? 21.508 10.549 13.083 1.00 32.43 126 ASN B O 1
ATOM 2626 N N . ILE B 1 135 ? 21.221 10.174 10.883 1.00 35.30 127 ILE B N 1
ATOM 2627 C CA . ILE B 1 135 ? 19.886 9.607 11.021 1.00 35.82 127 ILE B CA 1
ATOM 2628 C C . ILE B 1 135 ? 19.970 8.163 11.535 1.00 32.38 127 ILE B C 1
ATOM 2629 O O . ILE B 1 135 ? 19.214 7.765 12.417 1.00 38.04 127 ILE B O 1
ATOM 2634 N N . ARG B 1 136 ? 20.906 7.396 10.993 1.00 34.13 128 ARG B N 1
ATOM 2635 C CA . ARG B 1 136 ? 21.089 6.000 11.416 1.00 37.25 128 ARG B CA 1
ATOM 2636 C C . ARG B 1 136 ? 21.459 5.930 12.893 1.00 35.87 128 ARG B C 1
ATOM 2637 O O . ARG B 1 136 ? 20.994 5.046 13.614 1.00 39.84 128 ARG B O 1
ATOM 2645 N N . ALA B 1 137 ? 22.284 6.871 13.339 1.00 36.12 129 ALA B N 1
ATOM 2646 C CA . ALA B 1 137 ? 22.693 6.914 14.733 1.00 41.51 129 ALA B CA 1
ATOM 2647 C C . ALA B 1 137 ? 21.472 6.956 15.640 1.00 38.62 129 ALA B C 1
ATOM 2648 O O . ALA B 1 137 ? 21.428 6.283 16.668 1.00 44.26 129 ALA B O 1
ATOM 2650 N N . VAL B 1 138 ? 20.459 7.723 15.254 1.00 34.73 130 VAL B N 1
ATOM 2651 C CA . VAL B 1 138 ? 19.228 7.728 16.024 1.00 30.85 130 VAL B CA 1
ATOM 2652 C C . VAL B 1 138 ? 18.459 6.410 15.880 1.00 32.78 130 VAL B C 1
ATOM 2653 O O . VAL B 1 138 ? 18.002 5.848 16.877 1.00 32.46 130 VAL B O 1
ATOM 2657 N N . LEU B 1 139 ? 18.306 5.921 14.648 1.00 34.90 131 LEU B N 1
ATOM 2658 C CA . LEU B 1 139 ? 17.494 4.723 14.410 1.00 40.86 131 LEU B CA 1
ATOM 2659 C C . LEU B 1 139 ? 18.039 3.478 15.107 1.00 51.32 131 LEU B C 1
ATOM 2660 O O . LEU B 1 139 ? 17.280 2.571 15.467 1.00 53.13 131 LEU B O 1
ATOM 2665 N N . GLU B 1 140 ? 19.352 3.437 15.302 1.00 51.40 132 GLU B N 1
ATOM 2666 C CA . GLU B 1 140 ? 19.977 2.312 15.979 1.00 55.46 132 GLU B CA 1
ATOM 2667 C C . GLU B 1 140 ? 19.509 2.230 17.427 1.00 56.76 132 GLU B C 1
ATOM 2668 O O . GLU B 1 140 ? 19.529 1.163 18.036 1.00 56.31 132 GLU B O 1
ATOM 2674 N N . LEU B 1 141 ? 19.065 3.362 17.967 1.00 55.00 133 LEU B N 1
ATOM 2675 C CA . LEU B 1 141 ? 18.667 3.429 19.368 1.00 53.91 133 LEU B CA 1
ATOM 2676 C C . LEU B 1 141 ? 17.184 3.131 19.578 1.00 56.45 133 LEU B C 1
ATOM 2677 O O . LEU B 1 141 ? 16.722 3.065 20.716 1.00 60.08 133 LEU B O 1
ATOM 2682 N N . GLN B 1 142 ? 16.440 2.972 18.486 1.00 53.65 134 GLN B N 1
ATOM 2683 C CA . GLN B 1 142 ? 14.990 2.795 18.560 1.00 54.33 134 GLN B CA 1
ATOM 2684 C C . GLN B 1 142 ? 14.567 1.350 18.805 1.00 61.02 134 GLN B C 1
ATOM 2685 O O . GLN B 1 142 ? 15.335 0.421 18.563 1.00 64.11 134 GLN B O 1
ATOM 2691 N N . VAL B 1 143 ? 13.327 1.175 19.257 1.00 68.13 135 VAL B N 1
ATOM 2692 C CA . VAL B 1 143 ? 12.750 -0.156 19.452 1.00 68.48 135 VAL B CA 1
ATOM 2693 C C . VAL B 1 143 ? 11.498 -0.387 18.585 1.00 72.68 135 VAL B C 1
ATOM 2694 O O . VAL B 1 143 ? 10.607 0.463 18.507 1.00 73.51 135 VAL B O 1
ATOM 2698 N N . GLY B 1 144 ? 11.459 -1.537 17.916 1.00 76.03 136 GLY B N 1
ATOM 2699 C CA . GLY B 1 144 ? 10.334 -1.918 17.074 1.00 79.41 136 GLY B CA 1
ATOM 2700 C C . GLY B 1 144 ? 8.980 -1.964 17.761 1.00 81.03 136 GLY B C 1
ATOM 2701 O O . GLY B 1 144 ? 8.884 -1.977 18.987 1.00 82.94 136 GLY B O 1
ATOM 2702 N N . GLY B 1 147 ? 8.215 -5.956 18.416 1.00 76.42 139 GLY B N 1
ATOM 2703 C CA . GLY B 1 147 ? 9.516 -6.468 18.806 1.00 80.84 139 GLY B CA 1
ATOM 2704 C C . GLY B 1 147 ? 10.302 -5.440 19.596 1.00 79.99 139 GLY B C 1
ATOM 2705 O O . GLY B 1 147 ? 9.728 -4.489 20.132 1.00 83.00 139 GLY B O 1
ATOM 2706 N N . LYS B 1 148 ? 11.619 -5.623 19.663 1.00 73.06 140 LYS B N 1
ATOM 2707 C CA . LYS B 1 148 ? 12.477 -4.730 20.435 1.00 67.47 140 LYS B CA 1
ATOM 2708 C C . LYS B 1 148 ? 13.371 -3.890 19.521 1.00 71.11 140 LYS B C 1
ATOM 2709 O O . LYS B 1 148 ? 12.873 -3.030 18.810 1.00 69.37 140 LYS B O 1
ATOM 2711 N N . ARG B 1 149 ? 14.676 -4.162 19.501 1.00 70.88 141 ARG B N 1
ATOM 2712 C CA . ARG B 1 149 ? 15.588 -3.344 18.701 1.00 65.21 141 ARG B CA 1
ATOM 2713 C C . ARG B 1 149 ? 15.369 -3.518 17.200 1.00 65.96 141 ARG B C 1
ATOM 2714 O O . ARG B 1 149 ? 15.061 -4.612 16.725 1.00 56.28 141 ARG B O 1
ATOM 2716 N N . LEU B 1 150 ? 15.545 -2.425 16.457 1.00 64.69 142 LEU B N 1
ATOM 2717 C CA . LEU B 1 150 ? 15.307 -2.430 15.017 1.00 59.13 142 LEU B CA 1
ATOM 2718 C C . LEU B 1 150 ? 16.334 -3.261 14.268 1.00 57.26 142 LEU B C 1
ATOM 2719 O O . LEU B 1 150 ? 17.527 -3.178 14.538 1.00 62.95 142 LEU B O 1
ATOM 2724 N N . SER B 1 151 ? 15.856 -4.058 13.322 1.00 56.13 143 SER B N 1
ATOM 2725 C CA . SER B 1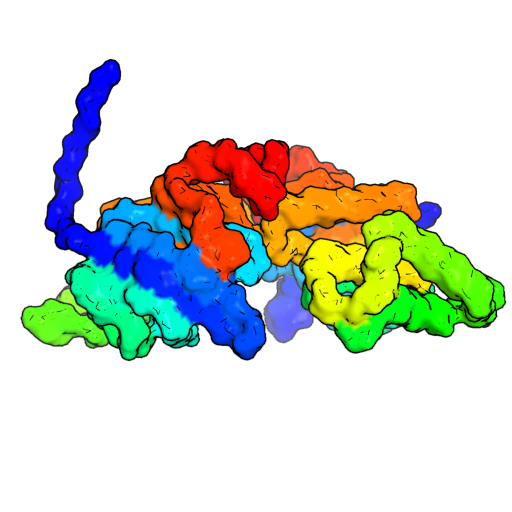 151 ? 16.733 -4.827 12.451 1.00 59.39 143 SER B CA 1
ATOM 2726 C C . SER B 1 151 ? 17.489 -3.904 11.515 1.00 57.23 143 SER B C 1
ATOM 2727 O O . SER B 1 151 ? 17.094 -2.753 11.302 1.00 51.05 143 SER B O 1
ATOM 2730 N N . LYS B 1 152 ? 18.564 -4.428 10.943 1.00 60.62 144 LYS B N 1
ATOM 2731 C CA . LYS B 1 152 ? 19.348 -3.716 9.945 1.00 63.79 144 LYS B CA 1
ATOM 2732 C C . LYS B 1 152 ? 18.452 -3.302 8.787 1.00 65.44 144 LYS B C 1
ATOM 2733 O O . LYS B 1 152 ? 18.604 -2.218 8.222 1.00 60.60 144 LYS B O 1
ATOM 2735 N N . ASP B 1 153 ? 17.526 -4.192 8.440 1.00 65.63 145 ASP B N 1
ATOM 2736 C CA . ASP B 1 153 ? 16.583 -3.969 7.357 1.00 63.17 145 ASP B CA 1
ATOM 2737 C C . ASP B 1 153 ? 15.694 -2.743 7.619 1.00 57.30 145 ASP B C 1
ATOM 2738 O O . ASP B 1 153 ? 15.474 -1.918 6.728 1.00 55.74 145 ASP B O 1
ATOM 2743 N N . ALA B 1 154 ? 15.198 -2.621 8.849 1.00 54.00 146 ALA B N 1
ATOM 2744 C CA . ALA B 1 154 ? 14.312 -1.516 9.224 1.00 51.31 146 ALA B CA 1
ATOM 2745 C C . ALA B 1 154 ? 15.047 -0.175 9.293 1.00 50.99 146 ALA B C 1
ATOM 2746 O O . ALA B 1 154 ? 14.496 0.877 8.941 1.00 49.92 146 ALA B O 1
ATOM 2748 N N . ILE B 1 155 ? 16.286 -0.214 9.770 1.00 49.96 147 ILE B N 1
ATOM 2749 C CA . ILE B 1 155 ? 17.092 0.992 9.862 1.00 45.95 147 ILE B CA 1
ATOM 2750 C C . ILE B 1 155 ? 17.330 1.545 8.466 1.00 45.82 147 ILE B C 1
ATOM 2751 O O . ILE B 1 155 ? 17.177 2.745 8.234 1.00 47.60 147 ILE B O 1
ATOM 2756 N N . ALA B 1 156 ? 17.683 0.658 7.539 1.00 45.09 148 ALA B N 1
ATOM 2757 C CA . ALA B 1 156 ? 17.910 1.044 6.157 1.00 45.58 148 ALA B CA 1
ATOM 2758 C C . ALA B 1 156 ? 16.652 1.642 5.540 1.00 51.62 148 ALA B C 1
ATOM 2759 O O . ALA B 1 156 ? 16.690 2.732 4.970 1.00 54.50 148 ALA B O 1
ATOM 2761 N N . SER B 1 157 ? 15.533 0.943 5.695 1.00 49.30 149 SER B N 1
ATOM 2762 C CA . SER B 1 157 ? 14.255 1.375 5.136 1.00 46.92 149 SER B CA 1
ATOM 2763 C C . SER B 1 157 ? 13.794 2.719 5.660 1.00 41.59 149 SER B C 1
ATOM 2764 O O . SER B 1 157 ? 13.379 3.590 4.897 1.00 44.42 149 SER B O 1
ATOM 2767 N N . ARG B 1 158 ? 13.849 2.877 6.976 1.00 41.45 150 ARG B N 1
ATOM 2768 C CA . ARG B 1 158 ? 13.380 4.101 7.599 1.00 43.60 150 ARG B CA 1
ATOM 2769 C C . ARG B 1 158 ? 14.283 5.270 7.260 1.00 41.07 150 ARG B C 1
ATOM 2770 O O . ARG B 1 158 ? 13.807 6.400 7.112 1.00 31.52 150 ARG B O 1
ATOM 2778 N N . THR B 1 159 ? 15.582 4.997 7.136 1.00 39.23 151 THR B N 1
ATOM 2779 C CA . THR B 1 159 ? 16.530 6.037 6.742 1.00 33.78 151 THR B CA 1
ATOM 2780 C C . THR B 1 159 ? 16.168 6.543 5.358 1.00 35.21 151 THR B C 1
ATOM 2781 O O . THR B 1 159 ? 15.988 7.747 5.150 1.00 36.09 151 THR B O 1
ATOM 2785 N N . GLU B 1 160 ? 16.015 5.613 4.421 1.00 36.56 152 GLU B N 1
ATOM 2786 C CA . GLU B 1 160 ? 15.687 5.975 3.055 1.00 37.52 152 GLU B CA 1
ATOM 2787 C C . GLU B 1 160 ? 14.407 6.807 3.028 1.00 46.08 152 GLU B C 1
ATOM 2788 O O . GLU B 1 160 ? 14.336 7.846 2.367 1.00 35.22 152 GLU B O 1
ATOM 2794 N N . ALA B 1 161 ? 13.418 6.359 3.791 1.00 41.59 153 ALA B N 1
ATOM 2795 C CA . ALA B 1 161 ? 12.142 7.049 3.876 1.00 40.93 153 ALA B CA 1
ATOM 2796 C C . ALA B 1 161 ? 12.328 8.502 4.339 1.00 38.58 153 ALA B C 1
ATOM 2797 O O . ALA B 1 161 ? 11.793 9.428 3.723 1.00 35.45 153 ALA B O 1
ATOM 2799 N N . LEU B 1 162 ? 13.098 8.697 5.410 1.00 32.39 154 LEU B N 1
ATOM 2800 C CA . LEU B 1 162 ? 13.322 10.018 5.970 1.00 29.16 154 LEU B CA 1
ATOM 2801 C C . LEU B 1 162 ? 14.084 10.924 5.006 1.00 31.40 154 LEU B C 1
ATOM 2802 O O . LEU B 1 162 ? 13.769 12.104 4.878 1.00 33.29 154 LEU B O 1
ATOM 2807 N N . LEU B 1 163 ? 15.073 10.367 4.318 1.00 34.00 155 LEU B N 1
ATOM 2808 C CA . LEU B 1 163 ? 15.847 11.136 3.349 1.00 32.80 155 LEU B CA 1
ATOM 2809 C C . LEU B 1 163 ? 14.958 11.630 2.218 1.00 34.22 155 LEU B C 1
ATOM 2810 O O . LEU B 1 163 ? 14.988 12.809 1.857 1.00 32.60 155 LEU B O 1
ATOM 2815 N N . ASP B 1 164 ? 14.152 10.717 1.678 1.00 35.86 156 ASP B N 1
ATOM 2816 C CA . ASP B 1 164 ? 13.263 11.020 0.563 1.00 34.93 156 ASP B CA 1
ATOM 2817 C C . ASP B 1 164 ? 12.209 12.036 0.978 1.00 37.62 156 ASP B C 1
ATOM 2818 O O . ASP B 1 164 ? 11.922 12.992 0.257 1.00 44.14 156 ASP B O 1
ATOM 2823 N N . GLU B 1 165 ? 11.642 11.817 2.157 1.00 33.95 157 GLU B N 1
ATOM 2824 C CA . GLU B 1 165 ? 10.548 12.636 2.666 1.00 34.87 157 GLU B CA 1
ATOM 2825 C C . GLU B 1 165 ? 10.960 14.083 2.948 1.00 36.99 157 GLU B C 1
ATOM 2826 O O . GLU B 1 165 ? 10.146 15.003 2.836 1.00 30.92 157 GLU B O 1
ATOM 2832 N N . LEU B 1 166 ? 12.213 14.268 3.355 1.00 32.53 158 LEU B N 1
ATOM 2833 C CA . LEU B 1 166 ? 12.741 15.589 3.681 1.00 28.36 158 LEU B CA 1
ATOM 2834 C C . LEU B 1 166 ? 13.508 16.188 2.504 1.00 34.39 158 LEU B C 1
ATOM 2835 O O . LEU B 1 166 ? 14.193 17.202 2.641 1.00 36.82 158 LEU B O 1
ATOM 2840 N N . GLN B 1 167 ? 13.419 15.515 1.367 1.00 30.60 159 GLN B N 1
ATOM 2841 C CA . GLN B 1 167 ? 13.990 15.981 0.105 1.00 34.99 159 GLN B CA 1
ATOM 2842 C C . GLN B 1 167 ? 15.495 16.207 0.194 1.00 39.83 159 GLN B C 1
ATOM 2843 O O . GLN B 1 167 ? 16.026 17.133 -0.422 1.00 39.48 159 GLN B O 1
ATOM 2849 N N . ILE B 1 168 ? 16.178 15.362 0.958 1.00 38.65 160 ILE B N 1
ATOM 2850 C CA . ILE B 1 168 ? 17.610 15.522 1.181 1.00 34.85 160 ILE B CA 1
ATOM 2851 C C . ILE B 1 168 ? 18.415 14.276 0.805 1.00 39.98 160 ILE B C 1
ATOM 2852 O O . ILE B 1 168 ? 19.561 14.111 1.234 1.00 35.70 160 ILE B O 1
ATOM 2857 N N . SER B 1 169 ? 17.821 13.396 0.007 1.00 34.73 161 SER B N 1
ATOM 2858 C CA . SER B 1 169 ? 18.495 12.142 -0.335 1.00 38.26 161 SER B CA 1
ATOM 2859 C C . SER B 1 169 ? 19.781 12.399 -1.120 1.00 39.02 161 SER B C 1
ATOM 2860 O O . SER B 1 169 ? 20.692 11.581 -1.100 1.00 40.65 161 SER B O 1
ATOM 2863 N N . HIS B 1 170 ? 19.851 13.540 -1.800 1.00 43.39 162 HIS B N 1
ATOM 2864 C CA . HIS B 1 170 ? 21.060 13.918 -2.530 1.00 45.86 162 HIS B CA 1
ATOM 2865 C C . HIS B 1 170 ? 22.225 14.284 -1.596 1.00 43.01 162 HIS B C 1
ATOM 2866 O O . HIS B 1 170 ? 23.375 14.367 -2.026 1.00 44.22 162 HIS B O 1
ATOM 2873 N N . LEU B 1 171 ? 21.934 14.493 -0.318 1.00 39.76 163 LEU B N 1
ATOM 2874 C CA . LEU B 1 171 ? 22.978 14.860 0.636 1.00 40.65 163 LEU B CA 1
ATOM 2875 C C . LEU B 1 171 ? 23.411 13.684 1.495 1.00 45.55 163 LEU B C 1
ATOM 2876 O O . LEU B 1 171 ? 24.227 13.849 2.397 1.00 47.63 163 LEU B O 1
ATOM 2881 N N . ARG B 1 172 ? 22.869 12.502 1.203 1.00 44.70 164 ARG B N 1
ATOM 2882 C CA . ARG B 1 172 ? 22.984 11.337 2.085 1.00 44.53 164 ARG B CA 1
ATOM 2883 C C . ARG B 1 172 ? 24.390 11.064 2.620 1.00 47.42 164 ARG B C 1
ATOM 2884 O O . ARG B 1 172 ? 24.568 10.792 3.804 1.00 46.80 164 ARG B O 1
ATOM 2886 N N . GLU B 1 173 ? 25.383 11.159 1.744 1.00 51.02 165 GLU B N 1
ATOM 2887 C CA . GLU B 1 173 ? 26.763 10.846 2.088 1.00 50.54 165 GLU B CA 1
ATOM 2888 C C . GLU B 1 173 ? 27.574 12.048 2.574 1.00 51.16 165 GLU B C 1
ATOM 2889 O O . GLU B 1 173 ? 28.692 11.890 3.053 1.00 56.11 165 GLU B O 1
ATOM 2895 N N . ASN B 1 174 ? 27.006 13.243 2.447 1.00 46.08 166 ASN B N 1
ATOM 2896 C CA . ASN B 1 174 ? 27.689 14.477 2.832 1.00 48.13 166 ASN B CA 1
ATOM 2897 C C . ASN B 1 174 ? 27.895 14.625 4.339 1.00 47.28 166 ASN B C 1
ATOM 2898 O O . ASN B 1 174 ? 26.997 14.341 5.123 1.00 43.81 166 ASN B O 1
ATOM 2903 N N . PRO B 1 175 ? 29.082 15.082 4.750 1.00 46.74 167 PRO B N 1
ATOM 2904 C CA . PRO B 1 175 ? 29.285 15.417 6.162 1.00 43.80 167 PRO B CA 1
ATOM 2905 C C . PRO B 1 175 ? 28.389 16.566 6.604 1.00 46.61 167 PRO B C 1
ATOM 2906 O O . PRO B 1 175 ? 28.153 17.497 5.834 1.00 49.25 167 PRO B O 1
ATOM 2910 N N . ALA B 1 176 ? 27.880 16.478 7.828 1.00 44.87 168 ALA B N 1
ATOM 2911 C CA . ALA B 1 176 ? 26.988 17.492 8.384 1.00 44.08 168 ALA B CA 1
ATOM 2912 C C . ALA B 1 176 ? 27.648 18.863 8.440 1.00 49.11 168 ALA B C 1
ATOM 2913 O O . ALA B 1 176 ? 26.976 19.887 8.308 1.00 51.52 168 ALA B O 1
ATOM 2915 N N . LEU B 1 177 ? 28.963 18.870 8.656 1.00 54.31 169 LEU B N 1
ATOM 2916 C CA . LEU B 1 177 ? 29.747 20.103 8.704 1.00 55.14 169 LEU B CA 1
ATOM 2917 C C . LEU B 1 177 ? 29.631 20.885 7.395 1.00 59.14 169 LEU B C 1
ATOM 2918 O O . LEU B 1 177 ? 29.750 22.110 7.379 1.00 61.98 169 LEU B O 1
ATOM 2920 N N . SER B 1 178 ? 29.408 20.166 6.299 1.00 54.90 170 SER B N 1
ATOM 2921 C CA . SER B 1 178 ? 29.372 20.767 4.970 1.00 53.11 170 SER B CA 1
ATOM 2922 C C . SER B 1 178 ? 28.016 21.378 4.579 1.00 52.28 170 SER B C 1
ATOM 2923 O O . SER B 1 178 ? 27.883 21.939 3.490 1.00 56.02 170 SER B O 1
ATOM 2926 N N . LEU B 1 179 ? 27.012 21.259 5.446 1.00 45.26 171 LEU B N 1
ATOM 2927 C CA . LEU B 1 179 ? 25.651 21.675 5.094 1.00 46.98 171 LEU B CA 1
ATOM 2928 C C . LEU B 1 179 ? 25.355 23.156 5.297 1.00 49.91 171 LEU B C 1
ATOM 2929 O O . LEU B 1 179 ? 25.899 23.797 6.195 1.00 54.61 171 LEU B O 1
ATOM 2934 N N . SER B 1 180 ? 24.451 23.677 4.477 1.00 46.51 172 SER B N 1
ATOM 2935 C CA . SER B 1 180 ? 23.884 24.997 4.706 1.00 46.09 172 SER B CA 1
ATOM 2936 C C . SER B 1 180 ? 23.011 24.957 5.957 1.00 44.08 172 SER B C 1
ATOM 2937 O O . SER B 1 180 ? 22.684 23.881 6.456 1.00 43.18 172 SER B O 1
ATOM 2940 N N . GLY B 1 181 ? 22.624 26.128 6.452 1.00 36.95 173 GLY B N 1
ATOM 2941 C CA . GLY B 1 181 ? 21.784 26.203 7.626 1.00 32.37 173 GLY B CA 1
ATOM 2942 C C . GLY B 1 181 ? 20.469 25.499 7.364 1.00 35.40 173 GLY B C 1
ATOM 2943 O O . GLY B 1 181 ? 19.929 24.807 8.233 1.00 36.14 173 GLY B O 1
ATOM 2944 N N . GLY B 1 182 ? 19.957 25.688 6.154 1.00 39.71 174 GLY B N 1
ATOM 2945 C CA . GLY B 1 182 ? 18.704 25.086 5.741 1.00 42.76 174 GLY B CA 1
ATOM 2946 C C . GLY B 1 182 ? 18.806 23.576 5.651 1.00 36.28 174 GLY B C 1
ATOM 2947 O O . GLY B 1 182 ? 17.917 22.860 6.110 1.00 29.49 174 GLY B O 1
ATOM 2948 N N . GLU B 1 183 ? 19.893 23.097 5.049 1.00 41.23 175 GLU B N 1
ATOM 2949 C CA . GLU B 1 183 ? 20.133 21.664 4.951 1.00 35.40 175 GLU B CA 1
ATOM 2950 C C . GLU B 1 183 ? 20.320 21.065 6.352 1.00 32.55 175 GLU B C 1
ATOM 2951 O O . GLU B 1 183 ? 19.699 20.052 6.682 1.00 28.16 175 GLU B O 1
ATOM 2957 N N . ARG B 1 184 ? 21.110 21.733 7.196 1.00 32.16 176 ARG B N 1
ATOM 2958 C CA . ARG B 1 184 ? 21.322 21.277 8.572 1.00 34.07 176 ARG B CA 1
ATOM 2959 C C . ARG B 1 184 ? 20.029 21.184 9.386 1.00 32.05 176 ARG B C 1
ATOM 2960 O O . ARG B 1 184 ? 19.836 20.248 10.154 1.00 29.28 176 ARG B O 1
ATOM 2968 N N . ARG B 1 185 ? 19.147 22.167 9.239 1.00 30.03 177 ARG B N 1
ATOM 2969 C CA . ARG B 1 185 ? 17.880 22.107 9.942 1.00 23.67 177 ARG B CA 1
ATOM 2970 C C . ARG B 1 185 ? 17.089 20.867 9.546 1.00 26.11 177 ARG B C 1
ATOM 2971 O O . ARG B 1 185 ? 16.463 20.235 10.387 1.00 21.93 177 ARG B O 1
ATOM 2979 N N . ARG B 1 186 ? 17.099 20.521 8.264 1.00 25.47 178 ARG B N 1
ATOM 2980 C CA . ARG B 1 186 ? 16.321 19.361 7.860 1.00 24.35 178 ARG B CA 1
ATOM 2981 C C . ARG B 1 186 ? 16.908 18.082 8.452 1.00 25.75 178 ARG B C 1
ATOM 2982 O O . ARG B 1 186 ? 16.163 17.163 8.785 1.00 24.57 178 ARG B O 1
ATOM 2990 N N . VAL B 1 187 ? 18.228 18.027 8.607 1.00 28.00 179 VAL B N 1
ATOM 2991 C CA . VAL B 1 187 ? 18.854 16.850 9.213 1.00 28.02 179 VAL B CA 1
ATOM 2992 C C . VAL B 1 187 ? 18.446 16.735 10.674 1.00 26.42 179 VAL B C 1
ATOM 2993 O O . VAL B 1 187 ? 18.218 15.636 11.176 1.00 31.12 179 VAL B O 1
ATOM 2997 N N . GLU B 1 188 ? 18.372 17.872 11.365 1.00 26.85 180 GLU B N 1
ATOM 2998 C CA . GLU B 1 188 ? 17.924 17.874 12.758 1.00 26.33 180 GLU B CA 1
ATOM 2999 C C . GLU B 1 188 ? 16.467 17.403 12.816 1.00 28.57 180 GLU B C 1
ATOM 3000 O O . GLU B 1 188 ? 16.076 16.610 13.689 1.00 32.55 180 GLU B O 1
ATOM 3006 N N . ILE B 1 189 ? 15.676 17.865 11.856 1.00 20.53 181 ILE B N 1
ATOM 3007 C CA . ILE B 1 189 ? 14.288 17.408 11.739 1.00 21.19 181 ILE B CA 1
ATOM 3008 C C . ILE B 1 189 ? 14.233 15.891 11.548 1.00 23.89 181 ILE B C 1
ATOM 3009 O O . ILE B 1 189 ? 13.488 15.201 12.241 1.00 26.40 181 ILE B O 1
ATOM 3014 N N . ALA B 1 190 ? 15.048 15.371 10.637 1.00 24.41 182 ALA B N 1
ATOM 3015 C CA . ALA B 1 190 ? 15.106 13.925 10.396 1.00 27.47 182 ALA B CA 1
ATOM 3016 C C . ALA B 1 190 ? 15.449 13.141 11.670 1.00 27.91 182 ALA B C 1
ATOM 3017 O O . ALA B 1 190 ? 14.887 12.060 11.945 1.00 26.21 182 ALA B O 1
ATOM 3019 N N . ARG B 1 191 ? 16.399 13.675 12.429 1.00 27.74 183 ARG B N 1
ATOM 3020 C CA . ARG B 1 191 ? 16.828 13.029 13.664 1.00 29.31 183 ARG B CA 1
ATOM 3021 C C . ARG B 1 191 ? 15.688 13.023 14.680 1.00 30.44 183 ARG B C 1
ATOM 3022 O O . ARG B 1 191 ? 15.509 12.057 15.407 1.00 26.19 183 ARG B O 1
ATOM 3030 N N . ALA B 1 192 ? 14.911 14.101 14.716 1.00 28.02 184 ALA B N 1
ATOM 3031 C CA . ALA B 1 192 ? 13.734 14.141 15.569 1.00 27.06 184 ALA B CA 1
ATOM 3032 C C . ALA B 1 192 ? 12.708 13.111 15.107 1.00 24.29 184 ALA B C 1
ATOM 3033 O O . ALA B 1 192 ? 12.166 12.366 15.911 1.00 27.92 184 ALA B O 1
ATOM 3035 N N . LEU B 1 193 ? 12.492 13.034 13.800 1.00 27.21 185 LEU B N 1
ATOM 3036 C CA . LEU B 1 193 ? 11.464 12.167 13.245 1.00 25.53 185 LEU B CA 1
ATOM 3037 C C . LEU B 1 193 ? 11.798 10.698 13.450 1.00 28.32 185 LEU B C 1
ATOM 3038 O O . LEU B 1 193 ? 10.905 9.860 13.553 1.00 25.69 185 LEU B O 1
ATOM 3043 N N . ALA B 1 194 ? 13.093 10.392 13.536 1.00 28.70 186 ALA B N 1
ATOM 3044 C CA . ALA B 1 194 ? 13.551 9.011 13.721 1.00 25.37 186 ALA B CA 1
ATOM 3045 C C . ALA B 1 194 ? 13.169 8.436 15.079 1.00 28.73 186 ALA B C 1
ATOM 3046 O O . ALA B 1 194 ? 13.253 7.227 15.283 1.00 27.61 186 ALA B O 1
ATOM 3048 N N . THR B 1 195 ? 12.749 9.288 16.008 1.00 25.93 187 THR B N 1
ATOM 3049 C CA . THR B 1 195 ? 12.254 8.811 17.297 1.00 28.38 187 THR B CA 1
ATOM 3050 C C . THR B 1 195 ? 10.750 8.604 17.238 1.00 32.43 187 THR B C 1
ATOM 3051 O O . THR B 1 195 ? 10.126 8.239 18.233 1.00 35.71 187 THR B O 1
ATOM 3055 N N . ASN B 1 196 ? 10.177 8.858 16.066 1.00 29.95 188 ASN B N 1
ATOM 3056 C CA . ASN B 1 196 ? 8.737 8.760 15.869 1.00 30.88 188 ASN B CA 1
ATOM 3057 C C . ASN B 1 196 ? 7.959 9.536 16.954 1.00 32.75 188 ASN B C 1
ATOM 3058 O O . ASN B 1 196 ? 7.171 8.962 17.721 1.00 40.28 188 ASN B O 1
ATOM 3063 N N . PRO B 1 197 ? 8.196 10.847 17.045 1.00 22.17 189 PRO B N 1
ATOM 3064 C CA . PRO B 1 197 ? 7.538 11.643 18.087 1.00 19.49 189 PRO B CA 1
ATOM 3065 C C . PRO B 1 197 ? 6.062 11.859 17.823 1.00 22.37 189 PRO B C 1
ATOM 3066 O O . PRO B 1 197 ? 5.598 11.777 16.669 1.00 24.88 189 PRO B O 1
ATOM 3070 N N . SER B 1 198 ? 5.308 12.087 18.891 1.00 20.67 190 SER B N 1
ATOM 3071 C CA . SER B 1 198 ? 3.932 12.541 18.745 1.00 26.05 190 SER B CA 1
ATOM 3072 C C . SER B 1 198 ? 3.871 14.088 18.715 1.00 25.65 190 SER B C 1
ATOM 3073 O O . SER B 1 198 ? 2.958 14.674 18.103 1.00 21.57 190 SER B O 1
ATOM 3076 N N . PHE B 1 199 ? 4.825 14.731 19.398 1.00 21.62 191 PHE B N 1
ATOM 3077 C CA . PHE B 1 199 ? 4.886 16.190 19.474 1.00 19.59 191 PHE B CA 1
ATOM 3078 C C . PHE B 1 199 ? 6.312 16.699 19.352 1.00 22.17 191 PHE B C 1
ATOM 3079 O O . PHE B 1 199 ? 7.247 16.076 19.843 1.00 16.86 191 PHE B O 1
ATOM 3087 N N . ILE B 1 200 ? 6.458 17.855 18.713 1.00 20.45 192 ILE B N 1
ATOM 3088 C CA . ILE B 1 200 ? 7.754 18.490 18.581 1.00 23.60 192 ILE B CA 1
ATOM 3089 C C . ILE B 1 200 ? 7.660 19.874 19.172 1.00 24.74 192 ILE B C 1
ATOM 3090 O O . ILE B 1 200 ? 6.714 20.621 18.874 1.00 22.54 192 ILE B O 1
ATOM 3095 N N . LEU B 1 201 ? 8.611 20.194 20.046 1.00 17.17 193 LEU B N 1
ATOM 3096 C CA . LEU B 1 201 ? 8.624 21.486 20.713 1.00 17.42 193 LEU B CA 1
ATOM 3097 C C . LEU B 1 201 ? 9.686 22.373 20.071 1.00 18.63 193 LEU B C 1
ATOM 3098 O O . LEU B 1 201 ? 10.864 22.143 20.275 1.00 22.37 193 LEU B O 1
ATOM 3103 N N . LEU B 1 202 ? 9.275 23.390 19.307 1.00 15.73 194 LEU B N 1
ATOM 3104 C CA . LEU B 1 202 ? 10.240 24.210 18.593 1.00 16.68 194 LEU B CA 1
ATOM 3105 C C . LEU B 1 202 ? 10.577 25.475 19.369 1.00 23.65 194 LEU B C 1
ATOM 3106 O O . LEU B 1 202 ? 9.724 26.352 19.563 1.00 18.82 194 LEU B O 1
ATOM 3111 N N . ASP B 1 203 ? 11.840 25.570 19.758 1.00 14.81 195 ASP B N 1
ATOM 3112 C CA . ASP B 1 203 ? 12.316 26.643 20.602 1.00 15.24 195 ASP B CA 1
ATOM 3113 C C . ASP B 1 203 ? 12.923 27.747 19.736 1.00 24.36 195 ASP B C 1
ATOM 3114 O O . ASP B 1 203 ? 14.025 27.605 19.209 1.00 22.02 195 ASP B O 1
ATOM 3119 N N . GLU B 1 204 ? 12.171 28.837 19.586 1.00 16.93 196 GLU B N 1
ATOM 3120 C CA . GLU B 1 204 ? 12.596 30.010 18.808 1.00 19.78 196 GLU B CA 1
ATOM 3121 C C . GLU B 1 204 ? 13.176 29.692 17.422 1.00 19.12 196 GLU B C 1
ATOM 3122 O O . GLU B 1 204 ? 14.284 30.134 17.087 1.00 17.44 196 GLU B O 1
ATOM 3128 N N . PRO B 1 205 ? 12.423 28.944 16.595 1.00 16.87 197 PRO B N 1
ATOM 3129 C CA . PRO B 1 205 ? 12.957 28.572 15.287 1.00 15.16 197 PRO B CA 1
ATOM 3130 C C . PRO B 1 205 ? 13.207 29.770 14.384 1.00 25.22 197 PRO B C 1
ATOM 3131 O O . PRO B 1 205 ? 14.070 29.647 13.524 1.00 21.10 197 PRO B O 1
ATOM 3135 N N . PHE B 1 206 ? 12.489 30.883 14.559 1.00 23.60 198 PHE B N 1
ATOM 3136 C CA . PHE B 1 206 ? 12.659 32.011 13.642 1.00 20.03 198 PHE B CA 1
ATOM 3137 C C . PHE B 1 206 ? 13.694 33.026 14.119 1.00 19.99 198 PHE B C 1
ATOM 3138 O O . PHE B 1 206 ? 13.962 33.995 13.413 1.00 20.59 198 PHE B O 1
ATOM 3146 N N . ALA B 1 207 ? 14.267 32.818 15.301 1.00 19.00 199 ALA B N 1
ATOM 3147 C CA . ALA B 1 207 ? 15.223 33.773 15.858 1.00 19.84 199 ALA B CA 1
ATOM 3148 C C . ALA B 1 207 ? 16.392 33.996 14.900 1.00 24.22 199 ALA B C 1
ATOM 3149 O O . ALA B 1 207 ? 17.095 33.054 14.526 1.00 23.96 199 ALA B O 1
ATOM 3151 N N . GLY B 1 208 ? 16.542 35.244 14.473 1.00 23.88 200 GLY B N 1
ATOM 3152 C CA . GLY B 1 208 ? 17.635 35.662 13.609 1.00 24.92 200 GLY B CA 1
ATOM 3153 C C . GLY B 1 208 ? 17.611 35.210 12.160 1.00 22.81 200 GLY B C 1
ATOM 3154 O O . GLY B 1 208 ? 18.574 35.461 11.439 1.00 30.68 200 GLY B O 1
ATOM 3155 N N . VAL B 1 209 ? 16.545 34.544 11.709 1.00 21.70 201 VAL B N 1
ATOM 3156 C CA . VAL B 1 209 ? 16.579 33.979 10.365 1.00 21.95 201 VAL B CA 1
ATOM 3157 C C . VAL B 1 209 ? 15.938 34.903 9.330 1.00 25.88 201 VAL B C 1
ATOM 3158 O O . VAL B 1 209 ? 15.032 35.672 9.650 1.00 26.96 201 VAL B O 1
ATOM 3162 N N . ASP B 1 210 ? 16.407 34.817 8.090 1.00 23.57 202 ASP B N 1
ATOM 3163 C CA . ASP B 1 210 ? 15.937 35.709 7.023 1.00 25.13 202 ASP B CA 1
ATOM 3164 C C . ASP B 1 210 ? 14.594 35.231 6.417 1.00 27.09 202 ASP B C 1
ATOM 3165 O O . ASP B 1 210 ? 14.119 34.157 6.775 1.00 27.32 202 ASP B O 1
ATOM 3170 N N . PRO B 1 211 ? 13.949 36.054 5.559 1.00 26.28 203 PRO B N 1
ATOM 3171 C CA . PRO B 1 211 ? 12.639 35.681 5.016 1.00 29.00 203 PRO B CA 1
ATOM 3172 C C . PRO B 1 211 ? 12.620 34.359 4.271 1.00 31.57 203 PRO B C 1
ATOM 3173 O O . PRO B 1 211 ? 11.603 33.677 4.318 1.00 27.99 203 PRO B O 1
ATOM 3177 N N . ILE B 1 212 ? 13.694 34.020 3.567 1.00 26.89 204 ILE B N 1
ATOM 3178 C CA . ILE B 1 212 ? 13.717 32.768 2.838 1.00 26.94 204 ILE B CA 1
ATOM 3179 C C . ILE B 1 212 ? 13.648 31.631 3.840 1.00 24.88 204 ILE B C 1
ATOM 3180 O O . ILE B 1 212 ? 12.913 30.660 3.650 1.00 29.41 204 ILE B O 1
ATOM 3185 N N . ALA B 1 213 ? 14.383 31.779 4.942 1.00 24.67 205 ALA B N 1
ATOM 3186 C CA . ALA B 1 213 ? 14.395 30.766 5.997 1.00 25.87 205 ALA B CA 1
ATOM 3187 C C . ALA B 1 213 ? 13.055 30.690 6.716 1.00 27.25 205 ALA B C 1
ATOM 3188 O O . ALA B 1 213 ? 12.605 29.605 7.066 1.00 21.49 205 ALA B O 1
ATOM 3190 N N . VAL B 1 214 ? 12.408 31.833 6.923 1.00 24.52 206 VAL B N 1
ATOM 3191 C CA . VAL B 1 214 ? 11.079 31.830 7.546 1.00 23.45 206 VAL B CA 1
ATOM 3192 C C . VAL B 1 214 ? 10.101 30.910 6.805 1.00 20.72 206 VAL B C 1
ATOM 3193 O O . VAL B 1 214 ? 9.458 30.048 7.411 1.00 27.11 206 VAL B O 1
ATOM 3197 N N . LEU B 1 215 ? 9.996 31.101 5.491 1.00 29.90 207 LEU B N 1
ATOM 3198 C CA . LEU B 1 215 ? 9.087 30.306 4.648 1.00 22.90 207 LEU B CA 1
ATOM 3199 C C . LEU B 1 215 ? 9.460 28.825 4.672 1.00 27.93 207 LEU B C 1
ATOM 3200 O O . LEU B 1 215 ? 8.590 27.958 4.741 1.00 29.24 207 LEU B O 1
ATOM 3205 N N . GLU B 1 216 ? 10.757 28.537 4.618 1.00 30.42 208 GLU B N 1
ATOM 3206 C CA . GLU B 1 216 ? 11.223 27.153 4.703 1.00 29.95 208 GLU B CA 1
ATOM 3207 C C . GLU B 1 216 ? 10.763 26.507 6.015 1.00 24.53 208 GLU B C 1
ATOM 3208 O O . GLU B 1 216 ? 10.261 25.382 6.029 1.00 24.68 208 GLU B O 1
ATOM 3214 N N . ILE B 1 217 ? 10.936 27.214 7.120 1.00 23.62 209 ILE B N 1
ATOM 3215 C CA . ILE B 1 217 ? 10.498 26.705 8.412 1.00 21.78 209 ILE B CA 1
ATOM 3216 C C . ILE B 1 217 ? 8.981 26.525 8.449 1.00 25.22 209 ILE B C 1
ATOM 3217 O O . ILE B 1 217 ? 8.467 25.536 8.989 1.00 21.63 209 ILE B O 1
ATOM 3222 N N . GLN B 1 218 ? 8.262 27.474 7.865 1.00 19.32 210 GLN B N 1
ATOM 3223 C CA . GLN B 1 218 ? 6.823 27.356 7.818 1.00 26.22 210 GLN B CA 1
ATOM 3224 C C . GLN B 1 218 ? 6.418 26.123 7.021 1.00 27.31 210 GLN B C 1
ATOM 3225 O O . GLN B 1 218 ? 5.516 25.382 7.423 1.00 22.29 210 GLN B O 1
ATOM 3231 N N . LYS B 1 219 ? 7.098 25.889 5.904 1.00 24.76 211 LYS B N 1
ATOM 3232 C CA . LYS B 1 219 ? 6.814 24.711 5.095 1.00 27.36 211 LYS B CA 1
ATOM 3233 C C . LYS B 1 219 ? 7.157 23.434 5.859 1.00 22.27 211 LYS B C 1
ATOM 3234 O O . LYS B 1 219 ? 6.444 22.443 5.760 1.00 24.90 211 LYS B O 1
ATOM 3240 N N . ILE B 1 220 ? 8.253 23.450 6.613 1.00 25.69 212 ILE B N 1
ATOM 3241 C CA . ILE B 1 220 ? 8.608 22.308 7.466 1.00 20.78 212 ILE B CA 1
ATOM 3242 C C . ILE B 1 220 ? 7.527 22.045 8.525 1.00 25.08 212 ILE B C 1
ATOM 3243 O O . ILE B 1 220 ? 7.151 20.898 8.778 1.00 23.47 212 ILE B O 1
ATOM 3248 N N . VAL B 1 221 ? 7.010 23.107 9.128 1.00 25.50 213 VAL B N 1
ATOM 3249 C CA . VAL B 1 221 ? 5.990 22.959 10.161 1.00 16.88 213 VAL B CA 1
ATOM 3250 C C . VAL B 1 221 ? 4.698 22.380 9.591 1.00 21.86 213 VAL B C 1
ATOM 3251 O O . VAL B 1 221 ? 4.099 21.498 10.208 1.00 29.22 213 VAL B O 1
ATOM 3255 N N . LYS B 1 222 ? 4.276 22.843 8.414 1.00 28.72 214 LYS B N 1
ATOM 3256 C CA . LYS B 1 222 ? 3.097 22.234 7.761 1.00 26.48 214 LYS B CA 1
ATOM 3257 C C . LYS B 1 222 ? 3.352 20.741 7.496 1.00 28.53 214 LYS B C 1
ATOM 3258 O O . LYS B 1 222 ? 2.475 19.891 7.704 1.00 25.08 214 LYS B O 1
ATOM 3264 N N . PHE B 1 223 ? 4.558 20.429 7.040 1.00 24.43 215 PHE B N 1
ATOM 3265 C CA . PHE B 1 223 ? 4.934 19.037 6.777 1.00 23.67 215 PHE B CA 1
ATOM 3266 C C . PHE B 1 223 ? 4.794 18.191 8.037 1.00 21.65 215 PHE B C 1
ATOM 3267 O O . PHE B 1 223 ? 4.189 17.120 7.983 1.00 26.75 215 PHE B O 1
ATOM 3275 N N . LEU B 1 224 ? 5.274 18.688 9.177 1.00 20.20 216 LEU B N 1
ATOM 3276 C CA . LEU B 1 224 ? 5.107 17.983 10.462 1.00 21.05 216 LEU B CA 1
ATOM 3277 C C . LEU B 1 224 ? 3.642 17.744 10.826 1.00 27.66 216 LEU B C 1
ATOM 3278 O O . LEU B 1 224 ? 3.280 16.660 11.309 1.00 24.53 216 LEU B O 1
ATOM 3283 N N . LYS B 1 225 ? 2.830 18.791 10.649 1.00 28.41 217 LYS B N 1
ATOM 3284 C CA . LYS B 1 225 ? 1.392 18.759 10.912 1.00 33.29 217 LYS B CA 1
ATOM 3285 C C . LYS B 1 225 ? 0.692 17.680 10.095 1.00 31.68 217 LYS B C 1
ATOM 3286 O O . LYS B 1 225 ? -0.116 16.906 10.620 1.00 30.91 217 LYS B O 1
ATOM 3292 N N . GLN B 1 226 ? 1.039 17.611 8.814 1.00 29.77 218 GLN B N 1
ATOM 3293 C CA . GLN B 1 226 ? 0.452 16.648 7.894 1.00 32.98 218 GLN B CA 1
ATOM 3294 C C . GLN B 1 226 ? 0.897 15.226 8.205 1.00 35.02 218 GLN B C 1
ATOM 3295 O O . GLN B 1 226 ? 0.295 14.258 7.732 1.00 31.85 218 GLN B O 1
ATOM 3301 N N . ARG B 1 227 ? 1.956 15.100 8.997 1.00 34.73 219 ARG B N 1
ATOM 3302 C CA . ARG B 1 227 ? 2.386 13.790 9.482 1.00 34.87 219 ARG B CA 1
ATOM 3303 C C . ARG B 1 227 ? 1.678 13.454 10.789 1.00 32.35 219 ARG B C 1
ATOM 3304 O O . ARG B 1 227 ? 2.026 12.484 11.447 1.00 32.54 219 ARG B O 1
ATOM 3312 N N . ASN B 1 228 ? 0.681 14.264 11.144 1.00 28.07 220 ASN B N 1
ATOM 3313 C CA . ASN B 1 228 ? -0.082 14.088 12.373 1.00 28.79 220 ASN B CA 1
ATOM 3314 C C . ASN B 1 228 ? 0.784 14.295 13.621 1.00 31.81 220 ASN B C 1
ATOM 3315 O O . ASN B 1 228 ? 0.563 13.657 14.653 1.00 38.96 220 ASN B O 1
ATOM 3320 N N . ILE B 1 229 ? 1.788 15.161 13.510 1.00 25.70 221 ILE B N 1
ATOM 3321 C CA . ILE B 1 229 ? 2.598 15.563 14.666 1.00 21.12 221 ILE B CA 1
ATOM 3322 C C . ILE B 1 229 ? 2.096 16.916 15.194 1.00 26.70 221 ILE B C 1
ATOM 3323 O O . ILE B 1 229 ? 1.924 17.859 14.431 1.00 33.58 221 ILE B O 1
ATOM 3328 N N . GLY B 1 230 ? 1.829 16.994 16.494 1.00 25.33 222 GLY B N 1
ATOM 3329 C CA . GLY B 1 230 ? 1.486 18.263 17.115 1.00 20.06 222 GLY B CA 1
ATOM 3330 C C . GLY B 1 230 ? 2.753 19.091 17.273 1.00 23.05 222 GLY B C 1
ATOM 3331 O O . GLY B 1 230 ? 3.825 18.562 17.586 1.00 24.17 222 GLY B O 1
ATOM 3332 N N . VAL B 1 231 ? 2.652 20.389 17.044 1.00 19.24 223 VAL B N 1
ATOM 3333 C CA . VAL B 1 231 ? 3.835 21.238 17.169 1.00 19.55 223 VAL B CA 1
ATOM 3334 C C . VAL B 1 231 ? 3.557 22.398 18.109 1.00 22.40 223 VAL B C 1
ATOM 3335 O O . VAL B 1 231 ? 2.578 23.113 17.929 1.00 25.93 223 VAL B O 1
ATOM 3339 N N . LEU B 1 232 ? 4.404 22.560 19.119 1.00 19.72 224 LEU B N 1
ATOM 3340 C CA . LEU B 1 232 ? 4.324 23.703 20.013 1.00 22.98 224 LEU B CA 1
ATOM 3341 C C . LEU B 1 232 ? 5.539 24.623 19.741 1.00 19.50 224 LEU B C 1
ATOM 3342 O O . LEU B 1 232 ? 6.689 24.196 19.849 1.00 17.46 224 LEU B O 1
ATOM 3347 N N . ILE B 1 233 ? 5.269 25.876 19.376 1.00 19.71 225 ILE B N 1
ATOM 3348 C CA . ILE B 1 233 ? 6.315 26.845 19.013 1.00 20.22 225 ILE B CA 1
ATOM 3349 C C . ILE B 1 233 ? 6.300 28.012 19.997 1.00 21.72 225 ILE B C 1
ATOM 3350 O O . ILE B 1 233 ? 5.238 28.546 20.305 1.00 24.59 225 ILE B O 1
ATOM 3355 N N . THR B 1 234 ? 7.453 28.401 20.515 1.00 15.22 226 THR B N 1
ATOM 3356 C CA . THR B 1 234 ? 7.548 29.706 21.188 1.00 16.96 226 THR B CA 1
ATOM 3357 C C . THR B 1 234 ? 8.562 30.506 20.412 1.00 23.37 226 THR B C 1
ATOM 3358 O O . THR B 1 234 ? 9.552 29.960 19.921 1.00 20.51 226 THR B O 1
ATOM 3362 N N . ASP B 1 235 ? 8.308 31.800 20.278 1.00 20.67 227 ASP B N 1
ATOM 3363 C CA . ASP B 1 235 ? 9.167 32.621 19.462 1.00 21.33 227 ASP B CA 1
ATOM 3364 C C . ASP B 1 235 ? 8.866 34.096 19.752 1.00 28.17 227 ASP B C 1
ATOM 3365 O O . ASP B 1 235 ? 7.864 34.430 20.405 1.00 20.16 227 ASP B O 1
ATOM 3370 N N . HIS B 1 236 ? 9.760 34.971 19.324 1.00 24.29 228 HIS B N 1
ATOM 3371 C CA . HIS B 1 236 ? 9.535 36.401 19.468 1.00 26.61 228 HIS B CA 1
ATOM 3372 C C . HIS B 1 236 ? 8.991 36.985 18.178 1.00 19.45 228 HIS B C 1
ATOM 3373 O O . HIS B 1 236 ? 8.518 38.121 18.153 1.00 21.74 228 HIS B O 1
ATOM 3380 N N . ASN B 1 237 ? 9.091 36.224 17.095 1.00 19.47 229 ASN B N 1
ATOM 3381 C CA . ASN B 1 237 ? 8.732 36.753 15.789 1.00 31.63 229 ASN B CA 1
ATOM 3382 C C . ASN B 1 237 ? 7.272 36.457 15.493 1.00 27.76 229 ASN B C 1
ATOM 3383 O O . ASN B 1 237 ? 6.907 35.367 15.028 1.00 20.83 229 ASN B O 1
ATOM 3388 N N . VAL B 1 238 ? 6.446 37.456 15.794 1.00 24.69 230 VAL B N 1
ATOM 3389 C CA . VAL B 1 238 ? 4.987 37.294 15.884 1.00 23.66 230 VAL B CA 1
ATOM 3390 C C . VAL B 1 238 ? 4.331 36.902 14.576 1.00 21.98 230 VAL B C 1
ATOM 3391 O O . VAL B 1 23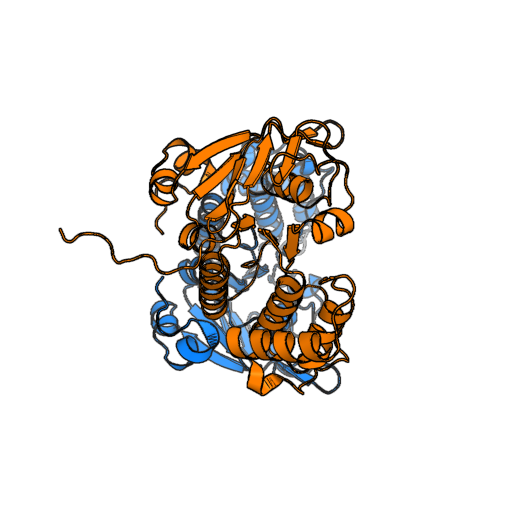8 ? 3.630 35.894 14.522 1.00 25.41 230 VAL B O 1
ATOM 3395 N N . ARG B 1 239 ? 4.543 37.702 13.525 1.00 23.13 231 ARG B N 1
ATOM 3396 C CA . ARG B 1 239 ? 3.890 37.471 12.228 1.00 27.55 231 ARG B CA 1
ATOM 3397 C C . ARG B 1 239 ? 4.310 36.134 11.623 1.00 30.01 231 ARG B C 1
ATOM 3398 O O . ARG B 1 239 ? 3.483 35.405 11.065 1.00 26.87 231 ARG B O 1
ATOM 3406 N N . GLU B 1 240 ? 5.599 35.834 11.732 1.00 21.61 232 GLU B N 1
ATOM 3407 C CA . GLU B 1 240 ? 6.143 34.564 11.262 1.00 23.38 232 GLU B CA 1
ATOM 3408 C C . GLU B 1 240 ? 5.464 33.365 11.953 1.00 19.93 232 GLU B C 1
ATOM 3409 O O . GLU B 1 240 ? 5.085 32.376 11.308 1.00 25.48 232 GLU B O 1
ATOM 3415 N N . THR B 1 241 ? 5.284 33.483 13.258 1.00 19.08 233 THR B N 1
ATOM 3416 C CA . THR B 1 241 ? 4.699 32.405 14.060 1.00 19.01 233 THR B CA 1
ATOM 3417 C C . THR B 1 241 ? 3.172 32.283 13.876 1.00 23.72 233 THR B C 1
ATOM 3418 O O . THR B 1 241 ? 2.662 31.199 13.587 1.00 23.31 233 THR B O 1
ATOM 3422 N N . LEU B 1 242 ? 2.444 33.388 14.038 1.00 25.61 234 LEU B N 1
ATOM 3423 C CA . LEU B 1 242 ? 0.986 33.378 13.871 1.00 21.64 234 LEU B CA 1
ATOM 3424 C C . LEU B 1 242 ? 0.602 32.871 12.506 1.00 30.67 234 LEU B C 1
ATOM 3425 O O . LEU B 1 242 ? -0.428 32.209 12.348 1.00 35.61 234 LEU B O 1
ATOM 3430 N N . GLY B 1 243 ? 1.449 33.149 11.521 1.00 31.57 235 GLY B N 1
ATOM 3431 C CA . GLY B 1 243 ? 1.193 32.710 10.160 1.00 35.41 235 GLY B CA 1
ATOM 3432 C C . GLY B 1 243 ? 1.100 31.193 9.955 1.00 35.90 235 GLY B C 1
ATOM 3433 O O . GLY B 1 243 ? 0.602 30.748 8.924 1.00 34.54 235 GLY B O 1
ATOM 3434 N N . ILE B 1 244 ? 1.589 30.397 10.905 1.00 29.95 236 ILE B N 1
ATOM 3435 C CA . ILE B 1 244 ? 1.457 28.941 10.792 1.00 31.46 236 ILE B CA 1
ATOM 3436 C C . ILE B 1 244 ? 0.751 28.261 11.959 1.00 33.15 236 ILE B C 1
ATOM 3437 O O . ILE B 1 244 ? 0.682 27.036 12.003 1.00 33.51 236 ILE B O 1
ATOM 3442 N N . CYS B 1 245 ? 0.218 29.037 12.893 1.00 30.93 237 CYS B N 1
ATOM 3443 C CA . CYS B 1 245 ? -0.472 28.444 14.036 1.00 30.39 237 CYS B CA 1
ATOM 3444 C C . CYS B 1 245 ? -1.937 28.170 13.753 1.00 31.59 237 CYS B C 1
ATOM 3445 O O . CYS B 1 245 ? -2.604 28.955 13.088 1.00 37.29 237 CYS B O 1
ATOM 3448 N N . ASP B 1 246 ? -2.431 27.031 14.219 1.00 26.49 238 ASP B N 1
ATOM 3449 C CA . ASP B 1 246 ? -3.871 26.781 14.199 1.00 26.79 238 ASP B CA 1
ATOM 3450 C C . ASP B 1 246 ? -4.496 27.484 15.382 1.00 24.20 238 ASP B C 1
ATOM 3451 O O . ASP B 1 246 ? -5.633 27.964 15.327 1.00 26.02 238 ASP B O 1
ATOM 3456 N N . HIS B 1 247 ? -3.731 27.538 16.463 1.00 28.02 239 HIS B N 1
ATOM 3457 C CA . HIS B 1 247 ? -4.199 28.095 17.720 1.00 33.24 239 HIS B CA 1
ATOM 3458 C C . HIS B 1 247 ? -3.015 28.802 18.379 1.00 32.04 239 HIS B C 1
ATOM 3459 O O . HIS B 1 247 ? -1.868 28.407 18.180 1.00 26.47 239 HIS B O 1
ATOM 3466 N N . ALA B 1 248 ? -3.261 29.859 19.142 1.00 32.79 240 ALA B N 1
ATOM 3467 C CA . ALA B 1 248 ? -2.129 30.513 19.795 1.00 30.79 240 ALA B CA 1
ATOM 3468 C C . ALA B 1 248 ? -2.506 31.030 21.166 1.00 22.97 240 ALA B C 1
ATOM 3469 O O . ALA B 1 248 ? -3.639 31.430 21.380 1.00 29.22 240 ALA B O 1
ATOM 3471 N N . TYR B 1 249 ? -1.551 31.020 22.087 1.00 28.60 241 TYR B N 1
ATOM 3472 C CA . TYR B 1 249 ? -1.770 31.540 23.430 1.00 27.82 241 TYR B CA 1
ATOM 3473 C C . TYR B 1 249 ? -0.886 32.749 23.664 1.00 30.47 241 TYR B C 1
ATOM 3474 O O . TYR B 1 249 ? 0.331 32.668 23.511 1.00 21.64 241 TYR B O 1
ATOM 3483 N N . ILE B 1 250 ? -1.504 33.866 24.050 1.00 32.28 242 ILE B N 1
ATOM 3484 C CA . ILE B 1 250 ? -0.756 35.057 24.399 1.00 28.25 242 ILE B CA 1
ATOM 3485 C C . ILE B 1 250 ? -0.600 35.138 25.912 1.00 29.91 242 ILE B C 1
ATOM 3486 O O . ILE B 1 250 ? -1.580 35.329 26.642 1.00 27.63 242 ILE B O 1
ATOM 3491 N N . ILE B 1 251 ? 0.648 35.030 26.365 1.00 28.01 243 ILE B N 1
ATOM 3492 C CA . ILE B 1 251 ? 0.979 35.023 27.785 1.00 27.29 243 ILE B CA 1
ATOM 3493 C C . ILE B 1 251 ? 1.429 36.402 28.248 1.00 27.56 243 ILE B C 1
ATOM 3494 O O . ILE B 1 251 ? 2.352 36.992 27.690 1.00 26.32 243 ILE B O 1
ATOM 3499 N N . SER B 1 252 ? 0.783 36.915 29.281 1.00 28.55 244 SER B N 1
ATOM 3500 C CA . SER B 1 252 ? 1.134 38.220 29.803 1.00 30.90 244 SER B CA 1
ATOM 3501 C C . SER B 1 252 ? 0.942 38.209 31.306 1.00 36.26 244 SER B C 1
ATOM 3502 O O . SER B 1 252 ? 0.016 37.577 31.805 1.00 36.06 244 SER B O 1
ATOM 3505 N N . ASP B 1 253 ? 1.843 38.871 32.022 1.00 36.65 245 ASP B N 1
ATOM 3506 C CA . ASP B 1 253 ? 1.816 38.892 33.482 1.00 44.31 245 ASP B CA 1
ATOM 3507 C C . ASP B 1 253 ? 1.700 37.500 34.082 1.00 40.00 245 ASP B C 1
ATOM 3508 O O . ASP B 1 253 ? 1.013 37.308 35.088 1.00 36.09 245 ASP B O 1
ATOM 3513 N N . GLY B 1 254 ? 2.379 36.539 33.470 1.00 33.20 246 GLY B N 1
ATOM 3514 C CA . GLY B 1 254 ? 2.368 35.173 33.956 1.00 36.63 246 GLY B CA 1
ATOM 3515 C C . GLY B 1 254 ? 1.066 34.418 33.762 1.00 43.28 246 GLY B C 1
ATOM 3516 O O . GLY B 1 254 ? 0.853 33.377 34.387 1.00 31.10 246 GLY B O 1
ATOM 3517 N N . SER B 1 255 ? 0.191 34.935 32.903 1.00 37.46 247 SER B N 1
ATOM 3518 C CA . SER B 1 255 ? -1.112 34.312 32.686 1.00 31.63 247 SER B CA 1
ATOM 3519 C C . SER B 1 255 ? -1.484 34.328 31.226 1.00 33.66 247 SER B C 1
ATOM 3520 O O . SER B 1 255 ? -0.892 35.056 30.441 1.00 34.87 247 SER B O 1
ATOM 3523 N N . VAL B 1 256 ? -2.485 33.538 30.863 1.00 31.93 248 VAL B N 1
ATOM 3524 C CA . VAL B 1 256 ? -2.980 33.549 29.494 1.00 29.89 248 VAL B CA 1
ATOM 3525 C C . VAL B 1 256 ? -3.863 34.764 29.305 1.00 31.86 248 VAL B C 1
ATOM 3526 O O . VAL B 1 256 ? -4.971 34.823 29.834 1.00 33.94 248 VAL B O 1
ATOM 3530 N N . LEU B 1 257 ? -3.362 35.743 28.561 1.00 35.33 249 LEU B N 1
ATOM 3531 C CA . LEU B 1 257 ? -4.115 36.959 28.295 1.00 33.43 249 LEU B CA 1
ATOM 3532 C C . LEU B 1 257 ? -5.260 36.676 27.314 1.00 34.03 249 LEU B C 1
ATOM 3533 O O . LEU B 1 257 ? -6.381 37.153 27.493 1.00 36.39 249 LEU B O 1
ATOM 3538 N N . ALA B 1 258 ? -4.977 35.882 26.291 1.00 36.66 250 ALA B N 1
ATOM 3539 C CA . ALA B 1 258 ? -5.992 35.497 25.319 1.00 34.24 250 ALA B CA 1
ATOM 3540 C C . ALA B 1 258 ? -5.530 34.262 24.561 1.00 36.70 250 ALA B C 1
ATOM 3541 O O . ALA B 1 258 ? -4.329 33.987 24.495 1.00 30.39 250 ALA B O 1
ATOM 3543 N N . ALA B 1 259 ? -6.484 33.514 24.009 1.00 37.45 251 ALA B N 1
ATOM 3544 C CA . ALA B 1 259 ? -6.177 32.287 23.270 1.00 35.16 251 ALA B CA 1
ATOM 3545 C C . ALA B 1 259 ? -7.212 32.041 22.184 1.00 33.88 251 ALA B C 1
ATOM 3546 O O . ALA B 1 259 ? -8.397 32.318 22.374 1.00 37.73 251 ALA B O 1
ATOM 3548 N N . GLY B 1 260 ? -6.771 31.494 21.058 1.00 34.09 252 GLY B N 1
ATOM 3549 C CA . GLY B 1 260 ? -7.675 31.206 19.960 1.00 36.42 252 GLY B CA 1
ATOM 3550 C C . GLY B 1 260 ? -6.949 31.244 18.633 1.00 31.59 252 GLY B C 1
ATOM 3551 O O . GLY B 1 260 ? -5.724 31.342 18.592 1.00 27.94 252 GLY B O 1
ATOM 3552 N N . ALA B 1 261 ? -7.711 31.179 17.548 1.00 33.40 253 ALA B N 1
ATOM 3553 C CA . ALA B 1 261 ? -7.156 31.253 16.206 1.00 31.92 253 ALA B CA 1
ATOM 3554 C C . ALA B 1 261 ? -6.418 32.565 16.015 1.00 39.84 253 ALA B C 1
ATOM 3555 O O . ALA B 1 261 ? -6.775 33.580 16.630 1.00 34.69 253 ALA B O 1
ATOM 3557 N N . PRO B 1 262 ? -5.353 32.537 15.202 1.00 36.07 254 PRO B N 1
ATOM 3558 C CA . PRO B 1 262 ? -4.560 33.734 14.916 1.00 26.83 254 PRO B CA 1
ATOM 3559 C C . PRO B 1 262 ? -5.436 34.904 14.496 1.00 31.38 254 PRO B C 1
ATOM 3560 O O . PRO B 1 262 ? -5.203 36.009 14.955 1.00 29.91 254 PRO B O 1
ATOM 3564 N N . GLY B 1 263 ? -6.441 34.645 13.662 1.00 37.46 255 GLY B N 1
ATOM 3565 C CA . GLY B 1 263 ? -7.345 35.683 13.208 1.00 40.94 255 GLY B CA 1
ATOM 3566 C C . GLY B 1 263 ? -8.081 36.404 14.321 1.00 38.48 255 GLY B C 1
ATOM 3567 O O . GLY B 1 263 ? -8.294 37.607 14.264 1.00 43.33 255 GLY B O 1
ATOM 3568 N N . ASP B 1 264 ? -8.470 35.664 15.344 1.00 36.75 256 ASP B N 1
ATOM 3569 C CA . ASP B 1 264 ? -9.194 36.258 16.440 1.00 36.87 256 ASP B CA 1
ATOM 3570 C C . ASP B 1 264 ? -8.234 36.941 17.387 1.00 32.92 256 ASP B C 1
ATOM 3571 O O . ASP B 1 264 ? -8.506 38.035 17.887 1.00 38.08 256 ASP B O 1
ATOM 3576 N N . ILE B 1 265 ? -7.087 36.304 17.603 1.00 37.61 257 ILE B N 1
ATOM 3577 C CA . ILE B 1 265 ? -6.057 36.876 18.456 1.00 33.43 257 ILE B CA 1
ATOM 3578 C C . ILE B 1 265 ? -5.661 38.274 18.000 1.00 30.25 257 ILE B C 1
ATOM 3579 O O . ILE B 1 265 ? -5.566 39.183 18.817 1.00 27.98 257 ILE B O 1
ATOM 3584 N N . ILE B 1 266 ? -5.414 38.422 16.702 1.00 35.36 258 ILE B N 1
ATOM 3585 C CA . ILE B 1 266 ? -5.009 39.699 16.106 1.00 36.82 258 ILE B CA 1
ATOM 3586 C C . ILE B 1 266 ? -6.006 40.808 16.464 1.00 41.46 258 ILE B C 1
ATOM 3587 O O . ILE B 1 266 ? -5.622 41.950 16.722 1.00 34.80 258 ILE B O 1
ATOM 3592 N N . GLU B 1 267 ? -7.284 40.448 16.479 1.00 40.10 259 GLU B N 1
ATOM 3593 C CA . GLU B 1 267 ? -8.372 41.397 16.686 1.00 38.75 259 GLU B CA 1
ATOM 3594 C C . GLU B 1 267 ? -8.696 41.650 18.156 1.00 43.47 259 GLU B C 1
ATOM 3595 O O . GLU B 1 267 ? -9.470 42.558 18.472 1.00 43.48 259 GLU B O 1
ATOM 3601 N N . ASN B 1 268 ? -8.117 40.855 19.054 1.00 35.09 260 ASN B N 1
ATOM 3602 C CA . ASN B 1 268 ? -8.374 41.037 20.482 1.00 36.59 260 ASN B CA 1
ATOM 3603 C C . ASN B 1 268 ? -7.853 42.402 20.958 1.00 37.03 260 ASN B C 1
ATOM 3604 O O . ASN B 1 268 ? -6.677 42.728 20.790 1.00 34.03 260 ASN B O 1
ATOM 3609 N N . GLU B 1 269 ? -8.740 43.216 21.511 1.00 39.51 261 GLU B N 1
ATOM 3610 C CA . GLU B 1 269 ? -8.354 44.566 21.895 1.00 44.89 261 GLU B CA 1
ATOM 3611 C C . GLU B 1 269 ? -7.309 44.592 23.033 1.00 47.49 261 GLU B C 1
ATOM 3612 O O . GLU B 1 269 ? -6.396 45.403 23.002 1.00 37.82 261 GLU B O 1
ATOM 3618 N N . SER B 1 270 ? -7.417 43.691 24.007 1.00 45.94 262 SER B N 1
ATOM 3619 C CA . SER B 1 270 ? -6.422 43.593 25.076 1.00 43.23 262 SER B CA 1
ATOM 3620 C C . SER B 1 270 ? -5.045 43.211 24.504 1.00 37.93 262 SER B C 1
ATOM 3621 O O . SER B 1 270 ? -4.023 43.789 24.863 1.00 31.94 262 SER B O 1
ATOM 3624 N N . VAL B 1 271 ? -5.037 42.226 23.621 1.00 30.86 263 VAL B N 1
ATOM 3625 C CA . VAL B 1 271 ? -3.811 41.794 22.957 1.00 31.38 263 VAL B CA 1
ATOM 3626 C C . VAL B 1 271 ? -3.189 42.924 22.139 1.00 34.20 263 VAL B C 1
ATOM 3627 O O . VAL B 1 271 ? -1.968 43.104 22.132 1.00 31.93 263 VAL B O 1
ATOM 3631 N N . ARG B 1 272 ? -4.025 43.696 21.453 1.00 31.84 264 ARG B N 1
ATOM 3632 C CA . ARG B 1 272 ? -3.497 44.802 20.660 1.00 30.99 264 ARG B CA 1
ATOM 3633 C C . ARG B 1 272 ? -2.921 45.886 21.565 1.00 37.32 264 ARG B C 1
ATOM 3634 O O . ARG B 1 272 ? -1.900 46.470 21.249 1.00 32.02 264 ARG B O 1
ATOM 3642 N N . ARG B 1 273 ? -3.579 46.134 22.698 1.00 40.40 265 ARG B N 1
ATOM 3643 C CA . ARG B 1 273 ? -3.160 47.179 23.634 1.00 42.61 265 ARG B CA 1
ATOM 3644 C C . ARG B 1 273 ? -1.797 46.904 24.277 1.00 36.40 265 ARG B C 1
ATOM 3645 O O . ARG B 1 273 ? -0.937 47.789 24.351 1.00 36.30 265 ARG B O 1
ATOM 3653 N N . VAL B 1 274 ? -1.633 45.668 24.737 1.00 32.91 266 VAL B N 1
ATOM 3654 C CA . VAL B 1 274 ? -0.487 45.224 25.522 1.00 33.53 266 VAL B CA 1
ATOM 3655 C C . VAL B 1 274 ? 0.711 44.721 24.693 1.00 33.05 266 VAL B C 1
ATOM 3656 O O . VAL B 1 274 ? 1.859 44.871 25.104 1.00 39.58 266 VAL B O 1
ATOM 3660 N N . TYR B 1 275 ? 0.446 44.158 23.518 1.00 26.86 267 TYR B N 1
ATOM 3661 C CA . TYR B 1 275 ? 1.446 43.347 22.810 1.00 25.05 267 TYR B CA 1
ATOM 3662 C C . TYR B 1 275 ? 1.673 43.701 21.344 1.00 30.17 267 TYR B C 1
ATOM 3663 O O . TYR B 1 275 ? 2.799 44.025 20.952 1.00 25.65 267 TYR B O 1
ATOM 3672 N N . LEU B 1 276 ? 0.622 43.624 20.524 1.00 25.44 268 LEU B N 1
ATOM 3673 C CA . LEU B 1 276 ? 0.771 43.788 19.075 1.00 26.15 268 LEU B CA 1
ATOM 3674 C C . LEU B 1 276 ? 0.796 45.241 18.604 1.00 28.28 268 LEU B C 1
ATOM 3675 O O . LEU B 1 276 ? 1.356 45.538 17.550 1.00 33.14 268 LEU B O 1
ATOM 3680 N N . GLY B 1 277 ? 0.147 46.127 19.349 1.00 29.90 269 GLY B N 1
ATOM 3681 C CA . GLY B 1 277 ? 0.062 47.528 18.960 1.00 32.80 269 GLY B CA 1
ATOM 3682 C C . GLY B 1 277 ? -1.255 47.863 18.287 1.00 34.61 269 GLY B C 1
ATOM 3683 O O . GLY B 1 277 ? -1.856 47.019 17.636 1.00 33.65 269 GLY B O 1
ATOM 3684 N N . GLU B 1 278 ? -1.710 49.101 18.446 1.00 42.04 270 GLU B N 1
ATOM 3685 C CA . GLU B 1 278 ? -3.029 49.478 17.942 1.00 45.82 270 GLU B CA 1
ATOM 3686 C C . GLU B 1 278 ? -3.161 49.279 16.440 1.00 46.39 270 GLU B C 1
ATOM 3687 O O . GLU B 1 278 ? -4.209 48.872 15.952 1.00 44.79 270 GLU B O 1
ATOM 3693 N N . HIS B 1 279 ? -2.091 49.556 15.708 1.00 56.86 271 HIS B N 1
ATOM 3694 C CA . HIS B 1 279 ? -2.154 49.512 14.255 1.00 61.32 271 HIS B CA 1
ATOM 3695 C C . HIS B 1 279 ? -1.372 48.353 13.673 1.00 54.62 271 HIS B C 1
ATOM 3696 O O . HIS B 1 279 ? -0.754 48.476 12.616 1.00 53.95 271 HIS B O 1
ATOM 3703 N N . PHE B 1 280 ? -1.421 47.221 14.364 1.00 50.29 272 PHE B N 1
ATOM 3704 C CA . PHE B 1 280 ? -0.758 46.006 13.909 1.00 43.38 272 PHE B CA 1
ATOM 3705 C C . PHE B 1 280 ? -1.410 45.430 12.656 1.00 51.11 272 PHE B C 1
ATOM 3706 O O . PHE B 1 280 ? -2.634 45.379 12.545 1.00 59.59 272 PHE B O 1
ATOM 3714 N N . ARG B 1 281 ? -0.578 44.986 11.721 1.00 45.35 273 ARG B N 1
ATOM 3715 C CA . ARG B 1 281 ? -1.055 44.285 10.538 1.00 47.87 273 ARG B CA 1
ATOM 3716 C C . ARG B 1 281 ? -0.137 43.102 10.269 1.00 50.28 273 ARG B C 1
ATOM 3717 O O . ARG B 1 281 ? 1.065 43.179 10.505 1.00 53.61 273 ARG B O 1
ATOM 3719 N N . MET B 1 282 ? -0.712 42.010 9.783 1.00 51.73 274 MET B N 1
ATOM 3720 C CA . MET B 1 282 ? 0.047 40.810 9.471 1.00 58.26 274 MET B CA 1
ATOM 3721 C C . MET B 1 282 ? 0.959 41.022 8.272 1.00 68.73 274 MET B C 1
ATOM 3722 O O . MET B 1 282 ? 0.513 41.486 7.224 1.00 75.22 274 MET B O 1
#

InterPro domains:
  IPR003439 ABC transporter-like, ATP-binding domain [PF00005] (33-185)
  IPR003439 ABC transporter-like, ATP-binding domain [PS50893] (18-256)
  IPR003593 AAA+ ATPase domain [SM00382] (42-250)
  IPR017871 ABC transporter-like, conserved site [PS00211] (157-171)
  IPR027417 P-loop containing nucleoside triphosphate hydrolase [G3DSA:3.40.50.300] (3-260)
  IPR027417 P-loop containing nucleoside triphosphate hydrolase [SSF52540] (18-256)
  IPR030921 LPS export ABC transporter, ATP-binding protein LptB [TIGR04406] (18-260)
  IPR030921 LPS export ABC transporter, ATP-binding protein LptB [cd03218] (18-255)
  IPR051120 ABC Transporter, Amino Acid and LPS Transport [PTHR45772] (7-259)

Nearest PDB structures (foldseek):
  4wbs-assembly1_A  TM=1.004E+00  e=3.213E-54  Paraburkholderia phymatum STM815
  4wbs-assembly2_B  TM=9.966E-01  e=5.708E-50  Paraburkholderia phymatum STM815
  6hs3-assembly1_A  TM=9.949E-01  e=3.965E-47  Burkholderia pseudomallei
  6hs3-assembly1_B  TM=9.819E-01  e=2.863E-43  Burkholderia pseudomallei
  6mjp-assembly1_B  TM=9.735E-01  e=3.327E-36  Vibrio cholerae

Organism: Paraburkholderia phymatum (strain DSM 17167 / CIP 108236 / LMG 21445 / STM815) (NCBI:txid391038)

B-factor: mean 37.5, std 13.58, range [14.66, 95.12]

CATH classification: 3.40.50.300

=== Feature glossary ===
Annotated list of the representations used here:

Nearest PDB structures. The Foldseek neighbor list gives the closest experimentally determined structures in the PDB, ranked by structural alignment. TM-score near 1 means near-identical fold; near 0.3 means only rough topology match. This is how one finds what a novel AlphaFold prediction most resembles in the solved-structure universe.

Foldseek 3Di. Foldseek's 3Di representation compresses backbone geometry into a per-residue letter drawn from a learned twenty-state alphabet. It captures the tertiary interaction pattern around each residue — which residues are packed against it in space, regardless of where they are in sequence.

Radius of gyration, Cα contacts, bounding box. Radius of gyration (Rg) is the root-mean-square distance of Cα atoms from their centroid — a single number for overall size and compactness. A globular domain of N residues has Rg ≈ 2.2·N^0.38 Å; an extended or disordered chain has a much larger Rg. The Cα contact count is the number of residue pairs whose Cα atoms are within 8 Å and are more than four positions apart in sequence — a standard proxy for tertiary packing density. The bounding box is the smallest axis-aligned box enclosing all Cα atoms.

InterPro / GO / CATH / organism. The annotation block draws on four external resources. InterPro: which protein families and domains the sequence belongs to. GO: standardized terms for what the protein does, what process it participates in, and where in the cell it acts. CATH: which structural fold it has in the CATH hierarchy. Organism: the species of origin.

mmCIF coordinates. The mmCIF block holds the 3D Cartesian coordinates of each backbone atom (N, Cα, C, O) in ångströms. mmCIF is the PDB's canonical archive format — a tagged-loop text representation of the atomic model.

pLDDT. pLDDT is the predicted lDDT-Cα score: AlphaFold's confidence that the local environment of each residue (all inter-atomic distances within 15 Å) is correctly placed. It is a per-residue number between 0 and 100, with higher meaning more reliable.

Backbone torsions (φ/ψ). φ (phi) and ψ (psi) are the two rotatable backbone dihedrals per residue: φ is the C(i-1)–N–Cα–C torsion, ψ is the N–Cα–C–N(i+1) torsion, both in degrees on (−180°, 180°]. α-helical residues cluster near (−60°, −45°); β-strand residues near (−120°, +130°). A Ramachandran plot is simply a scatter of (φ, ψ) for every residue.

B-factor. For experimental (PDB) structures, the B-factor (temperature factor) quantifies the positional spread of each atom in the crystal — a combination of thermal vibration and static disorder — in units of Å². High B-factors mark flexible loops or poorly resolved regions; low B-factors mark the rigid, well-ordered core.

Secondary structure (3-state, P-SEA). SS3 is a coarse helix/strand/coil call (letters a/b/c) made by the P-SEA algorithm from inter-Cα distances and dihedrals. It is less detailed than DSSP but needs only Cα positions.

Predicted aligned error. Predicted aligned error is AlphaFold's pairwise confidence. Unlike pLDDT (per-residue), PAE is per-residue-pair and captures whether two parts of the structure are correctly placed relative to each other. Units are ångströms of expected positional error.

Solvent-accessible surface area. Solvent-accessible surface area (SASA) is the area in Å² traced out by the centre of a 1.4 Å probe sphere (a water molecule) rolled over the protein's van der Waals surface (Shrake–Rupley / Lee–Richards construction). Buried residues have near-zero SASA; fully exposed residues can exceed 200 Å². The total SASA scales roughly with the number of surface residues.

Secondary structure (8-state, DSSP). The SS8 string is DSSP's per-residue secondary-structure call. α-helix (H) means an i→i+4 H-bond ladder; β-strand (E) means the residue participates in a β-sheet; 3₁₀ (G) and π (I) are tighter and wider helices; T/S are turns/bends; '-' is loop.

Rendered structure images. Structure images are PyMOL renders from six orthogonal camera directions. Cartoon representation draws helices as coils and strands as arrows; sticks shows the backbone as bonds; surface shows the solvent-excluded envelope. Rainbow coloring maps sequence position to hue (blue→red, N→C); chain coloring assigns a distinct color per polypeptide.

Sequence. The amino-acid sequence is the protein's primary structure: the linear order of residues from the N-terminus to the C-terminus, written in one-letter code. Everything else here — the 3D coordinates, the secondary structure, the domain annotations — is ultimately a consequence of this string.

Contact-map, Ramachandran, and PAE plots. Three diagnostic plots accompany the record. The Cα contact map visualizes the tertiary structure as a 2D adjacency matrix (8 Å cutoff, sequence-local contacts suppressed). The Ramachandran plot shows the distribution of backbone (φ, ψ) torsions, with points in the α and β basins reflecting secondary structure content. The PAE plot shows AlphaFold's inter-residue confidence as a color matrix.